Protein AF-V5RJZ5-F1 (afdb_monomer)

Radius of gyration: 28.96 Å; Cα contacts (8 Å, |Δi|>4): 383; chains: 1; bounding box: 76×52×89 Å

Nearest PDB structures (foldseek):
  6z0c-assembly4_D  TM=4.093E-01  e=3.580E+00  Escherichia coli
  8r5s-assembly1_B  TM=3.617E-01  e=3.880E+00  unidentified

Organism: NCBI:txid1276258

Solvent-accessible surface area (backbone atoms only — not comparable to full-atom values): 26220 Å² total; per-residue (Å²): 141,76,90,77,79,74,79,73,80,69,84,44,68,70,58,44,49,53,50,34,52,52,50,48,53,50,52,51,59,71,40,43,65,60,53,52,46,54,53,45,63,77,66,36,63,69,57,53,55,46,59,79,42,37,75,62,50,34,74,49,33,33,71,93,61,44,63,50,66,65,58,36,51,50,26,39,52,50,11,48,51,30,42,53,51,33,51,52,50,42,70,46,40,51,65,56,72,67,37,82,88,57,52,69,66,59,54,52,51,49,55,51,52,45,51,50,33,45,49,50,12,50,51,25,36,35,54,19,50,29,40,49,21,44,42,49,54,48,49,51,48,54,37,59,43,83,67,54,50,80,75,38,70,94,44,30,69,59,40,52,51,40,28,50,43,36,70,73,65,50,63,59,73,74,67,83,55,52,62,64,53,33,54,54,52,41,38,54,53,48,36,53,50,54,53,51,50,54,53,48,51,48,67,67,73,52,78,83,63,55,74,70,50,51,58,52,52,54,54,57,64,64,72,69,67,70,90,88,64,54,76,64,56,50,48,50,56,64,57,67,47,89,43,72,71,34,54,52,49,52,49,51,54,56,49,46,68,56,43,49,65,55,49,54,51,48,52,50,50,60,34,77,58,24,40,55,33,12,49,48,42,60,58,65,49,42,43,38,70,42,60,69,39,78,92,38,48,69,58,36,60,58,53,67,70,68,83,73,55,61,54,60,50,61,47,46,36,49,54,40,47,38,54,43,49,38,54,51,51,50,52,51,51,44,62,74,69,64,63,89,68,57,67,67,59,52,54,50,52,52,52,49,52,53,53,38,52,52,50,31,54,53,40,42,48,51,21,52,53,52,51,52,51,46,43,54,53,43,58,71,64,48,57,66,58,62,71,75,40,76,80,53,50,62,62,48,50,47,46,36,78,73,40,35,46,55,50,51,40,53,98,90,40,75,47,93,63,60,76,74,88,72,62,58,71,70,57,38,54,48,51,51,52,51,45,53,50,52,52,52,53,51,50,53,55,49,50,54,50,50,52,54,43,53,52,53,51,53,52,51,54,51,51,55,53,50,53,54,50,51,54,54,66,74,72,111

Mean predicted aligned error: 12.02 Å

Structure (mmCIF, N/CA/C/O backbone):
data_AF-V5RJZ5-F1
#
_entry.id   AF-V5RJZ5-F1
#
loop_
_atom_site.group_PDB
_atom_site.id
_atom_site.type_symbol
_atom_site.label_atom_id
_atom_site.label_alt_id
_atom_site.label_comp_id
_atom_site.label_asym_id
_atom_site.label_entity_id
_atom_site.label_seq_id
_atom_site.pdbx_PDB_ins_code
_atom_site.Cartn_x
_atom_site.Cartn_y
_atom_site.Cartn_z
_atom_site.occupancy
_atom_site.B_iso_or_equiv
_atom_site.auth_seq_id
_atom_site.auth_comp_id
_atom_site.auth_asym_id
_atom_site.auth_atom_id
_atom_site.pdbx_PDB_model_num
ATOM 1 N N . MET A 1 1 ? -35.532 26.668 48.663 1.00 37.75 1 MET A N 1
ATOM 2 C CA . MET A 1 1 ? -35.978 26.822 47.263 1.00 37.75 1 MET A CA 1
ATOM 3 C C . MET A 1 1 ? -35.188 27.948 46.614 1.00 37.75 1 MET A C 1
ATOM 5 O O . MET A 1 1 ? -35.482 29.110 46.843 1.00 37.75 1 MET A O 1
ATOM 9 N N . LYS A 1 2 ? -34.121 27.599 45.895 1.00 26.06 2 LYS A N 1
ATOM 10 C CA . LYS A 1 2 ? -33.399 28.486 44.980 1.00 26.06 2 LYS A CA 1
ATOM 11 C C . LYS A 1 2 ? -33.092 27.636 43.760 1.00 26.06 2 LYS A C 1
ATOM 13 O O . LYS A 1 2 ? -32.386 26.634 43.877 1.00 26.06 2 LYS A O 1
ATOM 18 N N . ASP A 1 3 ? -33.688 28.017 42.643 1.00 30.69 3 ASP A N 1
ATOM 19 C CA . ASP A 1 3 ? -33.490 27.408 41.342 1.00 30.69 3 ASP A CA 1
ATOM 20 C C . ASP A 1 3 ? -32.007 27.425 40.973 1.00 30.69 3 ASP A C 1
ATOM 22 O O . ASP A 1 3 ? -31.444 28.446 40.581 1.00 30.69 3 ASP A O 1
ATOM 26 N N . THR A 1 4 ? -31.355 26.271 41.079 1.00 27.41 4 THR A N 1
ATOM 27 C CA . THR A 1 4 ? -30.127 26.012 40.330 1.00 27.41 4 THR A CA 1
ATOM 28 C C . THR A 1 4 ? -30.539 25.444 38.981 1.00 27.41 4 THR A C 1
ATOM 30 O O . THR A 1 4 ? -30.527 24.239 38.745 1.00 27.41 4 THR A O 1
ATOM 33 N N . PHE A 1 5 ? -30.923 26.354 38.082 1.00 27.52 5 PHE A N 1
ATOM 34 C CA . PHE A 1 5 ? -30.944 26.111 36.644 1.00 27.52 5 PHE A CA 1
ATOM 35 C C . PHE A 1 5 ? -29.533 25.688 36.220 1.00 27.52 5 PHE A C 1
ATOM 37 O O . PHE A 1 5 ? -28.655 26.499 35.924 1.00 27.52 5 PHE A O 1
ATOM 44 N N . ILE A 1 6 ? -29.296 24.379 36.226 1.00 27.81 6 ILE A N 1
ATOM 45 C CA . ILE A 1 6 ? -28.139 23.768 35.591 1.00 27.81 6 ILE A CA 1
ATOM 46 C C . ILE A 1 6 ? -28.302 24.064 34.106 1.00 27.81 6 ILE A C 1
ATOM 48 O O . ILE A 1 6 ? -29.147 23.471 33.441 1.00 27.81 6 ILE A O 1
ATOM 52 N N . SER A 1 7 ? -27.513 25.009 33.590 1.00 25.16 7 SER A N 1
ATOM 53 C CA . SER A 1 7 ? -27.463 25.286 32.160 1.00 25.16 7 SER A CA 1
ATOM 54 C C . SER A 1 7 ? -27.004 24.019 31.429 1.00 25.16 7 SER A C 1
ATOM 56 O O . SER A 1 7 ? -25.819 23.701 31.320 1.00 25.16 7 SER A O 1
ATOM 58 N N . THR A 1 8 ? -27.968 23.240 30.948 1.00 31.78 8 THR A N 1
ATOM 59 C CA . THR A 1 8 ? -27.766 22.286 29.868 1.00 31.78 8 THR A CA 1
ATOM 60 C C . THR A 1 8 ? -27.270 23.106 28.693 1.00 31.78 8 THR A C 1
ATOM 62 O O . THR A 1 8 ? -28.029 23.874 28.099 1.00 31.78 8 THR A O 1
ATOM 65 N N . ARG A 1 9 ? -25.978 23.002 28.375 1.00 37.31 9 ARG A N 1
ATOM 66 C CA . ARG A 1 9 ? -25.417 23.600 27.165 1.00 37.31 9 ARG A CA 1
ATOM 67 C C . ARG A 1 9 ? -26.023 22.847 25.981 1.00 37.31 9 ARG A C 1
ATOM 69 O O . ARG A 1 9 ? -25.445 21.888 25.483 1.00 37.31 9 ARG A O 1
ATOM 76 N N . ASN A 1 10 ? -27.226 23.249 25.573 1.00 42.88 10 ASN A N 1
ATOM 77 C CA . ASN A 1 10 ? -27.859 22.789 24.349 1.00 42.88 10 ASN A CA 1
ATOM 78 C C . ASN A 1 10 ? -26.829 22.976 23.231 1.00 42.88 10 ASN A C 1
ATOM 80 O O . ASN A 1 10 ? -26.322 24.084 23.030 1.00 42.88 10 ASN A O 1
ATOM 84 N N . LEU A 1 11 ? -26.470 21.892 22.538 1.00 56.25 11 LEU A N 1
ATOM 85 C CA . LEU A 1 11 ? -25.722 21.966 21.288 1.00 56.25 11 LEU A CA 1
ATOM 86 C C . LEU A 1 11 ? -26.566 22.796 20.320 1.00 56.25 11 LEU A C 1
ATOM 88 O O . LEU A 1 11 ? -27.468 22.289 19.662 1.00 56.25 11 LEU A O 1
ATOM 92 N N . SER A 1 12 ? -26.331 24.108 20.298 1.00 66.38 12 SER A N 1
ATOM 93 C CA . SER A 1 12 ? -27.056 25.006 19.415 1.00 66.38 12 SER A CA 1
ATOM 94 C C . SER A 1 12 ? -26.717 24.646 17.972 1.00 66.38 12 SER A C 1
ATOM 96 O O . SER A 1 12 ? -25.585 24.257 17.663 1.00 66.38 12 SER A O 1
ATOM 98 N N . LYS A 1 13 ? -27.688 24.806 17.069 1.00 70.06 13 LYS A N 1
ATOM 99 C CA . LYS A 1 13 ? -27.503 24.607 15.625 1.00 70.06 13 LYS A CA 1
ATOM 100 C C . LYS A 1 13 ? -26.227 25.301 15.132 1.00 70.06 13 LYS A C 1
ATOM 102 O O . LYS A 1 13 ? -25.398 24.666 14.489 1.00 70.06 13 LYS A O 1
ATOM 107 N N . LYS A 1 14 ? -25.982 26.538 15.582 1.00 73.12 14 LYS A N 1
ATOM 108 C CA . LYS A 1 14 ? -24.765 27.322 15.301 1.00 73.12 14 LYS A CA 1
ATOM 109 C C . LYS A 1 14 ? -23.460 26.612 15.705 1.00 73.12 14 LYS A C 1
ATOM 111 O O . LYS A 1 14 ? -22.505 26.617 14.933 1.00 73.12 14 LYS A O 1
ATOM 116 N N . ASN A 1 15 ? -23.413 25.959 16.869 1.00 77.81 15 ASN A N 1
ATOM 117 C CA . ASN A 1 15 ? -22.228 25.219 17.318 1.00 77.81 15 ASN A CA 1
ATOM 118 C C . ASN A 1 15 ? -21.976 23.949 16.488 1.00 77.81 15 ASN A C 1
ATOM 120 O O . ASN A 1 15 ? -20.821 23.620 16.225 1.00 77.81 15 ASN A O 1
ATOM 124 N N . LEU A 1 16 ? -23.029 23.250 16.051 1.00 76.75 16 LEU A N 1
ATOM 125 C CA . LEU A 1 16 ? -22.899 22.082 15.170 1.00 76.75 16 LEU A CA 1
ATOM 126 C C . LEU A 1 16 ? -22.481 22.463 13.750 1.00 76.75 16 LEU A C 1
ATOM 128 O O . LEU A 1 16 ? -21.625 21.788 13.183 1.00 76.75 16 LEU A O 1
ATOM 132 N N . PHE A 1 17 ? -23.004 23.563 13.204 1.00 80.44 17 PHE A N 1
ATOM 133 C CA . PHE A 1 17 ? -22.530 24.107 11.929 1.00 80.44 17 PHE A CA 1
ATOM 134 C C . PHE A 1 17 ? -21.049 24.485 12.000 1.00 80.44 17 PHE A C 1
ATOM 136 O O . PHE A 1 17 ? -20.284 24.077 11.134 1.00 80.44 17 PHE A O 1
ATOM 143 N N . LYS A 1 18 ? -20.607 25.161 13.072 1.00 82.31 18 LYS A N 1
ATOM 144 C CA . LYS A 1 18 ? -19.184 25.494 13.264 1.00 82.31 18 LYS A CA 1
ATOM 145 C C . LYS A 1 18 ? -18.297 24.244 13.332 1.00 82.31 18 LYS A C 1
ATOM 147 O O . LYS A 1 18 ? -17.231 24.217 12.726 1.00 82.31 18 LYS A O 1
ATOM 152 N N . LYS A 1 19 ? -18.737 23.203 14.048 1.00 79.25 19 LYS A N 1
ATOM 153 C CA . LYS A 1 19 ? -18.029 21.913 14.119 1.00 79.25 19 LYS A CA 1
ATOM 154 C C . LYS A 1 19 ? -17.971 21.207 12.758 1.00 79.25 19 LYS A C 1
ATOM 156 O O . LYS A 1 19 ? -16.917 20.700 12.401 1.00 79.25 19 LYS A O 1
ATOM 161 N N . SER A 1 20 ? -19.073 21.201 12.009 1.00 81.75 20 SER A N 1
ATOM 162 C CA . SER A 1 20 ? -19.149 20.575 10.678 1.00 81.75 20 SER A CA 1
ATOM 163 C C . SER A 1 20 ? -18.276 21.316 9.663 1.00 81.75 20 SER A C 1
ATOM 165 O O . SER A 1 20 ? -17.558 20.686 8.896 1.00 81.75 20 SER A O 1
ATOM 167 N N . PHE A 1 21 ? -18.251 22.650 9.727 1.00 83.75 21 PHE A N 1
ATOM 168 C CA . PHE A 1 21 ? -17.350 23.479 8.928 1.00 83.75 21 PHE A CA 1
ATOM 169 C C . PHE A 1 21 ? -15.878 23.186 9.243 1.00 83.75 21 PHE A C 1
ATOM 171 O O . PHE A 1 21 ? -15.095 22.945 8.333 1.00 83.75 21 PHE A O 1
ATOM 178 N N . PHE A 1 22 ? -15.506 23.112 10.527 1.00 83.88 22 PHE A N 1
ATOM 179 C CA . PHE A 1 22 ? -14.144 22.740 10.922 1.00 83.88 22 PHE A CA 1
ATOM 180 C C . PHE A 1 22 ? -13.759 21.338 10.425 1.00 83.88 22 PHE A C 1
ATOM 182 O O . PHE A 1 22 ? -12.656 21.151 9.923 1.00 83.88 22 PHE A O 1
ATOM 189 N N . ALA A 1 23 ? -14.674 20.366 10.511 1.00 82.12 23 ALA A N 1
ATOM 190 C CA . ALA A 1 23 ? -14.458 19.035 9.949 1.00 82.12 23 ALA A CA 1
ATOM 191 C C . ALA A 1 23 ? -14.235 19.083 8.432 1.00 82.12 23 ALA A C 1
ATOM 193 O O . ALA A 1 23 ? -13.293 18.469 7.944 1.00 82.12 23 ALA A O 1
ATOM 194 N N . CYS A 1 24 ? -15.028 19.873 7.704 1.00 84.94 24 CYS A N 1
ATOM 195 C CA . CYS A 1 24 ? -14.833 20.094 6.274 1.00 84.94 24 CYS A CA 1
ATOM 196 C C . CYS A 1 24 ? -13.444 20.676 5.965 1.00 84.94 24 CYS A C 1
ATOM 198 O O . CYS A 1 24 ? -12.779 20.191 5.055 1.00 84.94 24 CYS A O 1
ATOM 200 N N . CYS A 1 25 ? -12.969 21.660 6.737 1.00 85.38 25 CYS A N 1
ATOM 201 C CA . CYS A 1 25 ? -11.620 22.211 6.569 1.00 85.38 25 CYS A CA 1
ATOM 202 C C . CYS A 1 25 ? -10.532 21.147 6.770 1.00 85.38 25 CYS A C 1
ATOM 204 O O . CYS A 1 25 ? -9.586 21.088 5.990 1.00 85.38 25 CYS A O 1
ATOM 206 N N . VAL A 1 26 ? -10.675 20.287 7.783 1.00 84.88 26 VAL A N 1
ATOM 207 C CA . VAL A 1 26 ? -9.725 19.192 8.033 1.00 84.88 26 VAL A CA 1
ATOM 208 C C . VAL A 1 26 ? -9.725 18.188 6.879 1.00 84.88 26 VAL A C 1
ATOM 210 O O . VAL A 1 26 ? -8.653 17.804 6.421 1.00 84.88 26 VAL A O 1
ATOM 213 N N . PHE A 1 27 ? -10.892 17.806 6.350 1.00 83.44 27 PHE A N 1
ATOM 214 C CA . PHE A 1 27 ? -10.952 16.905 5.192 1.00 83.44 27 PHE A CA 1
ATOM 215 C C . PHE A 1 27 ? -10.376 17.521 3.925 1.00 83.44 27 PHE A C 1
ATOM 217 O O . PHE A 1 27 ? -9.661 16.833 3.200 1.00 83.44 27 PHE A O 1
ATOM 224 N N . MET A 1 28 ? -10.630 18.807 3.679 1.00 86.00 28 MET A N 1
ATOM 225 C CA . MET A 1 28 ? -10.004 19.515 2.565 1.00 86.00 28 MET A CA 1
ATOM 226 C C . MET A 1 28 ? -8.481 19.499 2.692 1.00 86.00 28 MET A C 1
ATOM 228 O O . MET A 1 28 ? -7.805 19.222 1.708 1.00 86.00 28 MET A O 1
ATOM 232 N N . LEU A 1 29 ? -7.945 19.701 3.901 1.00 88.00 29 LEU A N 1
ATOM 233 C CA . LEU A 1 29 ? -6.504 19.657 4.159 1.00 88.00 29 LEU A CA 1
ATOM 234 C C . LEU A 1 29 ? -5.918 18.258 3.904 1.00 88.00 29 LEU A C 1
ATOM 236 O O . LEU A 1 29 ? -4.909 18.136 3.217 1.00 88.00 29 LEU A O 1
ATOM 240 N N . ILE A 1 30 ? -6.579 17.197 4.381 1.00 86.00 30 ILE A N 1
ATOM 241 C CA . ILE A 1 30 ? -6.173 15.800 4.117 1.00 86.00 30 ILE A CA 1
ATOM 242 C C . ILE A 1 30 ? -6.212 15.477 2.613 1.00 86.00 30 ILE A C 1
ATOM 244 O O . ILE A 1 30 ? -5.428 14.660 2.135 1.00 86.00 30 ILE A O 1
ATOM 248 N N . SER A 1 31 ? -7.102 16.134 1.868 1.00 87.31 31 SER A N 1
ATOM 249 C CA . SER A 1 31 ? -7.312 15.909 0.434 1.00 87.31 31 SER A CA 1
ATOM 250 C C . SER A 1 31 ? -6.438 16.792 -0.459 1.00 87.31 31 SER A C 1
ATOM 252 O O . SER A 1 31 ? -6.461 16.617 -1.675 1.00 87.31 31 SER A O 1
ATOM 254 N N . VAL A 1 32 ? -5.627 17.696 0.112 1.00 89.94 32 VAL A N 1
ATOM 255 C CA . VAL A 1 32 ? -4.678 18.535 -0.645 1.00 89.94 32 VAL A CA 1
ATOM 256 C C . VAL A 1 32 ? -3.809 17.703 -1.592 1.00 89.94 32 VAL A C 1
ATOM 258 O O . VAL A 1 32 ? -3.769 18.056 -2.768 1.00 89.94 32 VAL A O 1
ATOM 261 N N . PRO A 1 33 ? -3.187 16.578 -1.174 1.00 88.94 33 PRO A N 1
ATOM 262 C CA . PRO A 1 33 ? -2.415 15.750 -2.096 1.00 88.94 33 PRO A CA 1
ATOM 263 C C . PRO A 1 33 ? -3.244 15.256 -3.288 1.00 88.94 33 PRO A C 1
ATOM 265 O O . PRO A 1 33 ? -2.770 15.298 -4.415 1.00 88.94 33 PRO A O 1
ATOM 268 N N . SER A 1 34 ? -4.501 14.863 -3.069 1.00 91.06 34 SER A N 1
ATOM 269 C CA . SER A 1 34 ? -5.385 14.402 -4.144 1.00 91.06 34 SER A CA 1
ATOM 270 C C . SER A 1 34 ? -5.734 15.530 -5.128 1.00 91.06 34 SER A C 1
ATOM 272 O O . SER A 1 34 ? -5.777 15.300 -6.333 1.00 91.06 34 SER A O 1
ATOM 274 N N . PHE A 1 35 ? -5.926 16.767 -4.653 1.00 91.38 35 PHE A N 1
ATOM 275 C CA . PHE A 1 35 ? -6.128 17.924 -5.537 1.00 91.38 35 PHE A CA 1
ATOM 276 C C . PHE A 1 35 ? -4.868 18.283 -6.328 1.00 91.38 35 PHE A C 1
ATOM 278 O O . PHE A 1 35 ? -4.953 18.558 -7.524 1.00 91.38 35 PHE A O 1
ATOM 285 N N . THR A 1 36 ? -3.698 18.235 -5.689 1.00 91.94 36 THR A N 1
ATOM 286 C CA . THR A 1 36 ? -2.414 18.430 -6.373 1.00 91.94 36 THR A CA 1
ATOM 287 C C . THR A 1 36 ? -2.204 17.372 -7.455 1.00 91.94 36 THR A C 1
ATOM 289 O O . THR A 1 36 ? -1.794 17.711 -8.563 1.00 91.94 36 THR A O 1
ATOM 292 N N . PHE A 1 37 ? -2.550 16.112 -7.172 1.00 92.88 37 PHE A N 1
ATOM 293 C CA . PHE A 1 37 ? -2.497 15.030 -8.150 1.00 92.88 37 PHE A CA 1
ATOM 294 C C . PHE A 1 37 ? -3.395 15.295 -9.363 1.00 92.88 37 PHE A C 1
ATOM 296 O O . PHE A 1 37 ? -2.926 15.157 -10.487 1.00 92.88 37 PHE A O 1
ATOM 303 N N . ILE A 1 38 ? -4.641 15.750 -9.166 1.00 94.00 38 ILE A N 1
ATOM 304 C CA . ILE A 1 38 ? -5.520 16.154 -10.280 1.00 94.00 38 ILE A CA 1
ATOM 305 C C . ILE A 1 38 ? -4.840 17.235 -11.137 1.00 94.00 38 ILE A C 1
ATOM 307 O O . ILE A 1 38 ? -4.849 17.151 -12.364 1.00 94.00 38 ILE A O 1
ATOM 311 N N . GLY A 1 39 ? -4.209 18.229 -10.503 1.00 92.25 39 GLY A N 1
ATOM 312 C CA . GLY A 1 39 ? -3.464 19.272 -11.209 1.00 92.25 39 GLY A CA 1
ATOM 313 C C . GLY A 1 39 ? -2.313 18.717 -12.051 1.00 92.25 39 GLY A C 1
ATOM 314 O O . GLY A 1 39 ? -2.171 19.086 -13.216 1.00 92.25 39 GLY A O 1
ATOM 315 N N . ILE A 1 40 ? -1.521 17.797 -11.492 1.00 91.56 40 ILE A N 1
ATOM 316 C CA . ILE A 1 40 ? -0.420 17.119 -12.195 1.00 91.56 40 ILE A CA 1
ATOM 317 C C . ILE A 1 40 ? -0.948 16.273 -13.355 1.00 91.56 40 ILE A C 1
ATOM 319 O O . ILE A 1 40 ? -0.423 16.385 -14.460 1.00 91.56 40 ILE A O 1
ATOM 323 N N . PHE A 1 41 ? -2.003 15.490 -13.123 1.00 93.75 41 PHE A N 1
ATOM 324 C CA . PHE A 1 41 ? -2.628 14.616 -14.112 1.00 93.75 41 PHE A CA 1
ATOM 325 C C . PHE A 1 41 ? -3.012 15.384 -15.381 1.00 93.75 41 PHE A C 1
ATOM 327 O O . PHE A 1 41 ? -2.656 14.978 -16.480 1.00 93.75 41 PHE A O 1
ATOM 334 N N . TYR A 1 42 ? -3.676 16.533 -15.233 1.00 92.94 42 TYR A N 1
ATOM 335 C CA . TYR A 1 42 ? -4.104 17.346 -16.375 1.00 92.94 42 TYR A CA 1
ATOM 336 C C . TYR A 1 42 ? -3.009 18.254 -16.951 1.00 92.94 42 TYR A C 1
ATOM 338 O O . TYR A 1 42 ? -3.138 18.717 -18.081 1.00 92.94 42 TYR A O 1
ATOM 346 N N . SER A 1 43 ? -1.932 18.514 -16.204 1.00 90.81 43 SER A N 1
ATOM 347 C CA . SER A 1 43 ? -0.823 19.367 -16.662 1.00 90.81 43 SER A CA 1
ATOM 348 C C . SER A 1 43 ? 0.311 18.590 -17.337 1.00 90.81 43 SER A C 1
ATOM 350 O O . SER A 1 43 ? 1.202 19.206 -17.929 1.00 90.81 43 SER A O 1
ATOM 352 N N . ASN A 1 44 ? 0.334 17.261 -17.213 1.00 90.25 44 ASN A N 1
ATOM 353 C CA . ASN A 1 44 ? 1.394 16.426 -17.761 1.00 90.25 44 ASN A CA 1
ATOM 354 C C . ASN A 1 44 ? 1.174 16.170 -19.262 1.00 90.25 44 ASN A C 1
ATOM 356 O O . ASN A 1 44 ? 0.390 15.309 -19.653 1.00 90.25 44 ASN A O 1
ATOM 360 N N . LYS A 1 45 ? 1.922 16.884 -20.109 1.00 88.19 45 LYS A N 1
ATOM 361 C CA . LYS A 1 45 ? 1.881 16.708 -21.571 1.00 88.19 45 LYS A CA 1
ATOM 362 C C . LYS A 1 45 ? 2.310 15.309 -22.028 1.00 88.19 45 LYS A C 1
ATOM 364 O O . LYS A 1 45 ? 1.755 14.802 -22.991 1.00 88.19 45 LYS A O 1
ATOM 369 N N . ASN A 1 46 ? 3.236 14.662 -21.315 1.00 89.00 46 ASN A N 1
ATOM 370 C CA . ASN A 1 46 ? 3.692 13.312 -21.665 1.00 89.00 46 ASN A CA 1
ATOM 371 C C . ASN A 1 46 ? 2.581 12.275 -21.451 1.00 89.00 46 ASN A C 1
ATOM 373 O O . ASN A 1 46 ? 2.528 11.274 -22.156 1.00 89.00 46 ASN A O 1
ATOM 377 N N . LEU A 1 47 ? 1.688 12.516 -20.482 1.00 90.94 47 LEU A N 1
ATOM 378 C CA . LEU A 1 47 ? 0.517 11.668 -20.260 1.00 90.94 47 LEU A CA 1
ATOM 379 C C . LEU A 1 47 ? -0.508 11.826 -21.392 1.00 90.94 47 LEU A C 1
ATOM 381 O O . LEU A 1 47 ? -1.124 10.849 -21.803 1.00 90.94 47 LEU A O 1
ATOM 385 N N . LEU A 1 48 ? -0.679 13.046 -21.906 1.00 90.62 48 LEU A N 1
ATOM 386 C CA . LEU A 1 48 ? -1.557 13.304 -23.046 1.00 90.62 48 LEU A CA 1
ATOM 387 C C . LEU A 1 48 ? -1.048 12.586 -24.303 1.00 90.62 48 LEU A C 1
ATOM 389 O O . LEU A 1 48 ? -1.800 11.832 -24.908 1.00 90.62 48 LEU A O 1
ATOM 393 N N . GLU A 1 49 ? 0.245 12.713 -24.602 1.00 88.75 49 GLU A N 1
ATOM 394 C CA . GLU A 1 49 ? 0.883 11.989 -25.712 1.00 88.75 49 GLU A CA 1
ATOM 395 C C . GLU A 1 49 ? 0.810 10.466 -25.558 1.00 88.75 49 GLU A C 1
ATOM 397 O O . GLU A 1 49 ? 0.610 9.729 -26.525 1.00 88.75 49 GLU A O 1
ATOM 402 N N . TYR A 1 50 ? 0.916 9.972 -24.325 1.00 91.12 50 TYR A N 1
ATOM 403 C CA . TYR A 1 50 ? 0.697 8.562 -24.021 1.00 91.12 50 TYR A CA 1
ATOM 404 C C . TYR A 1 50 ? -0.725 8.101 -24.363 1.00 91.12 50 TYR A C 1
ATOM 406 O O . TYR A 1 50 ? -0.891 7.033 -24.949 1.00 91.12 50 TYR A O 1
ATOM 414 N N . PHE A 1 51 ? -1.749 8.887 -24.020 1.00 92.75 51 PHE A N 1
ATOM 415 C CA . PHE A 1 51 ? -3.138 8.534 -24.320 1.00 92.75 51 PHE A CA 1
ATOM 416 C C . PHE A 1 51 ? -3.440 8.579 -25.820 1.00 92.75 51 PHE A C 1
ATOM 418 O O . PHE A 1 51 ? -4.093 7.670 -26.329 1.00 92.75 51 PHE A O 1
ATOM 425 N N . GLU A 1 52 ? -2.909 9.567 -26.543 1.00 91.56 52 GLU A N 1
ATOM 426 C CA . GLU A 1 52 ? -3.075 9.669 -28.000 1.00 91.56 52 GLU A CA 1
ATOM 427 C C . GLU A 1 52 ? -2.453 8.475 -28.740 1.00 91.56 52 GLU A C 1
ATOM 429 O O . GLU A 1 52 ? -3.007 7.992 -29.727 1.00 91.56 52 GLU A O 1
ATOM 434 N N . ASN A 1 53 ? -1.361 7.924 -28.203 1.00 89.88 53 ASN A N 1
ATOM 435 C CA . ASN A 1 53 ? -0.647 6.783 -28.775 1.00 89.88 53 ASN A CA 1
ATOM 436 C C . ASN A 1 53 ? -0.951 5.443 -28.075 1.00 89.88 53 ASN A C 1
ATOM 438 O O . ASN A 1 53 ? -0.273 4.444 -28.331 1.00 89.88 53 ASN A O 1
ATOM 442 N N . TYR A 1 54 ? -1.975 5.381 -27.213 1.00 89.50 54 TYR A N 1
ATOM 443 C CA . TYR A 1 54 ? -2.235 4.235 -26.328 1.00 89.50 54 TYR A CA 1
ATOM 444 C C . TYR A 1 54 ? -2.338 2.896 -27.073 1.00 89.50 54 TYR A C 1
ATOM 446 O O . TYR A 1 54 ? -1.747 1.905 -26.647 1.00 89.50 54 TYR A O 1
ATOM 454 N N . GLN A 1 55 ? -3.031 2.872 -28.218 1.00 88.31 55 GLN A N 1
ATOM 455 C CA . GLN A 1 55 ? -3.217 1.662 -29.036 1.00 88.31 55 GLN A CA 1
ATOM 456 C C . GLN A 1 55 ? -1.904 1.130 -29.627 1.00 88.31 55 GLN A C 1
ATOM 458 O O . GLN A 1 55 ? -1.715 -0.078 -29.774 1.00 88.31 55 GLN A O 1
ATOM 463 N N . THR A 1 56 ? -0.972 2.021 -29.945 1.00 85.00 56 THR A N 1
ATOM 464 C CA . THR A 1 56 ? 0.356 1.626 -30.413 1.00 85.00 56 THR A CA 1
ATOM 465 C C . THR A 1 56 ? 1.173 1.095 -29.241 1.00 85.00 56 THR A C 1
ATOM 467 O O . THR A 1 56 ? 1.779 0.035 -29.342 1.00 85.00 56 THR A O 1
ATOM 470 N N . ILE A 1 57 ? 1.137 1.767 -28.091 1.00 85.38 57 ILE A N 1
ATOM 471 C CA . ILE A 1 57 ? 1.897 1.373 -26.898 1.00 85.38 57 ILE A CA 1
ATOM 472 C C . ILE A 1 57 ? 1.444 -0.002 -26.377 1.00 85.38 57 ILE A C 1
ATOM 474 O O . ILE A 1 57 ? 2.279 -0.877 -26.143 1.00 85.38 57 ILE A O 1
ATOM 478 N N . ILE A 1 58 ? 0.136 -0.239 -26.251 1.00 87.06 58 ILE A N 1
ATOM 479 C CA . ILE A 1 58 ? -0.411 -1.514 -25.757 1.00 87.06 58 ILE A CA 1
ATOM 480 C C . ILE A 1 58 ? -0.032 -2.697 -26.657 1.00 87.06 58 ILE A C 1
ATOM 482 O O . ILE A 1 58 ? 0.279 -3.777 -26.161 1.00 87.06 58 ILE A O 1
ATOM 486 N N . LYS A 1 59 ? 0.060 -2.486 -27.976 1.00 83.12 59 LYS A N 1
ATOM 487 C CA . LYS A 1 59 ? 0.498 -3.512 -28.934 1.00 83.12 59 LYS A CA 1
ATOM 488 C C . LYS A 1 59 ? 1.922 -4.010 -28.652 1.00 83.12 59 LYS A C 1
ATOM 490 O O . LYS A 1 59 ? 2.193 -5.193 -28.848 1.00 83.12 59 LYS A O 1
ATOM 495 N N . TYR A 1 60 ? 2.822 -3.131 -28.203 1.00 78.88 60 TYR A N 1
ATOM 496 C CA . TYR A 1 60 ? 4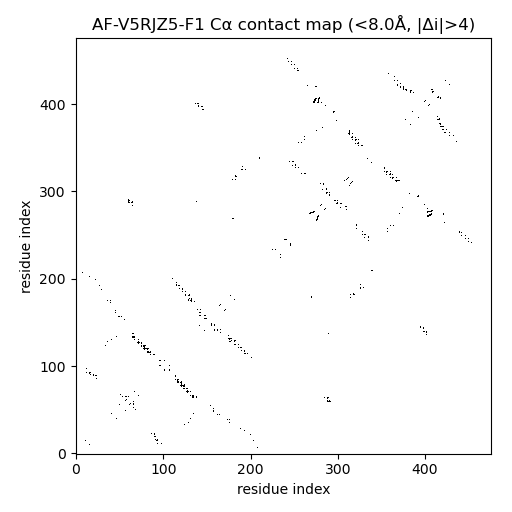.240 -3.458 -28.002 1.00 78.88 60 TYR A CA 1
ATOM 497 C C . TYR A 1 60 ? 4.596 -3.831 -26.558 1.00 78.88 60 TYR A C 1
ATOM 499 O O . TYR A 1 60 ? 5.475 -4.669 -26.357 1.00 78.88 60 TYR A O 1
ATOM 507 N N . PHE A 1 61 ? 3.917 -3.254 -25.565 1.00 77.69 61 PHE A N 1
ATOM 508 C CA . PHE A 1 61 ? 4.210 -3.480 -24.141 1.00 77.69 61 PHE A CA 1
ATOM 509 C C . PHE A 1 61 ? 3.160 -4.354 -23.427 1.00 77.69 61 PHE A C 1
ATOM 511 O O . PHE A 1 61 ? 3.431 -4.902 -22.361 1.00 77.69 61 PHE A O 1
ATOM 518 N N . GLY A 1 62 ? 1.982 -4.549 -24.027 1.00 76.81 62 GLY A N 1
ATOM 519 C CA . GLY A 1 62 ? 0.880 -5.335 -23.466 1.00 76.81 62 GLY A CA 1
ATOM 520 C C . GLY A 1 62 ? 0.080 -4.618 -22.375 1.00 76.81 62 GLY A C 1
ATOM 521 O O . GLY A 1 62 ? 0.516 -3.623 -21.794 1.00 76.81 62 GLY A O 1
ATOM 522 N N . ASP A 1 63 ? -1.107 -5.146 -22.087 1.00 75.81 63 ASP A N 1
ATOM 523 C CA . ASP A 1 63 ? -2.101 -4.553 -21.179 1.00 75.81 63 ASP A CA 1
ATOM 524 C C . ASP A 1 63 ? -1.626 -4.490 -19.716 1.00 75.81 63 ASP A C 1
ATOM 526 O O . ASP A 1 63 ? -1.996 -3.577 -18.979 1.00 75.81 63 ASP A O 1
ATOM 530 N N . ASP A 1 64 ? -0.767 -5.424 -19.294 1.00 69.00 64 ASP A N 1
ATOM 531 C CA . ASP A 1 64 ? -0.371 -5.590 -17.887 1.00 69.00 64 ASP A CA 1
ATOM 532 C C . ASP A 1 64 ? 0.420 -4.397 -17.322 1.00 69.00 64 ASP A C 1
ATOM 534 O O . ASP A 1 64 ? 0.401 -4.148 -16.116 1.00 69.00 64 ASP A O 1
ATOM 538 N N . VAL A 1 65 ? 1.108 -3.645 -18.188 1.00 73.00 65 VAL A N 1
ATOM 539 C CA . VAL A 1 65 ? 1.931 -2.477 -17.818 1.00 73.00 65 VAL A CA 1
ATOM 540 C C . VAL A 1 65 ? 1.468 -1.179 -18.478 1.00 73.00 65 VAL A C 1
ATOM 542 O O . VAL A 1 65 ? 2.084 -0.134 -18.271 1.00 73.00 65 VAL A O 1
ATOM 545 N N . THR A 1 66 ? 0.383 -1.214 -19.258 1.00 83.88 66 THR A N 1
ATOM 546 C CA . THR A 1 66 ? -0.135 -0.047 -19.986 1.00 83.88 66 THR A CA 1
ATOM 547 C C . THR A 1 66 ? -1.482 0.409 -19.410 1.00 83.88 66 THR A C 1
ATOM 549 O O . THR A 1 66 ? -2.555 0.021 -19.886 1.00 83.88 66 THR A O 1
ATOM 552 N N . PRO A 1 67 ? -1.460 1.247 -18.356 1.00 86.44 67 PRO A N 1
ATOM 553 C CA . PRO A 1 67 ? -2.680 1.693 -17.695 1.00 86.44 67 PRO A CA 1
ATOM 554 C C . PRO A 1 67 ? -3.589 2.462 -18.657 1.00 86.44 67 PRO A C 1
ATOM 556 O O . PRO A 1 67 ? -3.193 3.460 -19.252 1.00 86.44 67 PRO A O 1
ATOM 559 N N . SER A 1 68 ? -4.843 2.026 -18.781 1.00 89.00 68 SER A N 1
ATOM 560 C CA . SER A 1 68 ? -5.786 2.706 -19.669 1.00 89.00 68 SER A CA 1
ATOM 561 C C . SER A 1 68 ? -6.215 4.072 -19.130 1.00 89.00 68 SER A C 1
ATOM 563 O O . SER A 1 68 ? -6.446 4.265 -17.930 1.00 89.00 68 SER A O 1
ATOM 565 N N . GLU A 1 69 ? -6.418 5.009 -20.055 1.00 91.56 69 GLU A N 1
ATOM 566 C CA . GLU A 1 69 ? -6.966 6.337 -19.775 1.00 91.56 69 GLU A CA 1
ATOM 567 C C . GLU A 1 69 ? -8.294 6.258 -19.013 1.00 91.56 69 GLU A C 1
ATOM 569 O O . GLU A 1 69 ? -8.503 6.956 -18.016 1.00 91.56 69 GLU A O 1
ATOM 574 N N . ASN A 1 70 ? -9.182 5.367 -19.465 1.00 90.94 70 ASN A N 1
ATOM 575 C CA . ASN A 1 70 ? -10.498 5.178 -18.871 1.00 90.94 70 ASN A CA 1
ATOM 576 C C . ASN A 1 70 ? -10.398 4.723 -17.416 1.00 90.94 70 ASN A C 1
ATOM 578 O O . ASN A 1 70 ? -11.127 5.256 -16.579 1.00 90.94 70 ASN A O 1
ATOM 582 N N . LEU A 1 71 ? -9.494 3.794 -17.082 1.00 89.81 71 LEU A N 1
ATOM 583 C CA . LEU A 1 71 ? -9.293 3.371 -15.694 1.00 89.81 71 LEU A CA 1
ATOM 584 C C . LEU A 1 71 ? -8.820 4.546 -14.835 1.00 89.81 71 LEU A C 1
ATOM 586 O O . LEU A 1 71 ? -9.444 4.846 -13.816 1.00 89.81 71 LEU A O 1
ATOM 590 N N . MET A 1 72 ? -7.780 5.260 -15.273 1.00 92.69 72 MET A N 1
ATOM 591 C CA . MET A 1 72 ? -7.225 6.390 -14.524 1.00 92.69 72 MET A CA 1
ATOM 592 C C . MET A 1 72 ? -8.270 7.488 -14.279 1.00 92.69 72 MET A C 1
ATOM 594 O O . MET A 1 72 ? -8.486 7.897 -13.135 1.00 92.69 72 MET A O 1
ATOM 598 N N . LYS A 1 73 ? -8.974 7.928 -15.332 1.00 94.38 73 LYS A N 1
ATOM 599 C CA . LYS A 1 73 ? -10.008 8.970 -15.239 1.00 94.38 73 LYS A CA 1
ATOM 600 C C . LYS A 1 73 ? -11.199 8.523 -14.397 1.00 94.38 73 LYS A C 1
ATOM 602 O O . LYS A 1 73 ? -11.676 9.300 -13.572 1.00 94.38 73 LYS A O 1
ATOM 607 N N . THR A 1 74 ? -11.670 7.287 -14.567 1.00 95.25 74 THR A N 1
ATOM 608 C CA . THR A 1 74 ? -12.838 6.783 -13.827 1.00 95.25 74 THR A CA 1
ATOM 609 C C . THR A 1 74 ? -12.565 6.767 -12.330 1.00 95.25 74 THR A C 1
ATOM 611 O O . THR A 1 74 ? -13.377 7.282 -11.562 1.00 95.25 74 THR A O 1
ATOM 614 N N . PHE A 1 75 ? -11.415 6.243 -11.897 1.00 95.69 75 PHE A N 1
ATOM 615 C CA . PHE A 1 75 ? -11.065 6.221 -10.476 1.00 95.69 75 PHE A CA 1
ATOM 616 C C . PHE A 1 75 ? -10.835 7.628 -9.909 1.00 95.69 75 PHE A C 1
ATOM 618 O O . PHE A 1 75 ? -11.326 7.925 -8.819 1.00 95.69 75 PHE A O 1
ATOM 625 N N . LEU A 1 76 ? -10.190 8.520 -10.669 1.00 95.88 76 LEU A N 1
ATOM 626 C CA . LEU A 1 76 ? -9.971 9.915 -10.275 1.00 95.88 76 LEU A CA 1
ATOM 627 C C . LEU A 1 76 ? -11.297 10.658 -10.048 1.00 95.88 76 LEU A C 1
ATOM 629 O O . LEU A 1 76 ? -11.506 11.258 -8.990 1.00 95.88 76 LEU A O 1
ATOM 633 N N . TRP A 1 77 ? -12.227 10.579 -11.002 1.00 96.00 77 TRP A N 1
ATOM 634 C CA . TRP A 1 77 ? -13.517 11.267 -10.906 1.00 96.00 77 TRP A CA 1
ATOM 635 C C . TRP A 1 77 ? -14.479 10.604 -9.925 1.00 96.00 77 TRP A C 1
ATOM 637 O O . TRP A 1 77 ? -15.227 11.306 -9.247 1.00 96.00 77 TRP A O 1
ATOM 647 N N . THR A 1 78 ? -14.420 9.280 -9.775 1.00 96.50 78 THR A N 1
ATOM 648 C CA . THR A 1 78 ? -15.164 8.569 -8.725 1.00 96.50 78 THR A CA 1
ATOM 649 C C . THR A 1 78 ? -14.682 9.012 -7.345 1.00 96.50 78 THR A C 1
ATOM 651 O O . THR A 1 78 ? -15.499 9.370 -6.497 1.00 96.50 78 THR A O 1
ATOM 654 N N . GLY A 1 79 ? -13.364 9.082 -7.129 1.00 95.44 79 GLY A N 1
ATOM 655 C CA . GLY A 1 79 ? -12.778 9.599 -5.892 1.00 95.44 79 GLY A CA 1
ATOM 656 C C . GLY A 1 79 ? -13.251 11.017 -5.581 1.00 95.44 79 GLY A C 1
ATOM 657 O O . GLY A 1 79 ? -13.711 11.288 -4.468 1.00 95.44 79 GLY A O 1
ATOM 658 N N . PHE A 1 80 ? -13.230 11.899 -6.582 1.00 95.06 80 PHE A N 1
ATOM 659 C CA . PHE A 1 80 ? -13.698 13.279 -6.454 1.00 95.06 80 PHE A CA 1
ATOM 660 C C . PHE A 1 80 ? -15.205 13.381 -6.161 1.00 95.06 80 PHE A C 1
ATOM 662 O O . PHE A 1 80 ? -15.613 14.128 -5.270 1.00 95.06 80 PHE A O 1
ATOM 669 N N . ALA A 1 81 ? -16.042 12.599 -6.846 1.00 96.06 81 ALA A N 1
ATOM 670 C CA . ALA A 1 81 ? -17.485 12.581 -6.620 1.00 96.06 81 ALA A CA 1
ATOM 671 C C . ALA A 1 81 ? -17.838 12.111 -5.198 1.00 96.06 81 ALA A C 1
ATOM 673 O O . ALA A 1 81 ? -18.647 12.744 -4.517 1.00 96.06 81 ALA A O 1
ATOM 674 N N . LEU A 1 82 ? -17.187 11.047 -4.712 1.00 95.69 82 LEU A N 1
ATOM 675 C CA . LEU A 1 82 ? -17.368 10.538 -3.347 1.00 95.69 82 LEU A CA 1
ATOM 676 C C . LEU A 1 82 ? -16.906 11.558 -2.291 1.00 95.69 82 LEU A C 1
ATOM 678 O O . LEU A 1 82 ? -17.535 11.685 -1.235 1.00 95.69 82 LEU A O 1
ATOM 682 N N . LEU A 1 83 ? -15.848 12.325 -2.579 1.00 93.00 83 LEU A N 1
ATOM 683 C CA . LEU A 1 83 ? -15.379 13.413 -1.718 1.00 93.00 83 LEU A CA 1
ATOM 684 C C . LEU A 1 83 ? -16.423 14.529 -1.606 1.00 93.00 83 LEU A C 1
ATOM 686 O O . LEU A 1 83 ? -16.788 14.926 -0.498 1.00 93.00 83 LEU A O 1
ATOM 690 N N . LEU A 1 84 ? -16.946 15.003 -2.740 1.00 92.81 84 LEU A N 1
ATOM 691 C CA . LEU A 1 84 ? -18.000 16.021 -2.764 1.00 92.81 84 LEU A CA 1
ATOM 692 C C . LEU A 1 84 ? -19.262 15.546 -2.042 1.00 92.81 84 LEU A C 1
ATOM 694 O O . LEU A 1 84 ? -19.842 16.294 -1.252 1.00 92.81 84 LEU A O 1
ATOM 698 N N . PHE A 1 85 ? -19.654 14.289 -2.252 1.00 93.88 85 PHE A N 1
ATOM 699 C CA . PHE A 1 85 ? -20.788 13.694 -1.555 1.00 93.88 85 PHE A CA 1
ATOM 700 C C . PHE A 1 85 ? -20.566 13.654 -0.036 1.00 93.88 85 PHE A C 1
ATOM 702 O O . PHE A 1 85 ? -21.451 14.017 0.740 1.00 93.88 85 PHE A O 1
ATOM 709 N N . SER A 1 86 ? -19.356 13.309 0.405 1.00 91.94 86 SER A N 1
ATOM 710 C CA . SER A 1 86 ? -18.978 13.322 1.824 1.00 91.94 86 SER A CA 1
ATOM 711 C C . SER A 1 86 ? -19.036 14.724 2.437 1.00 91.94 86 SER A C 1
ATOM 713 O O . SER A 1 86 ? -19.508 14.894 3.563 1.00 91.94 86 SER A O 1
ATOM 715 N N . ILE A 1 87 ? -18.605 15.748 1.695 1.00 90.56 87 ILE A N 1
ATOM 716 C CA . ILE A 1 87 ? -18.715 17.152 2.114 1.00 90.56 87 ILE A CA 1
ATOM 717 C C . ILE A 1 87 ? -20.187 17.555 2.255 1.00 90.56 87 ILE A C 1
ATOM 719 O O . ILE A 1 87 ? -20.569 18.157 3.260 1.00 90.56 87 ILE A O 1
ATOM 723 N N . LEU A 1 88 ? -21.034 17.180 1.295 1.00 90.88 88 LEU A N 1
ATOM 724 C CA . LEU A 1 88 ? -22.473 17.439 1.350 1.00 90.88 88 LEU A CA 1
ATOM 725 C C . LEU A 1 88 ? -23.119 16.777 2.579 1.00 90.88 88 LEU A C 1
ATOM 727 O O . LEU A 1 88 ? -23.893 17.419 3.294 1.00 90.88 88 LEU A O 1
ATOM 731 N N . LEU A 1 89 ? -22.740 15.537 2.898 1.00 89.88 89 LEU A N 1
ATOM 732 C CA . LEU A 1 89 ? -23.149 14.873 4.137 1.00 89.88 89 LEU A CA 1
ATOM 733 C C . LEU A 1 89 ? -22.637 15.628 5.384 1.00 89.88 89 LEU A C 1
ATOM 735 O O . LEU A 1 89 ? -23.376 15.824 6.349 1.00 89.88 89 LEU A O 1
ATOM 739 N N . LEU A 1 90 ? -21.413 16.150 5.411 1.00 87.44 90 LEU A N 1
ATOM 740 C CA . LEU A 1 90 ? -20.981 16.974 6.553 1.00 87.44 90 LEU A CA 1
ATOM 741 C C . LEU A 1 90 ? -21.864 18.213 6.742 1.00 87.44 90 LEU A C 1
ATOM 743 O O . LEU A 1 90 ? -22.236 18.532 7.873 1.00 87.44 90 LEU A O 1
ATOM 747 N N . PHE A 1 91 ? -22.267 18.872 5.656 1.00 85.69 91 PHE A N 1
ATOM 748 C CA . PHE A 1 91 ? -23.177 20.017 5.723 1.00 85.69 91 PHE A CA 1
ATOM 749 C C . PHE A 1 91 ? -24.593 19.649 6.184 1.00 85.69 91 PHE A C 1
ATOM 751 O O . PHE A 1 91 ? -25.218 20.432 6.902 1.00 85.69 91 PHE A O 1
ATOM 758 N N . LEU A 1 92 ? -25.093 18.460 5.834 1.00 86.25 92 LEU A N 1
ATOM 759 C CA . LEU A 1 92 ? -26.399 17.959 6.286 1.00 86.25 92 LEU A CA 1
ATOM 760 C C . LEU A 1 92 ? -26.398 17.466 7.742 1.00 86.25 92 LEU A C 1
ATOM 762 O O . LEU A 1 92 ? -27.463 17.336 8.356 1.00 86.25 92 LEU A O 1
ATOM 766 N N . MET A 1 93 ? -25.220 17.251 8.335 1.00 84.44 93 MET A N 1
ATOM 767 C CA . MET A 1 93 ? -25.070 16.703 9.685 1.00 84.44 93 MET A CA 1
ATOM 768 C C . MET A 1 93 ? -25.912 17.422 10.758 1.00 84.44 93 MET A C 1
ATOM 770 O O . MET A 1 93 ? -26.566 16.731 11.548 1.00 84.44 93 MET A O 1
ATOM 774 N N . PRO A 1 94 ? -25.971 18.771 10.830 1.00 80.69 94 PRO A N 1
ATOM 775 C CA . PRO A 1 94 ? -26.746 19.460 11.860 1.00 80.69 94 PRO A CA 1
ATOM 776 C C . PRO A 1 94 ? -28.240 19.129 11.808 1.00 80.69 94 PRO A C 1
ATOM 778 O O . PRO A 1 94 ? -28.877 19.076 12.856 1.00 80.69 94 PRO A O 1
ATOM 781 N N . PHE A 1 95 ? -28.798 18.879 10.620 1.00 82.56 95 PHE A N 1
ATOM 782 C CA . PHE A 1 95 ? -30.214 18.544 10.459 1.00 82.56 95 PHE A CA 1
ATOM 783 C C . PHE A 1 95 ? -30.533 17.142 10.977 1.00 82.56 95 PHE A C 1
ATOM 785 O O . PHE A 1 95 ? -31.575 16.940 11.591 1.00 82.56 95 PHE A O 1
ATOM 792 N N . ILE A 1 96 ? -29.614 16.195 10.800 1.00 82.38 96 ILE A N 1
ATOM 793 C CA . ILE A 1 96 ? -29.792 14.795 11.202 1.00 82.38 96 ILE A CA 1
ATOM 794 C C . ILE A 1 96 ? -29.523 14.619 12.698 1.00 82.38 96 ILE A C 1
ATOM 796 O O . ILE A 1 96 ? -30.312 14.008 13.421 1.00 82.38 96 ILE A O 1
ATOM 800 N N . VAL A 1 97 ? -28.441 15.214 13.205 1.00 76.50 97 VAL A N 1
ATOM 801 C CA . VAL A 1 97 ? -28.046 15.080 14.614 1.00 76.50 97 VAL A CA 1
ATOM 802 C C . VAL A 1 97 ? -29.042 15.771 15.551 1.00 76.50 97 VAL A C 1
ATOM 804 O O . VAL A 1 97 ? -29.383 15.207 16.596 1.00 76.50 97 VAL A O 1
ATOM 807 N N . LEU A 1 98 ? -29.554 16.952 15.180 1.00 75.88 98 LEU A N 1
ATOM 808 C CA . LEU A 1 98 ? -30.527 17.699 15.990 1.00 75.88 98 LEU A CA 1
ATOM 809 C C . LEU A 1 98 ? -31.958 17.177 15.877 1.00 75.88 98 LEU A C 1
ATOM 811 O O . LEU A 1 98 ? -32.804 17.566 16.685 1.00 75.88 98 LEU A O 1
ATOM 815 N N . ASN A 1 99 ? -32.252 16.307 14.908 1.00 76.25 99 ASN A N 1
ATOM 816 C CA . ASN A 1 99 ? -33.591 15.761 14.767 1.00 76.25 99 ASN A CA 1
ATOM 817 C C . ASN A 1 99 ? -33.913 14.854 15.965 1.00 76.25 99 ASN A C 1
ATOM 819 O O . ASN A 1 99 ? -33.292 13.805 16.168 1.00 76.25 99 ASN A O 1
ATOM 823 N N . LYS A 1 100 ? -34.891 15.274 16.775 1.00 70.44 100 LYS A N 1
ATOM 824 C CA . LYS A 1 100 ? -35.362 14.522 17.948 1.00 70.44 100 LYS A CA 1
ATOM 825 C C . LYS A 1 100 ? -36.154 13.269 17.564 1.00 70.44 100 LYS A C 1
ATOM 827 O O . LYS A 1 100 ? -36.214 12.347 18.363 1.00 70.44 100 LYS A O 1
ATOM 832 N N . ARG A 1 101 ? -36.731 13.220 16.354 1.00 76.69 101 ARG A N 1
ATOM 833 C CA . ARG A 1 101 ? -37.482 12.053 15.853 1.00 76.69 101 ARG A CA 1
ATOM 834 C C . ARG A 1 101 ? -36.572 10.917 15.374 1.00 76.69 101 ARG A C 1
ATOM 836 O O . ARG A 1 101 ? -37.045 9.806 15.179 1.00 76.69 101 ARG A O 1
ATOM 843 N N . MET A 1 102 ? -35.281 11.183 15.165 1.00 76.62 102 MET A N 1
ATOM 844 C CA . MET A 1 102 ? -34.328 10.177 14.693 1.00 76.62 102 MET A CA 1
ATOM 845 C C . MET A 1 102 ? -33.701 9.407 15.855 1.00 76.62 102 MET A C 1
ATOM 847 O O . MET A 1 102 ? -33.099 10.004 16.751 1.00 76.62 102 MET A O 1
ATOM 851 N N . ASN A 1 103 ? -33.793 8.076 15.792 1.00 77.38 103 ASN A N 1
ATOM 852 C CA . ASN A 1 103 ? -33.173 7.168 16.754 1.00 77.38 103 ASN A CA 1
ATOM 853 C C . ASN A 1 103 ? -31.629 7.234 16.681 1.00 77.38 103 ASN A C 1
ATOM 855 O O . ASN A 1 103 ? -31.051 7.542 15.635 1.00 77.38 103 ASN A O 1
ATOM 859 N N . LEU A 1 104 ? -30.955 6.900 17.785 1.00 70.88 104 LEU A N 1
ATOM 860 C CA . LEU A 1 104 ? -29.497 6.828 17.906 1.00 70.88 104 LEU A CA 1
ATOM 861 C C . LEU A 1 104 ? -28.874 5.923 16.831 1.00 70.88 104 LEU A C 1
ATOM 863 O O . LEU A 1 104 ? -27.845 6.279 16.265 1.00 70.88 104 LEU A O 1
ATOM 867 N N . HIS A 1 105 ? -29.522 4.802 16.495 1.00 71.06 105 HIS A N 1
ATOM 868 C CA . HIS A 1 105 ? -29.058 3.885 15.447 1.00 71.06 105 HIS A CA 1
ATOM 869 C C . HIS A 1 105 ? -28.985 4.544 14.065 1.00 71.06 105 HIS A C 1
ATOM 871 O O . HIS A 1 105 ? -28.002 4.359 13.355 1.00 71.06 105 HIS A O 1
ATOM 877 N N . VAL A 1 106 ? -29.970 5.374 13.706 1.00 76.56 106 VAL A N 1
ATOM 878 C CA . VAL A 1 106 ? -29.977 6.111 12.429 1.00 76.56 106 VAL A CA 1
ATOM 879 C C . VAL A 1 106 ? -28.848 7.141 12.408 1.00 76.56 106 VAL A C 1
ATOM 881 O O . VAL A 1 106 ? -28.131 7.265 11.418 1.00 76.56 106 VAL A O 1
ATOM 884 N N . LYS A 1 107 ? -28.628 7.835 13.531 1.00 76.81 107 LYS A N 1
ATOM 885 C CA . LYS A 1 107 ? -27.518 8.787 13.677 1.00 76.81 107 LYS A CA 1
ATOM 886 C C . LYS A 1 107 ? -26.160 8.086 13.591 1.00 76.81 107 LYS A C 1
ATOM 888 O O . LYS A 1 107 ? -25.261 8.599 12.940 1.00 76.81 107 LYS A O 1
ATOM 893 N N . ALA A 1 108 ? -26.004 6.913 14.201 1.00 73.00 108 ALA A N 1
ATOM 894 C CA . ALA A 1 108 ? -24.785 6.112 14.105 1.00 73.00 108 ALA A CA 1
ATOM 895 C C . ALA A 1 108 ? -24.549 5.589 12.678 1.00 73.00 108 ALA A C 1
ATOM 897 O O . ALA A 1 108 ? -23.441 5.714 12.163 1.00 73.00 108 ALA A O 1
ATOM 898 N N . SER A 1 109 ? -25.597 5.091 12.013 1.00 79.75 109 SER A N 1
ATOM 899 C CA . SER A 1 109 ? -25.539 4.661 10.610 1.00 79.75 109 SER A CA 1
ATOM 900 C C . SER A 1 109 ? -25.120 5.801 9.688 1.00 79.75 109 SER A C 1
ATOM 902 O O . SER A 1 109 ? -24.328 5.586 8.779 1.00 79.75 109 SER A O 1
ATOM 904 N N . TYR A 1 110 ? -25.595 7.022 9.942 1.00 85.50 110 TYR A N 1
ATOM 905 C CA . TYR A 1 110 ? -25.189 8.205 9.190 1.00 85.50 110 TYR A CA 1
ATOM 906 C C . TYR A 1 110 ? -23.679 8.464 9.262 1.00 85.50 110 TYR A C 1
ATOM 908 O O . TYR A 1 110 ? -23.033 8.661 8.236 1.00 85.50 110 TYR A O 1
ATOM 916 N N . PHE A 1 111 ? -23.099 8.421 10.467 1.00 81.12 111 PHE A N 1
ATOM 917 C CA . PHE A 1 111 ? -21.650 8.555 10.642 1.00 81.12 111 PHE A CA 1
ATOM 918 C C . PHE A 1 111 ? -20.876 7.392 10.009 1.00 81.12 111 PHE A C 1
ATOM 920 O O . PHE A 1 111 ? -19.795 7.616 9.471 1.00 81.12 111 PHE A O 1
ATOM 927 N N . GLY A 1 112 ? -21.424 6.172 10.040 1.00 81.19 112 GLY A N 1
ATOM 928 C CA . GLY A 1 112 ? -20.842 5.015 9.355 1.00 81.19 112 GLY A CA 1
ATOM 929 C C . GLY A 1 112 ? -20.804 5.193 7.836 1.00 81.19 112 GLY A C 1
ATOM 930 O O . GLY A 1 112 ? -19.764 4.987 7.221 1.00 81.19 112 GLY A O 1
ATOM 931 N N . ILE A 1 113 ? -21.905 5.659 7.242 1.00 87.75 113 ILE A N 1
ATOM 932 C CA . ILE A 1 113 ? -21.998 5.963 5.807 1.00 87.75 113 ILE A CA 1
ATOM 933 C C . ILE A 1 113 ? -21.026 7.086 5.426 1.00 87.75 113 ILE A C 1
ATOM 935 O O . ILE A 1 113 ? -20.307 6.968 4.438 1.00 87.75 113 ILE A O 1
ATOM 939 N N . LEU A 1 114 ? -20.950 8.149 6.232 1.00 89.19 114 LEU A N 1
ATOM 940 C CA . LEU A 1 114 ? -19.985 9.231 6.040 1.00 89.19 114 LEU A CA 1
ATOM 941 C C . LEU A 1 114 ? -18.538 8.705 6.023 1.00 89.19 114 LEU A C 1
ATOM 943 O O . LEU A 1 114 ? -17.777 9.035 5.118 1.00 89.19 114 LEU A O 1
ATOM 947 N N . MET A 1 115 ? -18.162 7.884 7.011 1.00 85.44 115 MET A N 1
ATOM 948 C CA . MET A 1 115 ? -16.834 7.257 7.073 1.00 85.44 115 MET A CA 1
ATOM 949 C C . MET A 1 115 ? -16.553 6.424 5.823 1.00 85.44 115 MET A C 1
ATOM 951 O O . MET A 1 115 ? -15.488 6.565 5.226 1.00 85.44 115 MET A O 1
ATOM 955 N N . LEU A 1 116 ? -17.513 5.588 5.419 1.00 88.69 116 LEU A N 1
ATOM 956 C CA . LEU A 1 116 ? -17.396 4.723 4.250 1.00 88.69 116 LEU A CA 1
ATOM 957 C C . LEU A 1 116 ? -17.106 5.538 2.983 1.00 88.69 116 LEU A C 1
ATOM 959 O O . LEU A 1 116 ? -16.157 5.230 2.270 1.00 88.69 116 LEU A O 1
ATOM 963 N N . PHE A 1 117 ? -17.876 6.599 2.724 1.00 92.62 117 PHE A N 1
ATOM 964 C CA . PHE A 1 117 ? -17.693 7.431 1.533 1.00 92.62 117 PHE A CA 1
ATOM 965 C C . PHE A 1 117 ? -16.332 8.130 1.493 1.00 92.62 117 PHE A C 1
ATOM 967 O O . PHE A 1 117 ? -15.703 8.175 0.437 1.00 92.62 117 PHE A O 1
ATOM 974 N N . ILE A 1 118 ? -15.847 8.623 2.635 1.00 90.38 118 ILE A N 1
ATOM 975 C CA . ILE A 1 118 ? -14.534 9.273 2.708 1.00 90.38 118 ILE A CA 1
ATOM 976 C C . ILE A 1 118 ? -13.417 8.250 2.461 1.00 90.38 118 ILE A C 1
ATOM 978 O O . ILE A 1 118 ? -12.496 8.525 1.696 1.00 90.38 118 ILE A O 1
ATOM 982 N N . ILE A 1 119 ? -13.500 7.058 3.060 1.00 89.12 119 ILE A N 1
ATOM 983 C CA . ILE A 1 119 ? -12.506 5.994 2.852 1.00 89.12 119 ILE A CA 1
ATOM 984 C C . ILE A 1 119 ? -12.503 5.538 1.387 1.00 89.12 119 ILE A C 1
ATOM 986 O O . ILE A 1 119 ? -11.437 5.448 0.782 1.00 89.12 119 ILE A O 1
ATOM 990 N N . LEU A 1 120 ? -13.681 5.312 0.795 1.00 92.06 120 LEU A N 1
ATOM 991 C CA . LEU A 1 120 ? -13.806 4.933 -0.616 1.00 92.06 120 LEU A CA 1
ATOM 992 C C . LEU A 1 120 ? -13.274 6.020 -1.556 1.00 92.06 120 LEU A C 1
ATOM 994 O O . LEU A 1 120 ? -12.657 5.698 -2.566 1.00 92.06 120 LEU A O 1
ATOM 998 N N . SER A 1 121 ? -13.471 7.296 -1.215 1.00 94.38 121 SER A N 1
ATOM 999 C CA . SER A 1 121 ? -12.925 8.421 -1.975 1.00 94.38 121 SER A CA 1
ATOM 1000 C C . SER A 1 121 ? -11.398 8.389 -2.017 1.00 94.38 121 SER A C 1
ATOM 1002 O O . SER A 1 121 ? -10.812 8.420 -3.099 1.00 94.38 121 SER A O 1
ATOM 1004 N N . VAL A 1 122 ? -10.748 8.278 -0.852 1.00 92.06 122 VAL A N 1
ATOM 1005 C CA . VAL A 1 122 ? -9.282 8.216 -0.774 1.00 92.06 122 VAL A CA 1
ATOM 1006 C C . VAL A 1 122 ? -8.752 6.973 -1.480 1.00 92.06 122 VAL A C 1
ATOM 1008 O O . VAL A 1 122 ? -7.792 7.075 -2.238 1.00 92.06 122 VAL A O 1
ATOM 1011 N N . PHE A 1 123 ? -9.412 5.827 -1.302 1.00 90.88 123 PHE A N 1
ATOM 1012 C CA . PHE A 1 123 ? -9.036 4.594 -1.981 1.00 90.88 123 PHE A CA 1
ATOM 1013 C C . PHE A 1 123 ? -9.100 4.739 -3.507 1.00 90.88 123 PHE A C 1
ATOM 1015 O O . PHE A 1 123 ? -8.139 4.396 -4.190 1.00 90.88 123 PHE A O 1
ATOM 1022 N N . ALA A 1 124 ? -10.184 5.306 -4.047 1.00 94.38 124 ALA A N 1
ATOM 1023 C CA . ALA A 1 124 ? -10.323 5.548 -5.481 1.00 94.38 124 ALA A CA 1
ATOM 1024 C C . ALA A 1 124 ? -9.246 6.510 -6.016 1.00 94.38 124 ALA A C 1
ATOM 1026 O O . ALA A 1 124 ? -8.652 6.234 -7.056 1.00 94.38 124 ALA A O 1
ATOM 1027 N N . PHE A 1 125 ? -8.920 7.583 -5.283 1.00 94.19 125 PHE A N 1
ATOM 1028 C CA . PHE A 1 125 ? -7.786 8.443 -5.638 1.00 94.19 125 PHE A CA 1
ATOM 1029 C C . PHE A 1 125 ? -6.470 7.668 -5.678 1.00 94.19 125 PHE A C 1
ATOM 1031 O O . PHE A 1 125 ? -5.735 7.784 -6.651 1.00 94.19 125 PHE A O 1
ATOM 1038 N N . SER A 1 126 ? -6.188 6.843 -4.672 1.00 92.31 126 SER A N 1
ATOM 1039 C CA . SER A 1 126 ? -4.957 6.052 -4.627 1.00 92.31 126 SER A CA 1
ATOM 1040 C C . SER A 1 126 ? -4.856 5.024 -5.751 1.00 92.31 126 SER A C 1
ATOM 1042 O O . SER A 1 126 ? -3.759 4.783 -6.237 1.00 92.31 126 SER A O 1
ATOM 1044 N N . VAL A 1 127 ? -5.974 4.464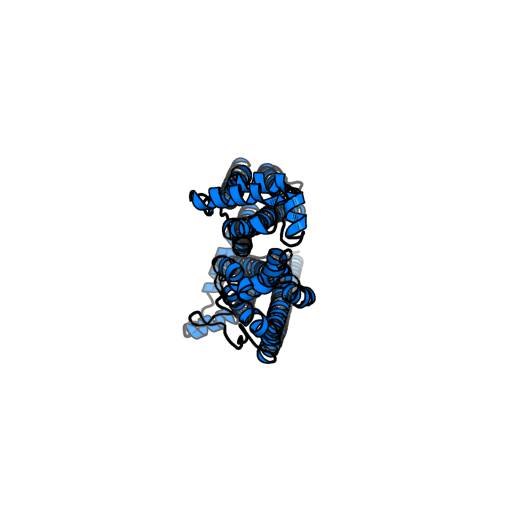 -6.222 1.00 92.00 127 VAL A N 1
ATOM 1045 C CA . VAL A 1 127 ? -5.973 3.604 -7.417 1.00 92.00 127 VAL A CA 1
ATOM 1046 C C . VAL A 1 127 ? -5.604 4.405 -8.672 1.00 92.00 127 VAL A C 1
ATOM 1048 O O . VAL A 1 127 ? -4.804 3.941 -9.481 1.00 92.00 127 VAL A O 1
ATOM 1051 N N . ALA A 1 128 ? -6.131 5.622 -8.833 1.00 94.00 128 ALA A N 1
ATOM 1052 C CA . ALA A 1 128 ? -5.752 6.489 -9.952 1.00 94.00 128 ALA A CA 1
ATOM 1053 C C . ALA A 1 128 ? -4.276 6.926 -9.877 1.00 94.00 128 ALA A C 1
ATOM 1055 O O . ALA A 1 128 ? -3.576 6.904 -10.888 1.00 94.00 128 ALA A O 1
ATOM 1056 N N . GLU A 1 129 ? -3.798 7.283 -8.681 1.00 93.06 129 GLU A N 1
ATOM 1057 C CA . GLU A 1 129 ? -2.393 7.608 -8.412 1.00 93.06 129 GLU A CA 1
ATOM 1058 C C . GLU A 1 129 ? -1.476 6.409 -8.727 1.00 93.06 129 GLU A C 1
ATOM 1060 O O . GLU A 1 129 ? -0.442 6.597 -9.358 1.00 93.06 129 GLU A O 1
ATOM 1065 N N . TYR A 1 130 ? -1.886 5.182 -8.379 1.00 90.50 130 TYR A N 1
ATOM 1066 C CA . TYR A 1 130 ? -1.153 3.944 -8.673 1.00 90.50 130 TYR A CA 1
ATOM 1067 C C . TYR A 1 130 ? -0.989 3.725 -10.180 1.00 90.50 130 TYR A C 1
ATOM 1069 O O . TYR A 1 130 ? 0.126 3.526 -10.658 1.00 90.50 130 TYR A O 1
ATOM 1077 N N . TYR A 1 131 ? -2.078 3.820 -10.950 1.00 90.94 131 TYR A N 1
ATOM 1078 C CA . TYR A 1 131 ? -1.999 3.676 -12.405 1.00 90.94 131 TYR A CA 1
ATOM 1079 C C . TYR A 1 131 ? -1.166 4.788 -13.047 1.00 90.94 131 TYR A C 1
ATOM 1081 O O . TYR A 1 131 ? -0.439 4.539 -14.004 1.00 90.94 131 TYR A O 1
ATOM 1089 N N . TYR A 1 132 ? -1.209 6.003 -12.495 1.00 92.44 132 TYR A N 1
ATOM 1090 C CA . TYR A 1 132 ? -0.322 7.077 -12.929 1.00 92.44 132 TYR A CA 1
ATOM 1091 C C . TYR A 1 132 ? 1.154 6.768 -12.658 1.00 92.44 132 TYR A C 1
ATOM 1093 O O . TYR A 1 132 ? 1.990 7.041 -13.517 1.00 92.44 132 TYR A O 1
ATOM 1101 N N . SER A 1 133 ? 1.488 6.174 -11.511 1.00 88.81 133 SER A N 1
ATOM 1102 C CA . SER A 1 133 ? 2.851 5.715 -11.224 1.00 88.81 133 SER A CA 1
ATOM 1103 C C . SER A 1 133 ? 3.313 4.646 -12.217 1.00 88.81 133 SER A C 1
ATOM 1105 O O . SER A 1 133 ? 4.411 4.776 -12.748 1.00 88.81 133 SER A O 1
ATOM 1107 N N . CYS A 1 134 ? 2.461 3.674 -12.567 1.00 86.06 134 CYS A N 1
ATOM 1108 C CA . CYS A 1 134 ? 2.775 2.683 -13.606 1.00 86.06 134 CYS A CA 1
ATOM 1109 C C . CYS A 1 134 ? 3.046 3.334 -14.973 1.00 86.06 134 CYS A C 1
ATOM 1111 O O . CYS A 1 134 ? 4.015 2.985 -15.645 1.00 86.06 134 CYS A O 1
ATOM 1113 N N . PHE A 1 135 ? 2.227 4.315 -15.371 1.00 90.31 135 PHE A N 1
ATOM 1114 C CA . PHE A 1 135 ? 2.487 5.113 -16.573 1.00 90.31 135 PHE A CA 1
ATOM 1115 C C . PHE A 1 135 ? 3.846 5.820 -16.482 1.00 90.31 135 PHE A C 1
ATOM 1117 O O . PHE A 1 135 ? 4.603 5.832 -17.449 1.00 90.31 135 PHE A O 1
ATOM 1124 N N . TYR A 1 136 ? 4.162 6.417 -15.333 1.00 88.06 136 TYR A N 1
ATOM 1125 C CA . TYR A 1 136 ? 5.396 7.172 -15.162 1.00 88.06 136 TYR A CA 1
ATOM 1126 C C . TYR A 1 136 ? 6.636 6.277 -15.269 1.00 88.06 136 TYR A C 1
ATOM 1128 O O . TYR A 1 136 ? 7.626 6.670 -15.884 1.00 88.06 136 TYR A O 1
ATOM 1136 N N . ASP A 1 137 ? 6.564 5.062 -14.726 1.00 83.56 137 ASP A N 1
ATOM 1137 C CA . ASP A 1 137 ? 7.620 4.057 -14.833 1.00 83.56 137 ASP A CA 1
ATOM 1138 C C . ASP A 1 137 ? 7.850 3.645 -16.300 1.00 83.56 137 ASP A C 1
ATOM 1140 O O . ASP A 1 137 ? 8.993 3.620 -16.767 1.00 83.56 137 ASP A O 1
ATOM 1144 N N . LEU A 1 138 ? 6.770 3.424 -17.061 1.00 85.44 138 LEU A N 1
ATOM 1145 C CA . LEU A 1 138 ? 6.825 3.177 -18.507 1.00 85.44 138 LEU A CA 1
ATOM 1146 C C . LEU A 1 138 ? 7.430 4.374 -19.260 1.00 85.44 138 LEU A C 1
ATOM 1148 O O . LEU A 1 138 ? 8.311 4.196 -20.098 1.00 85.44 138 LEU A O 1
ATOM 1152 N N . PHE A 1 139 ? 6.995 5.598 -18.949 1.00 87.50 139 PHE A N 1
ATOM 1153 C CA . PHE A 1 139 ? 7.522 6.828 -19.545 1.00 87.50 139 PHE A CA 1
ATOM 1154 C C . PHE A 1 139 ? 9.035 6.952 -19.329 1.00 87.50 139 PHE A C 1
ATOM 1156 O O . PHE A 1 139 ? 9.769 7.211 -20.284 1.00 87.50 139 PHE A O 1
ATOM 1163 N N . ILE A 1 140 ? 9.521 6.727 -18.102 1.00 83.75 140 ILE A N 1
ATOM 1164 C CA . ILE A 1 140 ? 10.960 6.767 -17.810 1.00 83.75 140 ILE A CA 1
ATOM 1165 C C . ILE A 1 140 ? 11.697 5.673 -18.589 1.00 83.75 140 ILE A C 1
ATOM 1167 O O . ILE A 1 140 ? 12.775 5.937 -19.121 1.00 83.75 140 ILE A O 1
ATOM 1171 N N . PHE A 1 141 ? 11.146 4.457 -18.649 1.00 80.75 141 PHE A N 1
ATOM 1172 C CA . PHE A 1 141 ? 11.752 3.349 -19.385 1.00 80.75 141 PHE A CA 1
ATOM 1173 C C . PHE A 1 141 ? 11.909 3.681 -20.873 1.00 80.75 141 PHE A C 1
ATOM 1175 O O . PHE A 1 141 ? 13.009 3.567 -21.412 1.00 80.75 141 PHE A O 1
ATOM 1182 N N . ILE A 1 142 ? 10.838 4.162 -21.507 1.00 82.19 142 ILE A N 1
ATOM 1183 C CA . ILE A 1 142 ? 10.815 4.584 -22.913 1.00 82.19 142 ILE A CA 1
ATOM 1184 C C . ILE A 1 142 ? 11.830 5.711 -23.150 1.00 82.19 142 ILE A C 1
ATOM 1186 O O . ILE A 1 142 ? 12.623 5.625 -24.078 1.00 82.19 142 ILE A O 1
ATOM 1190 N N . ALA A 1 143 ? 11.873 6.723 -22.279 1.00 81.62 143 ALA A N 1
ATOM 1191 C CA . ALA A 1 143 ? 12.764 7.875 -22.435 1.00 81.62 143 ALA A CA 1
ATOM 1192 C C . ALA A 1 143 ? 14.258 7.569 -22.205 1.00 81.62 143 ALA A C 1
ATOM 1194 O O . ALA A 1 143 ? 15.120 8.297 -22.694 1.00 81.62 143 ALA A O 1
ATOM 1195 N N . LYS A 1 144 ? 14.590 6.541 -21.410 1.00 77.94 144 LYS A N 1
ATOM 1196 C CA . LYS A 1 144 ? 15.983 6.166 -21.095 1.00 77.94 144 LYS A CA 1
ATOM 1197 C C . LYS A 1 144 ? 16.544 5.062 -21.985 1.00 77.94 144 LYS A C 1
ATOM 1199 O O . LYS A 1 144 ? 17.762 4.877 -22.013 1.00 77.94 144 LYS A O 1
ATOM 1204 N N . SER A 1 145 ? 15.687 4.308 -22.661 1.00 74.12 145 SER A N 1
ATOM 1205 C CA . SER A 1 145 ? 16.111 3.172 -23.470 1.00 74.12 145 SER A CA 1
ATOM 1206 C C . SER A 1 145 ? 16.671 3.640 -24.805 1.00 74.12 145 SER A C 1
ATOM 1208 O O . SER A 1 145 ? 15.940 4.035 -25.707 1.00 74.12 145 SER A O 1
ATOM 1210 N N . LYS A 1 146 ? 17.993 3.562 -24.947 1.00 62.97 146 LYS A N 1
ATOM 1211 C CA . LYS A 1 146 ? 18.668 3.794 -26.224 1.00 62.97 146 LYS A CA 1
ATOM 1212 C C . LYS A 1 146 ? 18.378 2.599 -27.139 1.00 62.97 146 LYS A C 1
ATOM 1214 O O . LYS A 1 146 ? 18.472 1.463 -26.688 1.00 62.97 146 LYS A O 1
ATOM 1219 N N . ASN A 1 147 ? 18.032 2.847 -28.404 1.00 61.69 147 ASN A N 1
ATOM 1220 C CA . ASN A 1 147 ? 17.729 1.847 -29.451 1.00 61.69 147 ASN A CA 1
ATOM 1221 C C . ASN A 1 147 ? 16.292 1.302 -29.511 1.00 61.69 147 ASN A C 1
ATOM 1223 O O . ASN A 1 147 ? 16.022 0.413 -30.312 1.00 61.69 147 ASN A O 1
ATOM 1227 N N . LEU A 1 148 ? 15.345 1.819 -28.733 1.00 63.66 148 LEU A N 1
ATOM 1228 C CA . LEU A 1 148 ? 13.947 1.400 -28.877 1.00 63.66 148 LEU A CA 1
ATOM 1229 C C . LEU A 1 148 ? 13.336 1.881 -30.214 1.00 63.66 148 LEU A C 1
ATOM 1231 O O . LEU A 1 148 ? 12.593 1.153 -30.873 1.00 63.66 148 LEU A O 1
ATOM 1235 N N . ASP A 1 149 ? 13.758 3.057 -30.673 1.00 58.59 149 ASP A N 1
ATOM 1236 C CA . ASP A 1 149 ? 13.322 3.713 -31.910 1.00 58.59 149 ASP A CA 1
ATOM 1237 C C . ASP A 1 149 ? 13.770 2.967 -33.180 1.00 58.59 149 ASP A C 1
ATOM 1239 O O . ASP A 1 149 ? 13.145 3.096 -34.233 1.00 58.59 149 ASP A O 1
ATOM 1243 N N . SER A 1 150 ? 14.862 2.195 -33.101 1.00 58.06 150 SER A N 1
ATOM 1244 C CA . SER A 1 150 ? 15.347 1.366 -34.212 1.00 58.06 150 SER A CA 1
ATOM 1245 C C . SER A 1 150 ? 14.631 0.018 -34.300 1.00 58.06 150 SER A C 1
ATOM 1247 O O . SER A 1 150 ? 14.678 -0.628 -35.346 1.00 58.06 150 SER A O 1
ATOM 1249 N N . ILE A 1 151 ? 13.950 -0.390 -33.226 1.00 62.50 151 ILE A N 1
ATOM 1250 C CA . ILE A 1 151 ? 13.211 -1.652 -33.134 1.00 62.50 151 ILE A CA 1
ATOM 1251 C C . ILE A 1 151 ? 11.739 -1.434 -33.508 1.00 62.50 151 ILE A C 1
ATOM 1253 O O . ILE A 1 151 ? 11.167 -2.262 -34.215 1.00 62.50 151 ILE A O 1
ATOM 1257 N N . HIS A 1 152 ? 11.148 -0.300 -33.108 1.00 70.06 152 HIS A N 1
ATOM 1258 C CA . HIS A 1 152 ? 9.740 0.027 -33.365 1.00 70.06 152 HIS A CA 1
ATOM 1259 C C . HIS A 1 152 ? 9.595 1.364 -34.092 1.00 70.06 152 HIS A C 1
ATOM 1261 O O . HIS A 1 152 ? 9.419 2.411 -33.467 1.00 70.06 152 HIS A O 1
ATOM 1267 N N . SER A 1 153 ? 9.611 1.323 -35.427 1.00 70.69 153 SER A N 1
ATOM 1268 C CA . SER A 1 153 ? 9.434 2.512 -36.278 1.00 70.69 153 SER A CA 1
ATOM 1269 C C . SER A 1 153 ? 8.153 3.288 -35.969 1.00 70.69 153 SER A C 1
ATOM 1271 O O . SER A 1 153 ? 8.161 4.516 -36.001 1.00 70.69 153 SER A O 1
ATOM 1273 N N . ASP A 1 154 ? 7.084 2.572 -35.615 1.00 75.38 154 ASP A N 1
ATOM 1274 C CA . ASP A 1 154 ? 5.749 3.121 -35.346 1.00 75.38 154 ASP A CA 1
ATOM 1275 C C . ASP A 1 154 ? 5.690 3.932 -34.037 1.00 75.38 154 ASP A C 1
ATOM 1277 O O . ASP A 1 154 ? 4.743 4.676 -33.809 1.00 75.38 154 ASP A O 1
ATOM 1281 N N . LEU A 1 155 ? 6.699 3.794 -33.170 1.00 76.44 155 LEU A N 1
ATOM 1282 C CA . LEU A 1 155 ? 6.811 4.505 -31.892 1.00 76.44 155 LEU A CA 1
ATOM 1283 C C . LEU A 1 155 ? 7.894 5.594 -31.917 1.00 76.44 155 LEU A C 1
ATOM 1285 O O . LEU A 1 155 ? 8.100 6.270 -30.912 1.00 76.44 155 LEU A O 1
ATOM 1289 N N . LYS A 1 156 ? 8.593 5.786 -33.043 1.00 79.00 156 LYS A N 1
ATOM 1290 C CA . LYS A 1 156 ? 9.753 6.684 -33.147 1.00 79.00 156 LYS A CA 1
ATOM 1291 C C . LYS A 1 156 ? 9.443 8.119 -32.714 1.00 79.00 156 LYS A C 1
ATOM 1293 O O . LYS A 1 156 ? 10.232 8.727 -31.994 1.00 79.00 156 LYS A O 1
ATOM 1298 N N . ASP A 1 157 ? 8.290 8.646 -33.109 1.00 80.31 157 ASP A N 1
ATOM 1299 C CA . ASP A 1 157 ? 7.888 10.011 -32.757 1.00 80.31 157 ASP A CA 1
ATOM 1300 C C . ASP A 1 157 ? 7.559 10.140 -31.261 1.00 80.31 157 ASP A C 1
ATOM 1302 O O . ASP A 1 157 ? 7.946 11.122 -30.619 1.00 80.31 157 ASP A O 1
ATOM 1306 N N . LEU A 1 158 ? 6.954 9.105 -30.668 1.00 83.06 158 LEU A N 1
ATOM 1307 C CA . LEU A 1 158 ? 6.722 9.018 -29.225 1.00 83.06 158 LEU A CA 1
ATOM 1308 C C . LEU A 1 158 ? 8.049 8.950 -28.449 1.00 83.06 158 LEU A C 1
ATOM 1310 O O . LEU A 1 158 ? 8.225 9.681 -27.473 1.00 83.06 158 LEU A O 1
ATOM 1314 N N . PHE A 1 159 ? 9.003 8.123 -28.895 1.00 82.81 159 PHE A N 1
ATOM 1315 C CA . PHE A 1 159 ? 10.331 8.015 -28.279 1.00 82.81 159 PHE A CA 1
ATOM 1316 C C . PHE A 1 159 ? 11.079 9.342 -28.303 1.00 82.81 159 PHE A C 1
ATOM 1318 O O . PHE A 1 159 ? 11.583 9.780 -27.267 1.00 82.81 159 PHE A O 1
ATOM 1325 N N . ASN A 1 160 ? 11.110 10.011 -29.457 1.00 83.31 160 ASN A N 1
ATOM 1326 C CA . ASN A 1 160 ? 11.750 11.317 -29.600 1.00 83.31 160 ASN A CA 1
ATOM 1327 C C . ASN A 1 160 ? 11.129 12.339 -28.643 1.00 83.31 160 ASN A C 1
ATOM 1329 O O . ASN A 1 160 ? 11.848 13.067 -27.957 1.00 83.31 160 ASN A O 1
ATOM 1333 N N . THR A 1 161 ? 9.799 12.345 -28.545 1.00 84.06 161 THR A N 1
ATOM 1334 C CA . THR A 1 161 ? 9.051 13.250 -27.666 1.00 84.06 161 THR A CA 1
ATOM 1335 C C . THR A 1 161 ? 9.362 12.985 -26.194 1.00 84.06 161 THR A C 1
ATOM 1337 O O . THR A 1 161 ? 9.665 13.914 -25.441 1.00 84.06 161 THR A O 1
ATOM 1340 N N . PHE A 1 162 ? 9.350 11.722 -25.764 1.00 87.25 162 PHE A N 1
ATOM 1341 C CA . PHE A 1 162 ? 9.619 11.361 -24.371 1.00 87.25 162 PHE A CA 1
ATOM 1342 C C . PHE A 1 162 ? 11.082 11.582 -23.990 1.00 87.25 162 PHE A C 1
ATOM 1344 O O . PHE A 1 162 ? 11.355 12.091 -22.902 1.00 87.25 162 PHE A O 1
ATOM 1351 N N . THR A 1 163 ? 12.012 11.280 -24.893 1.00 84.50 163 THR A N 1
ATOM 1352 C CA . THR A 1 163 ? 13.451 11.491 -24.694 1.00 84.50 163 THR A CA 1
ATOM 1353 C C . THR A 1 163 ? 13.782 12.978 -24.598 1.00 84.50 163 THR A C 1
ATOM 1355 O O . THR A 1 163 ? 14.470 13.385 -23.662 1.00 84.50 163 THR A O 1
ATOM 1358 N N . ALA A 1 164 ? 13.244 13.809 -25.499 1.00 83.12 164 ALA A N 1
ATOM 1359 C CA . ALA A 1 164 ? 13.414 15.262 -25.450 1.00 83.12 164 ALA A CA 1
ATOM 1360 C C . ALA A 1 164 ? 12.824 15.848 -24.157 1.00 83.12 164 ALA A C 1
ATOM 1362 O O . ALA A 1 164 ? 13.503 16.563 -23.422 1.00 83.12 164 ALA A O 1
ATOM 1363 N N . SER A 1 165 ? 11.597 15.449 -23.806 1.00 79.81 165 SER A N 1
ATOM 1364 C CA . SER A 1 165 ? 10.933 15.866 -22.565 1.00 79.81 165 SER A CA 1
ATOM 1365 C C . SER A 1 165 ? 11.725 15.456 -21.314 1.00 79.81 165 SER A C 1
ATOM 1367 O O . SER A 1 165 ? 11.823 16.217 -20.347 1.00 79.81 165 SER A O 1
ATOM 1369 N N . PHE A 1 166 ? 12.345 14.273 -21.319 1.00 80.81 166 PHE A N 1
ATOM 1370 C CA . PHE A 1 166 ? 13.195 13.823 -20.221 1.00 80.81 166 PHE A CA 1
ATOM 1371 C C . PHE A 1 166 ? 14.521 14.601 -20.152 1.00 80.81 166 PHE A C 1
ATOM 1373 O O . PHE A 1 166 ? 14.923 15.012 -19.060 1.00 80.81 166 PHE A O 1
ATOM 1380 N N . GLY A 1 167 ? 15.162 14.839 -21.303 1.00 72.94 167 GLY A N 1
ATOM 1381 C CA . GLY A 1 167 ? 16.429 15.563 -21.454 1.00 72.94 167 GLY A CA 1
ATOM 1382 C C . GLY A 1 167 ? 16.358 17.049 -21.089 1.00 72.94 167 GLY A C 1
ATOM 1383 O O . GLY A 1 167 ? 17.286 17.561 -20.468 1.00 72.94 167 GLY A O 1
ATOM 1384 N N . ASP A 1 168 ? 15.223 17.706 -21.340 1.00 68.06 168 ASP A N 1
ATOM 1385 C CA . ASP A 1 168 ? 14.963 19.115 -20.991 1.00 68.06 168 ASP A CA 1
ATOM 1386 C C . ASP A 1 168 ? 14.766 19.357 -19.476 1.00 68.06 168 ASP A C 1
ATOM 1388 O O . ASP A 1 168 ? 14.277 20.403 -19.042 1.00 68.06 168 ASP A O 1
ATOM 1392 N N . GLY A 1 169 ? 15.084 18.372 -18.631 1.00 61.50 169 GLY A N 1
ATOM 1393 C CA . GLY A 1 169 ? 14.911 18.450 -17.180 1.00 61.50 169 GLY A CA 1
ATOM 1394 C C . GLY A 1 169 ? 13.459 18.303 -16.708 1.00 61.50 169 GLY A C 1
ATOM 1395 O O . GLY A 1 169 ? 13.208 18.299 -15.501 1.00 61.50 169 GLY A O 1
ATOM 1396 N N . ASN A 1 170 ? 12.492 18.110 -17.616 1.00 61.91 170 ASN A N 1
ATOM 1397 C CA . ASN A 1 170 ? 11.094 17.838 -17.254 1.00 61.91 170 ASN A CA 1
ATOM 1398 C C . ASN A 1 170 ? 10.858 16.371 -16.846 1.00 61.91 170 ASN A C 1
ATOM 1400 O O . ASN A 1 170 ? 9.813 16.060 -16.272 1.00 61.91 170 ASN A O 1
ATOM 1404 N N . GLY A 1 171 ? 11.845 15.488 -17.037 1.00 64.31 171 GLY A N 1
ATOM 1405 C CA . GLY A 1 171 ? 11.771 14.048 -16.759 1.00 64.31 171 GLY A CA 1
ATOM 1406 C C . GLY A 1 171 ? 11.516 13.632 -15.305 1.00 64.31 171 GLY A C 1
ATOM 1407 O O . GLY A 1 171 ? 11.240 12.463 -15.049 1.00 64.31 171 GLY A O 1
ATOM 1408 N N . LYS A 1 172 ? 11.588 14.561 -14.342 1.00 70.06 172 LYS A N 1
ATOM 1409 C CA . LYS A 1 172 ? 11.178 14.350 -12.935 1.00 70.06 172 LYS A CA 1
ATOM 1410 C C . LYS A 1 172 ? 10.062 15.288 -12.473 1.00 70.06 172 LYS A C 1
ATOM 1412 O O . LYS A 1 172 ? 9.525 15.118 -11.385 1.00 70.06 172 LYS A O 1
ATOM 1417 N N . LYS A 1 173 ? 9.706 16.288 -13.284 1.00 76.75 173 LYS A N 1
ATOM 1418 C CA . LYS A 1 173 ? 8.824 17.397 -12.890 1.00 76.75 173 LYS A CA 1
ATOM 1419 C C . LYS A 1 173 ? 7.396 16.943 -12.588 1.00 76.75 173 LYS A C 1
ATOM 1421 O O . LYS A 1 173 ? 6.730 17.541 -11.751 1.00 76.75 173 LYS A O 1
ATOM 1426 N N . TYR A 1 174 ? 6.948 15.890 -13.267 1.00 83.06 174 TYR A N 1
ATOM 1427 C CA . TYR A 1 174 ? 5.609 15.323 -13.117 1.00 83.06 174 TYR A CA 1
ATOM 1428 C C . TYR A 1 174 ? 5.610 13.981 -12.375 1.00 83.06 174 TYR A C 1
ATOM 1430 O O . TYR A 1 174 ? 4.584 13.300 -12.342 1.00 83.06 174 TYR A O 1
ATOM 1438 N N . GLN A 1 175 ? 6.735 13.593 -11.767 1.00 85.75 175 GLN A N 1
ATOM 1439 C CA . GLN A 1 175 ? 6.787 12.405 -10.926 1.00 85.75 175 GLN A CA 1
ATOM 1440 C C . GLN A 1 175 ? 5.948 12.658 -9.671 1.00 85.75 175 GLN A C 1
ATOM 1442 O O . GLN A 1 175 ? 6.280 13.522 -8.864 1.00 85.75 175 GLN A O 1
ATOM 1447 N N . TRP A 1 176 ? 4.843 11.925 -9.522 1.00 86.69 176 TRP A N 1
ATOM 1448 C CA . TRP A 1 176 ? 3.944 12.086 -8.379 1.00 86.69 176 TRP A CA 1
ATOM 1449 C C . TRP A 1 176 ? 4.422 11.271 -7.177 1.00 86.69 176 TRP A C 1
ATOM 1451 O O . TRP A 1 176 ? 4.895 11.817 -6.185 1.00 86.69 176 TRP A O 1
ATOM 1461 N N . THR A 1 177 ? 4.301 9.948 -7.272 1.00 83.19 177 THR A N 1
ATOM 1462 C CA . THR A 1 177 ? 4.710 8.988 -6.242 1.00 83.19 177 THR A CA 1
ATOM 1463 C C . THR A 1 177 ? 5.177 7.699 -6.913 1.00 83.19 177 THR A C 1
ATOM 1465 O O . THR A 1 177 ? 4.912 7.490 -8.098 1.00 83.19 177 THR A O 1
ATOM 1468 N N . THR A 1 178 ? 5.888 6.839 -6.183 1.00 81.31 178 THR A N 1
ATOM 1469 C CA . THR A 1 178 ? 6.146 5.466 -6.638 1.00 81.31 178 THR A CA 1
ATOM 1470 C C . THR A 1 178 ? 4.927 4.591 -6.361 1.00 81.31 178 THR A C 1
ATOM 1472 O O . THR A 1 178 ? 4.174 4.850 -5.419 1.00 81.31 178 THR A O 1
ATOM 1475 N N . THR A 1 179 ? 4.798 3.509 -7.124 1.00 78.06 179 THR A N 1
ATOM 1476 C CA . THR A 1 179 ? 3.731 2.503 -7.032 1.00 78.06 179 THR A CA 1
ATOM 1477 C C . THR A 1 179 ? 3.461 2.027 -5.597 1.00 78.06 179 THR A C 1
ATOM 1479 O O . THR A 1 179 ? 2.313 1.816 -5.214 1.00 78.06 179 THR A O 1
ATOM 1482 N N . ILE A 1 180 ? 4.502 1.907 -4.766 1.00 80.31 180 ILE A N 1
ATOM 1483 C CA . ILE A 1 180 ? 4.385 1.505 -3.355 1.00 80.31 180 ILE A CA 1
ATOM 1484 C C . ILE A 1 180 ? 4.105 2.684 -2.427 1.00 80.31 180 ILE A C 1
ATOM 1486 O O . ILE A 1 180 ? 3.279 2.568 -1.518 1.00 80.31 180 ILE A O 1
ATOM 1490 N N . SER A 1 181 ? 4.756 3.832 -2.638 1.00 82.31 181 SER A N 1
ATOM 1491 C CA . SER A 1 181 ? 4.531 5.010 -1.797 1.00 82.31 181 SER A CA 1
ATOM 1492 C C . SER A 1 181 ? 3.084 5.500 -1.873 1.00 82.31 181 SER A C 1
ATOM 1494 O O . SER A 1 181 ? 2.559 5.959 -0.860 1.00 82.31 181 SER A O 1
ATOM 1496 N N . THR A 1 182 ? 2.403 5.342 -3.015 1.00 86.56 182 THR A N 1
ATOM 1497 C CA . THR A 1 182 ? 0.968 5.640 -3.155 1.00 86.56 182 THR A CA 1
ATOM 1498 C C . THR A 1 182 ? 0.121 4.934 -2.090 1.00 86.56 182 THR A C 1
ATOM 1500 O O . THR A 1 182 ? -0.741 5.554 -1.461 1.00 86.56 182 THR A O 1
ATOM 1503 N N . TRP A 1 183 ? 0.389 3.650 -1.826 1.00 85.25 183 TRP A N 1
ATOM 1504 C CA . TRP A 1 183 ? -0.360 2.856 -0.846 1.00 85.25 183 TRP A CA 1
ATOM 1505 C C . TRP A 1 183 ? -0.037 3.245 0.599 1.00 85.25 183 TRP A C 1
ATOM 1507 O O . TRP A 1 183 ? -0.936 3.283 1.440 1.00 85.25 183 TRP A O 1
ATOM 1517 N N . TRP A 1 184 ? 1.206 3.635 0.884 1.00 83.44 184 TRP A N 1
ATOM 1518 C CA . TRP A 1 184 ? 1.577 4.210 2.181 1.00 83.44 184 TRP A CA 1
ATOM 1519 C C . TRP A 1 184 ? 0.909 5.565 2.440 1.00 83.44 184 TRP A C 1
ATOM 1521 O O . TRP A 1 184 ? 0.427 5.824 3.545 1.00 83.44 184 TRP A O 1
ATOM 1531 N N . PHE A 1 185 ? 0.821 6.429 1.427 1.00 84.94 185 PHE A N 1
ATOM 1532 C CA . PHE A 1 185 ? 0.090 7.688 1.560 1.00 84.94 185 PHE A CA 1
ATOM 1533 C C . PHE A 1 185 ? -1.411 7.455 1.745 1.00 84.94 185 PHE A C 1
ATOM 1535 O O . PHE A 1 185 ? -2.029 8.140 2.562 1.00 84.94 185 PHE A O 1
ATOM 1542 N N . ASN A 1 186 ? -1.989 6.470 1.052 1.00 86.56 186 ASN A N 1
ATOM 1543 C CA . ASN A 1 186 ? -3.372 6.043 1.266 1.00 86.56 186 ASN A CA 1
ATOM 1544 C C . ASN A 1 186 ? -3.616 5.636 2.728 1.00 86.56 186 ASN A C 1
ATOM 1546 O O . ASN A 1 186 ? -4.521 6.168 3.372 1.00 86.56 186 ASN A O 1
ATOM 1550 N N . LEU A 1 187 ? -2.757 4.766 3.281 1.00 79.81 187 LEU A N 1
ATOM 1551 C CA . LEU A 1 187 ? -2.794 4.350 4.689 1.00 79.81 187 LEU A CA 1
ATOM 1552 C C . LEU A 1 187 ? -2.840 5.566 5.604 1.00 79.81 187 LEU A C 1
ATOM 1554 O O . LEU A 1 187 ? -3.741 5.679 6.437 1.00 79.81 187 LEU A O 1
ATOM 1558 N N . PHE A 1 188 ? -1.886 6.485 5.445 1.00 83.06 188 PHE A N 1
ATOM 1559 C CA . PHE A 1 188 ? -1.784 7.645 6.320 1.00 83.06 188 PHE A CA 1
ATOM 1560 C C . PHE A 1 188 ? -3.052 8.505 6.262 1.00 83.06 188 PHE A C 1
ATOM 1562 O O . PHE A 1 188 ? -3.594 8.877 7.306 1.00 83.06 188 PHE A O 1
ATOM 1569 N N . LYS A 1 189 ? -3.582 8.753 5.055 1.00 86.56 189 LYS A N 1
ATOM 1570 C CA . LYS A 1 189 ? -4.851 9.469 4.859 1.00 86.56 189 LYS A CA 1
ATOM 1571 C C . LYS A 1 189 ? -5.996 8.750 5.594 1.00 86.56 189 LYS A C 1
ATOM 1573 O O . LYS A 1 189 ? -6.685 9.380 6.400 1.00 86.56 189 LYS A O 1
ATOM 1578 N N . VAL A 1 190 ? -6.167 7.439 5.392 1.00 84.12 190 VAL A N 1
ATOM 1579 C CA . VAL A 1 190 ? -7.223 6.623 6.028 1.00 84.12 190 VAL A CA 1
ATOM 1580 C C . VAL A 1 190 ? -7.105 6.625 7.555 1.00 84.12 190 VAL A C 1
ATOM 1582 O O . VAL A 1 190 ? -8.101 6.843 8.247 1.00 84.12 190 VAL A O 1
ATOM 1585 N N . MET A 1 191 ? -5.900 6.453 8.099 1.00 80.62 191 MET A N 1
ATOM 1586 C CA . MET A 1 191 ? -5.650 6.482 9.541 1.00 80.62 191 MET A CA 1
ATOM 1587 C C . MET A 1 191 ? -6.058 7.830 10.147 1.00 80.62 191 MET A C 1
ATOM 1589 O O . MET A 1 191 ? -6.796 7.867 11.135 1.00 80.62 191 MET A O 1
ATOM 1593 N N . VAL A 1 192 ? -5.633 8.944 9.543 1.00 81.81 192 VAL A N 1
ATOM 1594 C CA . VAL A 1 192 ? -5.998 10.291 10.008 1.00 81.81 192 VAL A CA 1
ATOM 1595 C C . VAL A 1 192 ? -7.513 10.502 9.938 1.00 81.81 192 VAL A C 1
ATOM 1597 O O . VAL A 1 192 ? -8.095 11.017 10.894 1.00 81.81 192 VAL A O 1
ATOM 1600 N N . ILE A 1 193 ? -8.168 10.059 8.859 1.00 83.38 193 ILE A N 1
ATOM 1601 C CA . ILE A 1 193 ? -9.627 10.139 8.681 1.00 83.38 193 ILE A CA 1
ATOM 1602 C C . ILE A 1 193 ? -10.359 9.387 9.792 1.00 83.38 193 ILE A C 1
ATOM 1604 O O . ILE A 1 193 ? -11.237 9.957 10.441 1.00 83.38 193 ILE A O 1
ATOM 1608 N N . ILE A 1 194 ? -9.987 8.131 10.038 1.00 77.81 194 ILE A N 1
ATOM 1609 C CA . ILE A 1 194 ? -10.623 7.277 11.043 1.00 77.81 194 ILE A CA 1
ATOM 1610 C C . ILE A 1 194 ? -10.454 7.876 12.440 1.00 77.81 194 ILE A C 1
ATOM 1612 O O . ILE A 1 194 ? -11.425 7.973 13.197 1.00 77.81 194 ILE A O 1
ATOM 1616 N N . ILE A 1 195 ? -9.241 8.322 12.781 1.00 75.12 195 ILE A N 1
ATOM 1617 C CA . ILE A 1 195 ? -8.949 8.971 14.062 1.00 75.12 195 ILE A CA 1
ATOM 1618 C C . ILE A 1 195 ? -9.802 10.229 14.215 1.00 75.12 195 ILE A C 1
ATOM 1620 O O . ILE A 1 195 ? -10.504 10.395 15.217 1.00 75.12 195 ILE A O 1
ATOM 1624 N N . PHE A 1 196 ? -9.776 11.108 13.215 1.00 80.06 196 PHE A N 1
ATOM 1625 C CA . PHE A 1 196 ? -10.488 12.375 13.256 1.00 80.06 196 PHE A CA 1
ATOM 1626 C C . PHE A 1 196 ? -12.005 12.177 13.354 1.00 80.06 196 PHE A C 1
ATOM 1628 O O . PHE A 1 196 ? -12.636 12.776 14.226 1.00 80.06 196 PHE A O 1
ATOM 1635 N N . LEU A 1 197 ? -12.592 11.297 12.537 1.00 75.62 197 LEU A N 1
ATOM 1636 C CA . LEU A 1 197 ? -14.028 11.000 12.551 1.00 75.62 197 LEU A CA 1
ATOM 1637 C C . LEU A 1 197 ? -14.476 10.330 13.840 1.00 75.62 197 LEU A C 1
ATOM 1639 O O . LEU A 1 197 ? -15.540 10.668 14.359 1.00 75.62 197 LEU A O 1
ATOM 1643 N N . SER A 1 198 ? -13.661 9.439 14.401 1.00 71.75 198 SER A N 1
ATOM 1644 C CA . SER A 1 198 ? -13.948 8.812 15.694 1.00 71.75 198 SER A CA 1
ATOM 1645 C C . SER A 1 198 ? -13.976 9.852 16.817 1.00 71.75 198 SER A C 1
ATOM 1647 O O . SER A 1 198 ? -14.903 9.881 17.631 1.00 71.75 198 SER A O 1
ATOM 1649 N N . LEU A 1 199 ? -12.999 10.768 16.838 1.00 71.06 199 LEU A N 1
ATOM 1650 C CA . LEU A 1 199 ? -12.976 11.891 17.778 1.00 71.06 199 LEU A CA 1
ATOM 1651 C C . LEU A 1 199 ? -14.156 12.849 17.563 1.00 71.06 199 LEU A C 1
ATOM 1653 O O . LEU A 1 199 ? -14.756 13.329 18.529 1.00 71.06 199 LEU A O 1
ATOM 1657 N N . PHE A 1 200 ? -14.484 13.134 16.307 1.00 74.25 200 PHE A N 1
ATOM 1658 C CA .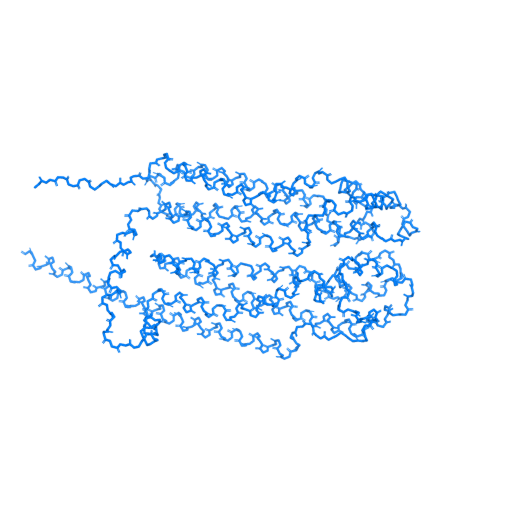 PHE A 1 200 ? -15.552 14.044 15.920 1.00 74.25 200 PHE A CA 1
ATOM 1659 C C . PHE A 1 200 ? -16.935 13.496 16.289 1.00 74.25 200 PHE A C 1
ATOM 1661 O O . PHE A 1 200 ? -17.689 14.180 16.982 1.00 74.25 200 PHE A O 1
ATOM 1668 N N . SER A 1 201 ? -17.235 12.250 15.912 1.00 72.12 201 SER A N 1
ATOM 1669 C CA . SER A 1 201 ? -18.478 11.545 16.242 1.00 72.12 201 SER A CA 1
ATOM 1670 C C . SER A 1 201 ? -18.708 11.514 17.752 1.00 72.12 201 SER A C 1
ATOM 1672 O O . SER A 1 201 ? -19.760 11.935 18.236 1.00 72.12 201 SER A O 1
ATOM 1674 N N . ASN A 1 202 ? -17.679 11.159 18.528 1.00 65.81 202 ASN A N 1
ATOM 1675 C CA . ASN A 1 202 ? -17.785 11.131 19.983 1.00 65.81 202 ASN A CA 1
ATOM 1676 C C . ASN A 1 202 ? -18.065 12.524 20.589 1.00 65.81 202 ASN A C 1
ATOM 1678 O O . ASN A 1 202 ? -18.938 12.681 21.442 1.00 65.81 202 ASN A O 1
ATOM 1682 N N . ASN A 1 203 ? -17.389 13.569 20.102 1.00 67.19 203 ASN A N 1
ATOM 1683 C CA . ASN A 1 203 ? -17.618 14.954 20.538 1.00 67.19 203 ASN A CA 1
ATOM 1684 C C . ASN A 1 203 ? -19.008 15.508 20.173 1.00 67.19 203 ASN A C 1
ATOM 1686 O O . ASN A 1 203 ? -19.415 16.551 20.705 1.00 67.19 203 ASN A O 1
ATOM 1690 N N . VAL A 1 204 ? -19.690 14.890 19.211 1.00 66.88 204 VAL A N 1
ATOM 1691 C CA . VAL A 1 204 ? -21.038 15.260 18.770 1.00 66.88 204 VAL A CA 1
ATOM 1692 C C . VAL A 1 204 ? -22.098 14.444 19.514 1.00 66.88 204 VAL A C 1
ATOM 1694 O O . VAL A 1 204 ? -23.113 15.014 19.905 1.00 66.88 204 VAL A O 1
ATOM 1697 N N . MET A 1 205 ? -21.851 13.155 19.764 1.00 63.66 205 MET A N 1
ATOM 1698 C CA . MET A 1 205 ? -22.806 12.244 20.406 1.00 63.66 205 MET A CA 1
ATOM 1699 C C . MET A 1 205 ? -22.795 12.294 21.946 1.00 63.66 205 MET A C 1
ATOM 1701 O O . MET A 1 205 ? -23.857 12.191 22.548 1.00 63.66 205 MET A O 1
ATOM 1705 N N . ASN A 1 206 ? -21.645 12.511 22.600 1.00 57.88 206 ASN A N 1
ATOM 1706 C CA . ASN A 1 206 ? -21.493 12.327 24.057 1.00 57.88 206 ASN A CA 1
ATOM 1707 C C . ASN A 1 206 ? -21.428 13.629 24.886 1.00 57.88 206 ASN A C 1
ATOM 1709 O O . ASN A 1 206 ? -20.810 13.663 25.950 1.00 57.88 206 ASN A O 1
ATOM 1713 N N . SER A 1 207 ? -22.046 14.733 24.446 1.00 47.66 207 SER A N 1
ATOM 1714 C CA . SER A 1 207 ? -21.765 16.053 25.043 1.00 47.66 207 SER A CA 1
ATOM 1715 C C . SER A 1 207 ? -22.237 16.283 26.487 1.00 47.66 207 SER A C 1
ATOM 1717 O O . SER A 1 207 ? -21.784 17.264 27.076 1.00 47.66 207 SER A O 1
ATOM 1719 N N . ASN A 1 208 ? -23.113 15.450 27.069 1.00 40.69 208 ASN A N 1
ATOM 1720 C CA . ASN A 1 208 ? -23.816 15.820 28.311 1.00 40.69 208 ASN A CA 1
ATOM 1721 C C . ASN A 1 208 ? -23.659 14.865 29.517 1.00 40.69 208 ASN A C 1
ATOM 1723 O O . ASN A 1 208 ? -23.833 15.333 30.639 1.00 40.69 208 ASN A O 1
ATOM 1727 N N . GLU A 1 209 ? -23.268 13.592 29.356 1.00 40.84 209 GLU A N 1
ATOM 1728 C CA . GLU A 1 209 ? -23.248 12.628 30.486 1.00 40.84 209 GLU A CA 1
ATOM 1729 C C . GLU A 1 209 ? -21.864 12.068 30.867 1.00 40.84 209 GLU A C 1
ATOM 1731 O O . GLU A 1 209 ? -21.628 11.736 32.035 1.00 40.84 209 GLU A O 1
ATOM 1736 N N . SER A 1 210 ? -20.905 12.009 29.937 1.00 43.50 210 SER A N 1
ATOM 1737 C CA . SER A 1 210 ? -19.608 11.347 30.173 1.00 43.50 210 SER A CA 1
ATOM 1738 C C . SER A 1 210 ? -18.707 12.092 31.168 1.00 43.50 210 SER A C 1
ATOM 1740 O O . SER A 1 210 ? -18.070 11.465 32.013 1.00 43.50 210 SER A O 1
ATOM 1742 N N . LYS A 1 211 ? -18.725 13.433 31.159 1.00 40.91 211 LYS A N 1
ATOM 1743 C CA . LYS A 1 211 ? -17.873 14.262 32.036 1.00 40.91 211 LYS A CA 1
ATOM 1744 C C . LYS A 1 211 ? -18.197 14.145 33.528 1.00 40.91 211 LYS A C 1
ATOM 1746 O O . LYS A 1 211 ? -17.304 14.288 34.356 1.00 40.91 211 LYS A O 1
ATOM 1751 N N . LYS A 1 212 ? -19.459 13.890 33.897 1.00 38.72 212 LYS A N 1
ATOM 1752 C CA . LYS A 1 212 ? -19.850 13.726 35.311 1.00 38.72 212 LYS A CA 1
ATOM 1753 C C . LYS A 1 212 ? -19.431 12.369 35.875 1.00 38.72 212 LYS A C 1
ATOM 1755 O O . LYS A 1 212 ? -19.150 12.272 37.064 1.00 38.72 212 LYS A O 1
ATOM 1760 N N . THR A 1 213 ? -19.360 11.335 35.037 1.00 39.66 213 THR A N 1
ATOM 1761 C CA . THR A 1 213 ? -18.982 9.988 35.481 1.00 39.66 213 THR A CA 1
ATOM 1762 C C . THR A 1 213 ? -17.484 9.697 35.390 1.00 39.66 213 THR A C 1
ATOM 1764 O O . THR A 1 213 ? -16.996 8.927 36.213 1.00 39.66 213 THR A O 1
ATOM 1767 N N . GLU A 1 214 ? -16.740 10.319 34.469 1.00 38.12 214 GLU A N 1
ATOM 1768 C CA . GLU A 1 214 ? -15.266 10.236 34.428 1.00 38.12 214 GLU A CA 1
ATOM 1769 C C . GLU A 1 214 ? -14.631 10.737 35.730 1.00 38.12 214 GLU A C 1
ATOM 1771 O O . GLU A 1 214 ? -13.824 10.028 36.331 1.00 38.12 214 GLU A O 1
ATOM 1776 N N . ASN A 1 215 ? -15.086 11.887 36.237 1.00 37.81 215 ASN A N 1
ATOM 1777 C CA . ASN A 1 215 ? -14.599 12.438 37.503 1.00 37.81 215 ASN A CA 1
ATOM 1778 C C . ASN A 1 215 ? -14.891 11.512 38.697 1.00 37.81 215 ASN A C 1
ATOM 1780 O O . ASN A 1 215 ? -14.078 11.414 39.610 1.00 37.81 215 ASN A O 1
ATOM 1784 N N . LEU A 1 216 ? -16.013 10.786 38.682 1.00 34.06 216 LEU A N 1
ATOM 1785 C CA . LEU A 1 216 ? -16.442 9.908 39.778 1.00 34.06 216 LEU A CA 1
ATOM 1786 C C . LEU A 1 216 ? -15.685 8.564 39.773 1.00 34.06 216 LEU A C 1
ATOM 1788 O O . LEU A 1 216 ? -15.275 8.072 40.822 1.00 34.06 216 LEU A O 1
ATOM 1792 N N . VAL A 1 217 ? -15.409 8.000 38.590 1.00 40.78 217 VAL A N 1
ATOM 1793 C CA . VAL A 1 217 ? -14.598 6.776 38.430 1.00 40.78 217 VAL A CA 1
ATOM 1794 C C . VAL A 1 217 ? -13.118 7.048 38.713 1.00 40.78 217 VAL A C 1
ATOM 1796 O O . VAL A 1 217 ? -12.460 6.242 39.375 1.00 40.78 217 VAL A O 1
ATOM 1799 N N . GLN A 1 218 ? -12.594 8.200 38.283 1.00 38.72 218 GLN A N 1
ATOM 1800 C CA . GLN A 1 218 ? -11.230 8.619 38.600 1.00 38.72 218 GLN A CA 1
ATOM 1801 C C . GLN A 1 218 ? -11.069 8.833 40.115 1.00 38.72 218 GLN A C 1
ATOM 1803 O O . GLN A 1 218 ? -10.122 8.310 40.705 1.00 38.72 218 GLN A O 1
ATOM 1808 N N . TYR A 1 219 ? -12.052 9.452 40.776 1.00 36.91 219 TYR A N 1
ATOM 1809 C CA . TYR A 1 219 ? -12.082 9.615 42.234 1.00 36.91 219 TYR A CA 1
ATOM 1810 C C . TYR A 1 219 ? -12.110 8.269 42.992 1.00 36.91 219 TYR A C 1
ATOM 1812 O O . TYR A 1 219 ? -11.340 8.068 43.931 1.00 36.91 219 TYR A O 1
ATOM 1820 N N . LEU A 1 220 ? -12.911 7.294 42.542 1.00 38.34 220 LEU A N 1
ATOM 1821 C CA . LEU A 1 220 ? -12.992 5.959 43.161 1.00 38.34 220 LEU A CA 1
ATOM 1822 C C . LEU A 1 220 ? -11.738 5.096 42.928 1.00 38.34 220 LEU A C 1
ATOM 1824 O O . LEU A 1 220 ? -11.334 4.347 43.818 1.00 38.34 220 LEU A O 1
ATOM 1828 N N . SER A 1 221 ? -11.090 5.218 41.765 1.00 42.78 221 SER A N 1
ATOM 1829 C CA . SER A 1 221 ? -9.855 4.479 41.449 1.00 42.78 221 SER A CA 1
ATOM 1830 C C . SER A 1 221 ? -8.630 4.972 42.231 1.00 42.78 221 SER A C 1
ATOM 1832 O O . SER A 1 221 ? -7.703 4.202 42.479 1.00 42.78 221 SER A O 1
ATOM 1834 N N . THR A 1 222 ? -8.649 6.235 42.667 1.00 42.84 222 THR A N 1
ATOM 1835 C CA . THR A 1 222 ? -7.553 6.855 43.427 1.00 42.84 222 THR A CA 1
ATOM 1836 C C . THR A 1 222 ? -7.628 6.512 44.922 1.00 42.84 222 THR A C 1
ATOM 1838 O O . THR A 1 222 ? -6.608 6.487 45.598 1.00 42.84 222 THR A O 1
ATOM 1841 N N . ARG A 1 223 ? -8.814 6.156 45.445 1.00 39.53 223 ARG A N 1
ATOM 1842 C CA . ARG A 1 223 ? -9.031 5.863 46.877 1.00 39.53 223 ARG A CA 1
ATOM 1843 C C . ARG A 1 223 ? -8.641 4.436 47.304 1.00 39.53 223 ARG A C 1
ATOM 1845 O O . ARG A 1 223 ? -8.557 4.166 48.495 1.00 39.53 223 ARG A O 1
ATOM 1852 N N . LYS A 1 224 ? -8.400 3.519 46.354 1.00 43.56 224 LYS A N 1
ATOM 1853 C CA . LYS A 1 224 ? -8.058 2.099 46.605 1.00 43.56 224 LYS A CA 1
ATOM 1854 C C . LYS A 1 224 ? -6.560 1.769 46.497 1.00 43.56 224 LYS A C 1
ATOM 1856 O O . LYS A 1 224 ? -6.201 0.600 46.379 1.00 43.56 224 LYS A O 1
ATOM 1861 N N . THR A 1 225 ? -5.663 2.754 46.522 1.00 42.28 225 THR A N 1
ATOM 1862 C CA . THR A 1 225 ? -4.224 2.464 46.611 1.00 42.28 225 THR A CA 1
ATOM 1863 C C . THR A 1 225 ? -3.864 2.138 48.056 1.00 42.28 225 THR A C 1
ATOM 1865 O O . THR A 1 225 ? -3.767 3.038 48.887 1.00 42.28 225 THR A O 1
ATOM 1868 N N . GLY A 1 226 ? -3.695 0.848 48.352 1.00 46.53 226 GLY A N 1
ATOM 1869 C CA . GLY A 1 226 ? -3.178 0.383 49.636 1.00 46.53 226 GLY A CA 1
ATOM 1870 C C . GLY A 1 226 ? -1.819 1.020 49.932 1.00 46.53 226 GLY A C 1
ATOM 1871 O O . GLY A 1 226 ? -0.902 0.975 49.107 1.00 46.53 226 GLY A O 1
ATOM 1872 N N . VAL A 1 227 ? -1.718 1.648 51.100 1.00 42.47 227 VAL A N 1
ATOM 1873 C CA . VAL A 1 227 ? -0.479 2.214 51.637 1.00 42.47 227 VAL A CA 1
ATOM 1874 C C . VAL A 1 227 ? 0.498 1.055 51.876 1.00 42.47 227 VAL A C 1
ATOM 1876 O O . VAL A 1 227 ? 0.171 0.130 52.611 1.00 42.47 227 VAL A O 1
ATOM 1879 N N . GLY A 1 228 ? 1.663 1.073 51.213 1.00 54.00 228 GLY A N 1
ATOM 1880 C CA . GLY A 1 228 ? 2.756 0.109 51.437 1.00 54.00 228 GLY A CA 1
ATOM 1881 C C . GLY A 1 228 ? 3.196 -0.761 50.246 1.00 54.00 228 GLY A C 1
ATOM 1882 O O . GLY A 1 228 ? 4.173 -1.489 50.376 1.00 54.00 228 GLY A O 1
ATOM 1883 N N . GLN A 1 229 ? 2.547 -0.702 49.075 1.00 48.69 229 GLN A N 1
ATOM 1884 C CA . GLN A 1 229 ? 2.990 -1.482 47.902 1.00 48.69 229 GLN A CA 1
ATOM 1885 C C . GLN A 1 229 ? 4.033 -0.737 47.054 1.00 48.69 229 GLN A C 1
ATOM 1887 O O . GLN A 1 229 ? 3.866 0.447 46.746 1.00 48.69 229 GLN A O 1
ATOM 1892 N N . SER A 1 230 ? 5.087 -1.445 46.622 1.00 61.34 230 SER A N 1
ATOM 1893 C CA . SER A 1 230 ? 6.107 -0.904 45.711 1.00 61.34 230 SER A CA 1
ATOM 1894 C C . SER A 1 230 ? 5.464 -0.380 44.419 1.00 61.34 230 SER A C 1
ATOM 1896 O O . SER A 1 230 ? 4.450 -0.908 43.958 1.00 61.34 230 SER A O 1
ATOM 1898 N N . LYS A 1 231 ? 6.040 0.666 43.806 1.00 58.12 231 LYS A N 1
ATOM 1899 C CA . LYS A 1 231 ? 5.488 1.295 42.586 1.00 58.12 231 LYS A CA 1
ATOM 1900 C C . LYS A 1 231 ? 5.253 0.279 41.454 1.00 58.12 231 LYS A C 1
ATOM 1902 O O . LYS A 1 231 ? 4.266 0.400 40.733 1.00 58.12 231 LYS A O 1
ATOM 1907 N N . LEU A 1 232 ? 6.107 -0.746 41.356 1.00 53.22 232 LEU A N 1
ATOM 1908 C CA . LEU A 1 232 ? 5.984 -1.862 40.412 1.00 53.22 232 LEU A CA 1
ATOM 1909 C C . LEU A 1 232 ? 4.831 -2.813 40.756 1.00 53.22 232 LEU A C 1
ATOM 1911 O O . LEU A 1 232 ? 4.044 -3.143 39.876 1.00 53.22 232 LEU A O 1
ATOM 1915 N N . VAL A 1 233 ? 4.677 -3.204 42.025 1.00 54.41 233 VAL A N 1
ATOM 1916 C CA . VAL A 1 233 ? 3.572 -4.074 42.472 1.00 54.41 233 VAL A CA 1
ATOM 1917 C C . VAL A 1 233 ? 2.227 -3.358 42.340 1.00 54.41 233 VAL A C 1
ATOM 1919 O O . VAL A 1 233 ? 1.251 -3.959 41.905 1.00 54.41 233 VAL A O 1
ATOM 1922 N N . ASN A 1 234 ? 2.177 -2.054 42.616 1.00 54.09 234 ASN A N 1
ATOM 1923 C CA . ASN A 1 234 ? 0.982 -1.236 42.409 1.00 54.09 234 ASN A CA 1
ATOM 1924 C C . ASN A 1 234 ? 0.630 -1.076 40.917 1.00 54.09 234 ASN A C 1
ATOM 1926 O O . ASN A 1 234 ? -0.550 -1.055 40.571 1.00 54.09 234 ASN A O 1
ATOM 1930 N N . LEU A 1 235 ? 1.623 -0.978 40.025 1.00 56.84 235 LEU A N 1
ATOM 1931 C CA . LEU A 1 235 ? 1.409 -0.991 38.573 1.00 56.84 235 LEU A CA 1
ATOM 1932 C C . LEU A 1 235 ? 0.911 -2.359 38.091 1.00 56.84 235 LEU A C 1
ATOM 1934 O O . LEU A 1 235 ? -0.098 -2.419 37.395 1.00 56.84 235 LEU A O 1
ATOM 1938 N N . LEU A 1 236 ? 1.555 -3.449 38.514 1.00 54.81 236 LEU A N 1
ATOM 1939 C CA . LEU A 1 236 ? 1.157 -4.820 38.186 1.00 54.81 236 LEU A CA 1
ATOM 1940 C C . LEU A 1 236 ? -0.257 -5.134 38.681 1.00 54.81 236 LEU A C 1
ATOM 1942 O O . LEU A 1 236 ? -1.075 -5.597 37.895 1.00 54.81 236 LEU A O 1
ATOM 1946 N N . ASN A 1 237 ? -0.583 -4.791 39.930 1.00 53.00 237 ASN A N 1
ATOM 1947 C CA . ASN A 1 237 ? -1.926 -4.954 40.491 1.00 53.00 237 ASN A CA 1
ATOM 1948 C C . ASN A 1 237 ? -2.962 -4.100 39.755 1.00 53.00 237 ASN A C 1
ATOM 1950 O O . ASN A 1 237 ? -4.081 -4.548 39.519 1.00 53.00 237 ASN A O 1
ATOM 1954 N N . LYS A 1 238 ? -2.602 -2.885 39.324 1.00 56.47 238 LYS A N 1
ATOM 1955 C CA . LYS A 1 238 ? -3.484 -2.063 38.485 1.00 56.47 238 LYS A CA 1
ATOM 1956 C C . LYS A 1 238 ? -3.706 -2.661 37.098 1.00 56.47 238 LYS A C 1
ATOM 1958 O O . LYS A 1 238 ? -4.790 -2.451 36.570 1.00 56.47 238 LYS A O 1
ATOM 1963 N N . LEU A 1 239 ? -2.748 -3.404 36.537 1.00 52.78 239 LEU A N 1
ATOM 1964 C CA . LEU A 1 239 ? -2.824 -4.044 35.213 1.00 52.78 239 LEU A CA 1
ATOM 1965 C C . LEU A 1 239 ? -3.489 -5.435 35.231 1.00 52.78 239 LEU A C 1
ATOM 1967 O O . LEU A 1 239 ? -4.008 -5.881 34.205 1.00 52.78 239 LEU A O 1
ATOM 1971 N N . THR A 1 240 ? -3.504 -6.124 36.376 1.00 56.22 240 THR A N 1
ATOM 1972 C CA . THR A 1 240 ? -4.119 -7.456 36.540 1.00 56.22 240 THR A CA 1
ATOM 1973 C C . THR A 1 240 ? -5.593 -7.421 36.948 1.00 56.22 240 THR A C 1
ATOM 1975 O O . THR A 1 240 ? -6.278 -8.436 36.811 1.00 56.22 240 THR A O 1
ATOM 1978 N N . ILE A 1 241 ? -6.129 -6.271 37.384 1.00 61.03 241 ILE A N 1
ATOM 1979 C CA . ILE A 1 241 ? -7.568 -6.124 37.667 1.00 61.03 241 ILE A CA 1
ATOM 1980 C C . ILE A 1 241 ? -8.381 -6.403 36.394 1.00 61.03 241 ILE A C 1
ATOM 1982 O O . ILE A 1 241 ? -8.149 -5.804 35.344 1.00 61.03 241 ILE A O 1
ATOM 1986 N N . ASN A 1 242 ? -9.371 -7.292 36.489 1.00 59.44 242 ASN A N 1
ATOM 1987 C CA . ASN A 1 242 ? -10.235 -7.658 35.368 1.00 59.44 242 ASN A CA 1
ATOM 1988 C C . ASN A 1 242 ? -11.303 -6.573 35.121 1.00 59.44 242 ASN A C 1
ATOM 1990 O O . ASN A 1 242 ? -12.436 -6.691 35.579 1.00 59.44 242 ASN A O 1
ATOM 1994 N N . ASN A 1 243 ? -10.912 -5.492 34.444 1.00 64.38 243 ASN A N 1
ATOM 1995 C CA . ASN A 1 243 ? -11.773 -4.387 34.010 1.00 64.38 243 ASN A CA 1
ATOM 1996 C C . ASN A 1 243 ? -11.565 -4.146 32.501 1.00 64.38 243 ASN A C 1
ATOM 1998 O O . ASN A 1 243 ? -10.464 -4.366 31.994 1.00 64.38 243 ASN A O 1
ATOM 2002 N N . ASN A 1 244 ? -12.589 -3.658 31.795 1.00 60.84 244 ASN A N 1
ATOM 2003 C CA . ASN A 1 244 ? -12.591 -3.400 30.350 1.00 60.84 244 ASN A CA 1
ATOM 2004 C C . ASN A 1 244 ? -11.356 -2.613 29.887 1.00 60.84 244 ASN A C 1
ATOM 2006 O O . ASN A 1 244 ? -10.748 -2.965 28.886 1.00 60.84 244 ASN A O 1
ATOM 2010 N N . ARG A 1 245 ? -10.906 -1.617 30.663 1.00 65.06 245 ARG A N 1
ATOM 2011 C CA . ARG A 1 245 ? -9.695 -0.833 30.356 1.00 65.06 245 ARG A CA 1
ATOM 2012 C C . ARG A 1 245 ? -8.414 -1.679 30.295 1.00 65.06 245 ARG A C 1
ATOM 2014 O O . ARG A 1 245 ? -7.584 -1.463 29.417 1.00 65.06 245 ARG A O 1
ATOM 2021 N N . ASN A 1 246 ? -8.259 -2.636 31.205 1.00 68.56 246 ASN A N 1
ATOM 2022 C CA . ASN A 1 246 ? -7.091 -3.517 31.243 1.00 68.56 246 ASN A CA 1
ATOM 2023 C C . ASN A 1 246 ? -7.187 -4.620 30.191 1.00 68.56 246 ASN A C 1
ATOM 2025 O O . ASN A 1 246 ? -6.174 -4.985 29.609 1.00 68.56 246 ASN A O 1
ATOM 2029 N N . ILE A 1 247 ? -8.397 -5.117 29.913 1.00 68.81 247 ILE A N 1
ATOM 2030 C CA . ILE A 1 247 ? -8.643 -6.046 28.801 1.00 68.81 247 ILE A CA 1
ATOM 2031 C C . ILE A 1 247 ? -8.232 -5.384 27.477 1.00 68.81 247 ILE A C 1
ATOM 2033 O O . ILE A 1 247 ? -7.498 -5.998 26.708 1.00 68.81 247 ILE A O 1
ATOM 2037 N N . SER A 1 248 ? -8.605 -4.117 27.252 1.00 68.12 248 SER A N 1
ATOM 2038 C CA . SER A 1 248 ? -8.155 -3.346 26.085 1.00 68.12 248 SER A CA 1
ATOM 2039 C C . SER A 1 248 ? -6.635 -3.195 26.026 1.00 68.12 248 SER A C 1
ATOM 2041 O O . SER A 1 248 ? -6.056 -3.338 24.957 1.00 68.12 248 SER A O 1
ATOM 2043 N N . LEU A 1 249 ? -5.968 -2.932 27.156 1.00 74.00 249 LEU A N 1
ATOM 2044 C CA . LEU A 1 249 ? -4.508 -2.801 27.194 1.00 74.00 249 LEU A CA 1
ATOM 2045 C C . LEU A 1 249 ? -3.799 -4.121 26.866 1.00 74.00 249 LEU A C 1
ATOM 2047 O O . LEU A 1 249 ? -2.868 -4.124 26.066 1.00 74.00 249 LEU A O 1
ATOM 2051 N N . TRP A 1 250 ? -4.244 -5.241 27.439 1.00 76.31 250 TRP A N 1
ATOM 2052 C CA . TRP A 1 250 ?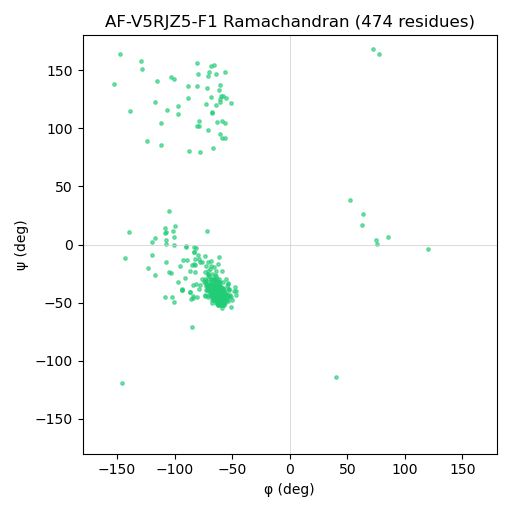 -3.677 -6.559 27.135 1.00 76.31 250 TRP A CA 1
ATOM 2053 C C . TRP A 1 250 ? -3.887 -6.951 25.674 1.00 76.31 250 TRP A C 1
ATOM 2055 O O . TRP A 1 250 ? -2.991 -7.525 25.063 1.00 76.31 250 TRP A O 1
ATOM 2065 N N . LEU A 1 251 ? -5.039 -6.595 25.107 1.00 77.50 251 LEU A N 1
ATOM 2066 C CA . LEU A 1 251 ? -5.319 -6.771 23.689 1.00 77.50 251 LEU A CA 1
ATOM 2067 C C . LEU A 1 251 ? -4.389 -5.931 22.812 1.00 77.50 251 LEU A C 1
ATOM 2069 O O . LEU A 1 251 ? -3.849 -6.465 21.850 1.00 77.50 251 LEU A O 1
ATOM 2073 N N . ILE A 1 252 ? -4.148 -4.662 23.158 1.00 79.38 252 ILE A N 1
ATOM 2074 C CA . ILE A 1 252 ? -3.187 -3.813 22.439 1.00 79.38 252 ILE A CA 1
ATOM 2075 C C . ILE A 1 252 ? -1.795 -4.452 22.480 1.00 79.38 252 ILE A C 1
ATOM 2077 O O . ILE A 1 252 ? -1.195 -4.650 21.430 1.00 79.38 252 ILE A O 1
ATOM 2081 N N . ILE A 1 253 ? -1.301 -4.834 23.663 1.00 82.69 253 ILE A N 1
ATOM 2082 C CA . ILE A 1 253 ? 0.035 -5.439 23.817 1.00 82.69 253 ILE A CA 1
ATOM 2083 C C . ILE A 1 253 ? 0.162 -6.723 22.993 1.00 82.69 253 ILE A C 1
ATOM 2085 O O . ILE A 1 253 ? 1.123 -6.883 22.244 1.00 82.69 253 ILE A O 1
ATOM 2089 N N . ALA A 1 254 ? -0.807 -7.631 23.110 1.00 82.06 254 ALA A N 1
ATOM 2090 C CA . ALA A 1 254 ? -0.770 -8.893 22.386 1.00 82.06 254 ALA A CA 1
ATOM 2091 C C . ALA A 1 254 ? -0.841 -8.696 20.871 1.00 82.06 254 ALA A C 1
ATOM 2093 O O . ALA A 1 254 ? -0.126 -9.360 20.125 1.00 82.06 254 ALA A O 1
ATOM 2094 N N . SER A 1 255 ? -1.664 -7.750 20.422 1.00 83.81 255 SER A N 1
ATOM 2095 C CA . SER A 1 255 ? -1.770 -7.425 19.004 1.00 83.81 255 SER A CA 1
ATOM 2096 C C . SER A 1 255 ? -0.454 -6.830 18.491 1.00 83.81 255 SER A C 1
ATOM 2098 O O . SER A 1 255 ? 0.023 -7.251 17.442 1.00 83.81 255 SER A O 1
ATOM 2100 N N . PHE A 1 256 ? 0.194 -5.937 19.251 1.00 86.81 256 PHE A N 1
ATOM 2101 C CA . PHE A 1 256 ? 1.504 -5.374 18.897 1.00 86.81 256 PHE A CA 1
ATOM 2102 C C . PHE A 1 256 ? 2.586 -6.441 18.726 1.00 86.81 256 PHE A C 1
ATOM 2104 O O . PHE A 1 256 ? 3.362 -6.364 17.779 1.00 86.81 256 PHE A O 1
ATOM 2111 N N . LEU A 1 257 ? 2.629 -7.445 19.605 1.00 87.06 257 LEU A N 1
ATOM 2112 C CA . LEU A 1 257 ? 3.626 -8.518 19.523 1.00 87.06 257 LEU A CA 1
ATOM 2113 C C . LEU A 1 257 ? 3.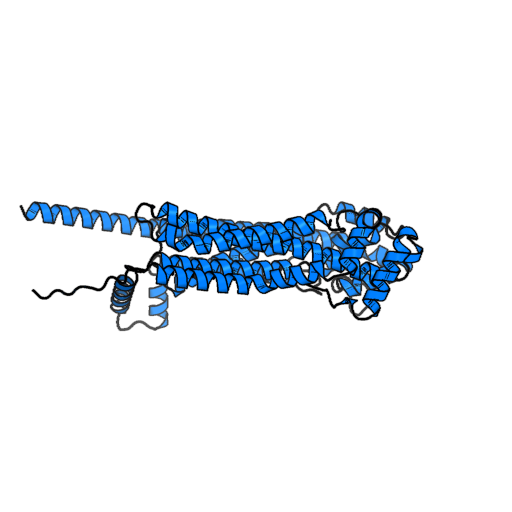541 -9.298 18.207 1.00 87.06 257 LEU A C 1
ATOM 2115 O O . LEU A 1 257 ? 4.569 -9.665 17.646 1.00 87.06 257 LEU A O 1
ATOM 2119 N N . VAL A 1 258 ? 2.330 -9.514 17.695 1.00 86.38 258 VAL A N 1
ATOM 2120 C CA . VAL A 1 258 ? 2.114 -10.203 16.415 1.00 86.38 258 VAL A CA 1
ATOM 2121 C C . VAL A 1 258 ? 2.296 -9.259 15.230 1.00 86.38 258 VAL A C 1
ATOM 2123 O O . VAL A 1 258 ? 2.775 -9.663 14.175 1.00 86.38 258 VAL A O 1
ATOM 2126 N N . PHE A 1 259 ? 1.931 -7.993 15.403 1.00 87.88 259 PHE A N 1
ATOM 2127 C CA . PHE A 1 259 ? 2.005 -6.978 14.362 1.00 87.88 259 PHE A CA 1
ATOM 2128 C C . PHE A 1 259 ? 3.437 -6.540 14.046 1.00 87.88 259 PHE A C 1
ATOM 2130 O O . PHE A 1 259 ? 3.737 -6.300 12.884 1.00 87.88 259 PHE A O 1
ATOM 2137 N N . ILE A 1 260 ? 4.336 -6.457 15.033 1.00 89.44 260 ILE A N 1
ATOM 2138 C CA . ILE A 1 260 ? 5.706 -5.954 14.822 1.00 89.44 260 ILE A CA 1
ATOM 2139 C C . ILE A 1 260 ? 6.467 -6.751 13.746 1.00 89.44 260 ILE A C 1
ATOM 2141 O O . ILE A 1 260 ? 6.947 -6.119 12.806 1.00 89.44 260 ILE A O 1
ATOM 2145 N N . PRO A 1 261 ? 6.559 -8.096 13.794 1.00 88.62 261 PRO A N 1
ATOM 2146 C CA . PRO A 1 261 ? 7.245 -8.856 12.746 1.00 88.62 261 PRO A CA 1
ATOM 2147 C C . PRO A 1 261 ? 6.647 -8.629 11.353 1.00 88.62 261 PRO A C 1
ATOM 2149 O O . PRO A 1 261 ? 7.377 -8.540 10.369 1.00 88.62 261 PRO A O 1
ATOM 2152 N N . GLN A 1 262 ? 5.320 -8.495 11.285 1.00 90.25 262 GLN A N 1
ATOM 2153 C CA . GLN A 1 262 ? 4.594 -8.222 10.048 1.00 90.25 262 GLN A CA 1
ATOM 2154 C C . GLN A 1 262 ? 4.913 -6.819 9.521 1.00 90.25 262 GLN A C 1
ATOM 2156 O O . GLN A 1 262 ? 5.190 -6.649 8.341 1.00 90.25 262 GLN A O 1
ATOM 2161 N N . LEU A 1 263 ? 4.963 -5.818 10.400 1.00 89.75 263 LEU A N 1
ATOM 2162 C CA . LEU A 1 263 ? 5.319 -4.451 10.044 1.00 89.75 263 LEU A CA 1
ATOM 2163 C C . LEU A 1 263 ? 6.759 -4.351 9.521 1.00 89.75 263 LEU A C 1
ATOM 2165 O O . LEU A 1 263 ? 6.986 -3.673 8.524 1.00 89.75 263 LEU A O 1
ATOM 2169 N N . ILE A 1 264 ? 7.721 -5.030 10.156 1.00 89.56 264 ILE A N 1
ATOM 2170 C CA . ILE A 1 264 ? 9.127 -5.016 9.710 1.00 89.56 264 ILE A CA 1
ATOM 2171 C C . ILE A 1 264 ? 9.244 -5.618 8.304 1.00 89.56 264 ILE A C 1
ATOM 2173 O O . ILE A 1 264 ? 9.915 -5.035 7.453 1.00 89.56 264 ILE A O 1
ATOM 2177 N N . TYR A 1 265 ? 8.552 -6.731 8.037 1.00 89.94 265 TYR A N 1
ATOM 2178 C CA . TYR A 1 265 ? 8.501 -7.329 6.701 1.00 89.94 265 TYR A CA 1
ATOM 2179 C C . TYR A 1 265 ? 7.982 -6.339 5.651 1.00 89.94 265 TYR A C 1
ATOM 2181 O O . TYR A 1 265 ? 8.612 -6.128 4.618 1.00 89.94 265 TYR A O 1
ATOM 2189 N N . ILE A 1 266 ? 6.865 -5.671 5.943 1.00 90.38 266 ILE A N 1
ATOM 2190 C CA . ILE A 1 266 ? 6.249 -4.706 5.027 1.00 90.38 266 ILE A CA 1
ATOM 2191 C C . ILE A 1 266 ? 7.140 -3.483 4.788 1.00 90.38 266 ILE A C 1
ATOM 2193 O O . ILE A 1 266 ? 7.210 -2.987 3.662 1.00 90.38 266 ILE A O 1
ATOM 2197 N N . ILE A 1 267 ? 7.855 -3.010 5.815 1.00 87.75 267 ILE A N 1
ATOM 2198 C CA . ILE A 1 267 ? 8.859 -1.949 5.662 1.00 87.75 267 ILE A CA 1
ATOM 2199 C C . ILE A 1 267 ? 9.966 -2.412 4.711 1.00 87.75 267 ILE A C 1
ATOM 2201 O O . ILE A 1 267 ? 10.293 -1.680 3.782 1.00 87.75 267 ILE A O 1
ATOM 2205 N N . SER A 1 268 ? 10.496 -3.625 4.895 1.00 86.62 268 SER A N 1
ATOM 2206 C CA . SER A 1 268 ? 11.537 -4.194 4.028 1.00 86.62 268 SER A CA 1
ATOM 2207 C C . SER A 1 268 ? 11.073 -4.339 2.573 1.00 86.62 268 SER A C 1
ATOM 2209 O O . SER A 1 268 ? 11.806 -3.965 1.660 1.00 86.62 268 SER A O 1
ATOM 2211 N N . LEU A 1 269 ? 9.828 -4.772 2.359 1.00 86.75 269 LEU A N 1
ATOM 2212 C CA . LEU A 1 269 ? 9.199 -4.858 1.038 1.00 86.75 269 LEU A CA 1
ATOM 2213 C C . LEU A 1 269 ? 9.027 -3.486 0.361 1.00 86.75 269 LEU A C 1
ATOM 2215 O O . LEU A 1 269 ? 8.922 -3.413 -0.859 1.00 86.75 269 LEU A O 1
ATOM 2219 N N . SER A 1 270 ? 9.003 -2.400 1.138 1.00 83.38 270 SER A N 1
ATOM 2220 C CA . SER A 1 270 ? 8.691 -1.052 0.650 1.00 83.38 270 SER A CA 1
ATOM 2221 C C . SER A 1 270 ? 9.909 -0.156 0.404 1.00 83.38 270 SER A C 1
ATOM 2223 O O . SER A 1 270 ? 9.736 1.002 0.021 1.00 83.38 270 SER A O 1
ATOM 2225 N N . VAL A 1 271 ? 11.131 -0.639 0.643 1.00 84.06 271 VAL A N 1
ATOM 2226 C CA . VAL A 1 271 ? 12.353 0.141 0.393 1.00 84.06 271 VAL A CA 1
ATOM 2227 C C . VAL A 1 271 ? 12.591 0.231 -1.116 1.00 84.06 271 VAL A C 1
ATOM 2229 O O . VAL A 1 271 ? 12.754 -0.798 -1.763 1.00 84.06 271 VAL A O 1
ATOM 2232 N N . THR A 1 272 ? 12.636 1.452 -1.665 1.00 68.12 272 THR A N 1
ATOM 2233 C CA . THR A 1 272 ? 12.700 1.734 -3.117 1.00 68.12 272 THR A CA 1
ATOM 2234 C C . THR A 1 272 ? 13.833 1.000 -3.846 1.00 68.12 272 THR A C 1
ATOM 2236 O O . THR A 1 272 ? 13.605 0.483 -4.932 1.00 68.12 272 THR A O 1
ATOM 2239 N N . ASP A 1 273 ? 15.005 0.880 -3.214 1.00 69.06 273 ASP A N 1
ATOM 2240 C CA . ASP A 1 273 ? 16.175 0.156 -3.746 1.00 69.06 273 ASP A CA 1
ATOM 2241 C C . ASP A 1 273 ? 16.444 -1.164 -2.996 1.00 69.06 273 ASP A C 1
ATOM 2243 O O . ASP A 1 273 ? 17.530 -1.744 -3.068 1.00 69.06 273 ASP A O 1
ATOM 2247 N N . GLY A 1 274 ? 15.470 -1.630 -2.212 1.00 81.25 274 GLY A N 1
ATOM 2248 C CA . GLY A 1 274 ? 15.579 -2.853 -1.426 1.00 81.25 274 GLY A CA 1
ATOM 2249 C C . GLY A 1 274 ? 15.571 -4.097 -2.308 1.00 81.25 274 GLY A C 1
ATOM 2250 O O . GLY A 1 274 ? 14.905 -4.136 -3.344 1.00 81.25 274 GLY A O 1
ATOM 2251 N N . GLU A 1 275 ? 16.268 -5.143 -1.865 1.00 84.62 275 GLU A N 1
ATOM 2252 C CA . GLU A 1 275 ? 16.410 -6.385 -2.636 1.00 84.62 275 GLU A CA 1
ATOM 2253 C C . GLU A 1 275 ? 15.044 -7.020 -2.956 1.00 84.62 275 GLU A C 1
ATOM 2255 O O . GLU A 1 275 ? 14.819 -7.488 -4.069 1.00 84.62 275 GLU A O 1
ATOM 2260 N N . ILE A 1 276 ? 14.093 -6.973 -2.013 1.00 87.50 276 ILE A N 1
ATOM 2261 C CA . ILE A 1 276 ? 12.737 -7.516 -2.195 1.00 87.50 276 ILE A CA 1
ATOM 2262 C C . ILE A 1 276 ? 11.994 -6.793 -3.319 1.00 87.50 276 ILE A C 1
ATOM 2264 O O . ILE A 1 276 ? 11.458 -7.432 -4.222 1.00 87.50 276 ILE A O 1
ATOM 2268 N N . LEU A 1 277 ? 11.943 -5.463 -3.263 1.00 85.81 277 LEU A N 1
ATOM 2269 C CA . LEU A 1 277 ? 11.206 -4.679 -4.245 1.00 85.81 277 LEU A CA 1
ATOM 2270 C C . LEU A 1 277 ? 11.845 -4.779 -5.628 1.00 85.81 277 LEU A C 1
ATOM 2272 O O . LEU A 1 277 ? 11.140 -4.945 -6.622 1.00 85.81 277 LEU A O 1
ATOM 2276 N N . SER A 1 278 ? 13.174 -4.731 -5.683 1.00 85.75 278 SER A N 1
ATOM 2277 C CA . SER A 1 278 ? 13.908 -4.911 -6.927 1.00 85.75 278 SER A CA 1
ATOM 2278 C C . SER A 1 278 ? 13.569 -6.269 -7.554 1.00 85.75 278 SER A C 1
ATOM 2280 O O . SER A 1 278 ? 13.062 -6.298 -8.673 1.00 85.75 278 SER A O 1
ATOM 2282 N N . LEU A 1 279 ? 13.665 -7.378 -6.809 1.00 88.19 279 LEU A N 1
ATOM 2283 C CA . LEU A 1 279 ? 13.269 -8.707 -7.298 1.00 88.19 279 LEU A CA 1
ATOM 2284 C C . LEU A 1 279 ? 11.837 -8.721 -7.866 1.00 88.19 279 LEU A C 1
ATOM 2286 O O . LEU A 1 279 ? 11.592 -9.282 -8.935 1.00 88.19 279 LEU A O 1
ATOM 2290 N N . LEU A 1 280 ? 10.882 -8.096 -7.171 1.00 88.25 280 LEU A N 1
ATOM 2291 C CA . LEU A 1 280 ? 9.483 -8.045 -7.604 1.00 88.25 280 LEU A CA 1
ATOM 2292 C C . LEU A 1 280 ? 9.301 -7.229 -8.889 1.00 88.25 280 LEU A C 1
ATOM 2294 O O . LEU A 1 280 ? 8.585 -7.672 -9.784 1.00 88.25 280 LEU A O 1
ATOM 2298 N N . ASN A 1 281 ? 9.967 -6.082 -9.019 1.00 84.94 281 ASN A N 1
ATOM 2299 C CA . ASN A 1 281 ? 9.920 -5.272 -10.236 1.00 84.94 281 ASN A CA 1
ATOM 2300 C C . ASN A 1 281 ? 10.543 -6.024 -11.422 1.00 84.94 281 ASN A C 1
ATOM 2302 O O . ASN A 1 281 ? 9.946 -6.096 -12.497 1.00 84.94 281 ASN A O 1
ATOM 2306 N N . TRP A 1 282 ? 11.705 -6.647 -11.214 1.00 82.50 282 TRP A N 1
ATOM 2307 C CA . TRP A 1 282 ? 12.389 -7.463 -12.222 1.00 82.50 282 TRP A CA 1
ATOM 2308 C C . TRP A 1 282 ? 11.582 -8.698 -12.638 1.00 82.50 282 TRP A C 1
ATOM 2310 O O . TRP A 1 282 ? 11.681 -9.147 -13.774 1.00 82.50 282 TRP A O 1
ATOM 2320 N N . THR A 1 283 ? 10.765 -9.247 -11.742 1.00 85.00 283 THR A N 1
ATOM 2321 C CA . THR A 1 283 ? 9.932 -10.416 -12.049 1.00 85.00 283 THR A CA 1
ATOM 2322 C C . THR A 1 283 ? 8.621 -10.024 -12.728 1.00 85.00 283 THR A C 1
ATOM 2324 O O . THR A 1 283 ? 8.210 -10.674 -13.679 1.00 85.00 283 THR A O 1
ATOM 2327 N N . TYR A 1 284 ? 7.932 -8.986 -12.253 1.00 82.62 284 TYR A N 1
ATOM 2328 C CA . TYR A 1 284 ? 6.557 -8.710 -12.683 1.00 82.62 284 TYR A CA 1
ATOM 2329 C C . TYR A 1 284 ? 6.417 -7.567 -13.688 1.00 82.62 284 TYR A C 1
ATOM 2331 O O . TYR A 1 284 ? 5.435 -7.539 -14.422 1.00 82.62 284 TYR A O 1
ATOM 2339 N N . ILE A 1 285 ? 7.360 -6.623 -13.724 1.00 79.62 285 ILE A N 1
ATOM 2340 C CA . ILE A 1 285 ? 7.281 -5.439 -14.594 1.00 79.62 285 ILE A CA 1
ATOM 2341 C C . ILE A 1 285 ? 8.178 -5.622 -15.819 1.00 79.62 285 ILE A C 1
ATOM 2343 O O . ILE A 1 285 ? 7.747 -5.371 -16.944 1.00 79.62 285 ILE A O 1
ATOM 2347 N N . LEU A 1 286 ? 9.414 -6.096 -15.616 1.00 79.94 286 LEU A N 1
ATOM 2348 C CA . LEU A 1 286 ? 10.402 -6.233 -16.689 1.00 79.94 286 LEU A CA 1
ATOM 2349 C C . LEU A 1 286 ? 9.906 -7.061 -17.888 1.00 79.94 286 LEU A C 1
ATOM 2351 O O . LEU A 1 286 ? 10.050 -6.554 -18.999 1.00 79.94 286 LEU A O 1
ATOM 2355 N N . PRO A 1 287 ? 9.302 -8.260 -17.729 1.00 77.81 287 PRO A N 1
ATOM 2356 C CA . PRO A 1 287 ? 8.922 -9.088 -18.878 1.00 77.81 287 PRO A CA 1
ATOM 2357 C C . PRO A 1 287 ? 7.971 -8.377 -19.841 1.00 77.81 287 PRO A C 1
ATOM 2359 O O . PRO A 1 287 ? 8.110 -8.483 -21.055 1.00 77.81 287 PRO A O 1
ATOM 2362 N N . SER A 1 288 ? 7.033 -7.594 -19.310 1.00 75.94 288 SER A N 1
ATOM 2363 C CA . SER A 1 288 ? 6.091 -6.830 -20.127 1.00 75.94 288 SER A CA 1
ATOM 2364 C C . SER A 1 288 ? 6.771 -5.653 -20.833 1.00 75.94 288 SER A C 1
ATOM 2366 O O . SER A 1 288 ? 6.458 -5.358 -21.984 1.00 75.94 288 SER A O 1
ATOM 2368 N N . LEU A 1 289 ? 7.769 -5.026 -20.199 1.00 75.81 289 LEU A N 1
ATOM 2369 C CA . LEU A 1 289 ? 8.564 -3.961 -20.821 1.00 75.81 289 LEU A CA 1
ATOM 2370 C C . LEU A 1 289 ? 9.470 -4.474 -21.947 1.00 75.81 289 LEU A C 1
ATOM 2372 O O . LEU A 1 289 ? 9.669 -3.773 -22.940 1.00 75.81 289 LEU A O 1
ATOM 2376 N N . VAL A 1 290 ? 10.005 -5.693 -21.811 1.00 75.56 290 VAL A N 1
ATOM 2377 C CA . VAL A 1 290 ? 10.920 -6.293 -22.798 1.00 75.56 290 VAL A CA 1
ATOM 2378 C C . VAL A 1 290 ? 10.251 -7.303 -23.730 1.00 75.56 290 VAL A C 1
ATOM 2380 O O . VAL A 1 290 ? 10.925 -7.919 -24.553 1.00 75.56 290 VAL A O 1
ATOM 2383 N N . LYS A 1 291 ? 8.922 -7.452 -23.664 1.00 74.75 291 LYS A N 1
ATOM 2384 C CA . LYS A 1 291 ? 8.145 -8.406 -24.475 1.00 74.75 291 LYS A CA 1
ATOM 2385 C C . LYS A 1 291 ? 8.393 -8.276 -25.975 1.00 74.75 291 LYS A C 1
ATOM 2387 O O . LYS A 1 291 ? 8.340 -9.253 -26.711 1.00 74.75 291 LYS A O 1
ATOM 2392 N N . SER A 1 292 ? 8.651 -7.057 -26.431 1.00 68.38 292 SER A N 1
ATOM 2393 C CA . SER A 1 292 ? 8.848 -6.749 -27.844 1.00 68.38 292 SER A CA 1
ATOM 2394 C C . SER A 1 292 ? 10.270 -7.016 -28.357 1.00 68.38 292 SER A C 1
ATOM 2396 O O . SER A 1 292 ? 10.514 -6.928 -29.562 1.00 68.38 292 SER A O 1
ATOM 2398 N N . PHE A 1 293 ? 11.205 -7.372 -27.474 1.00 72.75 293 PHE A N 1
ATOM 2399 C CA . PHE A 1 293 ? 12.583 -7.685 -27.827 1.00 72.75 293 PHE A CA 1
ATOM 2400 C C . PHE A 1 293 ? 12.753 -9.198 -27.964 1.00 72.75 293 PHE A C 1
ATOM 2402 O O . PHE A 1 293 ? 12.765 -9.919 -26.969 1.00 72.75 293 PHE A O 1
ATOM 2409 N N . LYS A 1 294 ? 12.992 -9.676 -29.191 1.00 70.31 294 LYS A N 1
ATOM 2410 C CA . LYS A 1 294 ? 13.240 -11.107 -29.467 1.00 70.31 294 LYS A CA 1
ATOM 2411 C C . LYS A 1 294 ? 14.391 -11.694 -28.645 1.00 70.31 294 LYS A C 1
ATOM 2413 O O . LYS A 1 294 ? 14.395 -12.875 -28.319 1.00 70.31 294 LYS A O 1
ATOM 2418 N N . SER A 1 295 ? 15.375 -10.866 -28.289 1.00 68.50 295 SER A N 1
ATOM 2419 C CA . SER A 1 295 ? 16.494 -11.268 -27.434 1.00 68.50 295 SER A CA 1
ATOM 2420 C C . SER A 1 295 ? 16.054 -11.705 -26.033 1.00 68.50 295 SER A C 1
ATOM 2422 O O . SER A 1 295 ? 16.833 -12.376 -25.367 1.00 68.50 295 SER A O 1
ATOM 2424 N N . PHE A 1 296 ? 14.836 -11.373 -25.594 1.00 72.50 296 PHE A N 1
ATOM 2425 C CA . PHE A 1 296 ? 14.274 -11.730 -24.290 1.00 72.50 296 PHE A CA 1
ATOM 2426 C C . PHE A 1 296 ? 13.163 -12.791 -24.370 1.00 72.50 296 PHE A C 1
ATOM 2428 O O . PHE A 1 296 ? 12.534 -13.072 -23.355 1.00 72.50 296 PHE A O 1
ATOM 2435 N N . ASP A 1 297 ? 12.926 -13.435 -25.519 1.00 74.00 297 ASP A N 1
ATOM 2436 C CA . ASP A 1 297 ? 11.847 -14.430 -25.659 1.00 74.00 297 ASP A CA 1
ATOM 2437 C C . ASP A 1 297 ? 11.994 -15.606 -24.674 1.00 74.00 297 ASP A C 1
ATOM 2439 O O . ASP A 1 297 ? 11.009 -16.038 -24.072 1.00 74.00 297 ASP A O 1
ATOM 2443 N N . SER A 1 298 ? 13.219 -16.097 -24.440 1.00 71.31 298 SER A N 1
ATOM 2444 C CA . SER A 1 298 ? 13.473 -17.156 -23.448 1.00 71.31 298 SER A CA 1
ATOM 2445 C C . SER A 1 298 ? 13.162 -16.691 -22.022 1.00 71.31 298 SER A C 1
ATOM 2447 O O . SER A 1 298 ? 12.480 -17.397 -21.279 1.00 71.31 298 SER A O 1
ATOM 2449 N N . PHE A 1 299 ? 13.598 -15.479 -21.672 1.00 73.88 299 PHE A N 1
ATOM 2450 C CA . PHE A 1 299 ? 13.334 -14.838 -20.385 1.00 73.88 299 PHE A CA 1
ATOM 2451 C C . PHE A 1 299 ? 11.826 -14.648 -20.159 1.00 73.88 299 PHE A C 1
ATOM 2453 O O . PHE A 1 299 ? 11.290 -15.075 -19.139 1.00 73.88 299 PHE A O 1
ATOM 2460 N N . ASN A 1 300 ? 11.117 -14.090 -21.141 1.00 75.06 300 ASN A N 1
ATOM 2461 C CA . ASN A 1 300 ? 9.681 -13.823 -21.065 1.00 75.06 300 ASN A CA 1
ATOM 2462 C C . ASN A 1 300 ? 8.867 -15.113 -20.917 1.00 75.06 300 ASN A C 1
ATOM 2464 O O . ASN A 1 300 ? 7.969 -15.182 -20.077 1.00 75.06 300 ASN A O 1
ATOM 2468 N N . ASN A 1 301 ? 9.209 -16.157 -21.678 1.00 73.44 301 ASN A N 1
ATOM 2469 C CA . ASN A 1 301 ? 8.535 -17.452 -21.589 1.00 73.44 301 ASN A CA 1
ATOM 2470 C C . ASN A 1 301 ? 8.732 -18.102 -20.213 1.00 73.44 301 ASN A C 1
ATOM 2472 O O . ASN A 1 301 ? 7.775 -18.624 -19.643 1.00 73.44 301 ASN A O 1
ATOM 2476 N N . LEU A 1 302 ? 9.935 -18.017 -19.639 1.00 71.81 302 LEU A N 1
ATOM 2477 C CA . LEU A 1 302 ? 10.210 -18.536 -18.299 1.00 71.81 302 LEU A CA 1
ATOM 2478 C C . LEU A 1 302 ? 9.434 -17.768 -17.224 1.00 71.81 302 LEU A C 1
ATOM 2480 O O . LEU A 1 302 ? 8.778 -18.382 -16.383 1.00 71.81 302 LEU A O 1
ATOM 2484 N N . VAL A 1 303 ? 9.463 -16.434 -17.257 1.00 73.25 303 VAL A N 1
ATOM 2485 C CA . VAL A 1 303 ? 8.842 -15.602 -16.214 1.00 73.25 303 VAL A CA 1
ATOM 2486 C C . VAL A 1 303 ? 7.311 -15.613 -16.294 1.00 73.25 303 VAL A C 1
ATOM 2488 O O . VAL A 1 303 ? 6.643 -15.581 -15.257 1.00 73.25 303 VAL A O 1
ATOM 2491 N N . SER A 1 304 ? 6.732 -15.750 -17.493 1.00 68.62 304 SER A N 1
ATOM 2492 C 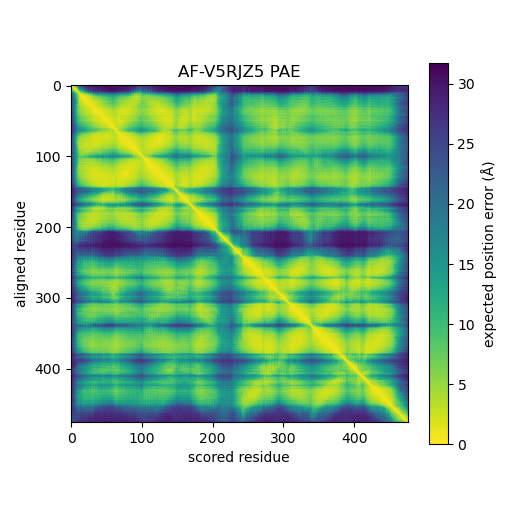CA . SER A 1 304 ? 5.275 -15.858 -17.680 1.00 68.62 304 SER A CA 1
ATOM 2493 C C . SER A 1 304 ? 4.641 -17.044 -16.930 1.00 68.62 304 SER A C 1
ATOM 2495 O O . SER A 1 304 ? 3.469 -16.986 -16.557 1.00 68.62 304 SER A O 1
ATOM 2497 N N . ASN A 1 305 ? 5.427 -18.078 -16.604 1.00 67.19 305 ASN A N 1
ATOM 2498 C CA . ASN A 1 305 ? 4.974 -19.256 -15.858 1.00 67.19 305 ASN A CA 1
ATOM 2499 C C . ASN A 1 305 ? 4.925 -19.065 -14.329 1.00 67.19 305 ASN A C 1
ATOM 2501 O O . ASN A 1 305 ? 4.482 -19.964 -13.615 1.00 67.19 305 ASN A O 1
ATOM 2505 N N . THR A 1 306 ? 5.345 -17.913 -13.794 1.00 68.25 306 THR A N 1
ATOM 2506 C CA . THR A 1 306 ? 5.370 -17.668 -12.336 1.00 68.25 306 THR A CA 1
ATOM 2507 C C . THR A 1 306 ? 3.969 -17.564 -11.702 1.00 68.25 306 THR A C 1
ATOM 2509 O O . THR A 1 306 ? 3.819 -17.767 -10.493 1.00 68.25 306 THR A O 1
ATOM 2512 N N . GLY A 1 307 ? 2.921 -17.322 -12.505 1.00 66.19 307 GLY A N 1
ATOM 2513 C CA . GLY A 1 307 ? 1.511 -17.554 -12.149 1.00 66.19 307 GLY A CA 1
ATOM 2514 C C . GLY A 1 307 ? 0.950 -16.740 -10.972 1.00 66.19 307 GLY A C 1
ATOM 2515 O O . GLY A 1 307 ? -0.086 -17.104 -10.415 1.00 66.19 307 GLY A O 1
ATOM 2516 N N . SER A 1 308 ? 1.612 -15.660 -10.549 1.00 73.00 308 SER A N 1
ATOM 2517 C CA . SER A 1 308 ? 1.141 -14.781 -9.465 1.00 73.00 308 SER A CA 1
ATOM 2518 C C . SER A 1 308 ? 1.147 -13.313 -9.876 1.00 73.00 308 SER A C 1
ATOM 2520 O O . SER A 1 308 ? 1.831 -12.932 -10.813 1.00 73.00 308 SER A O 1
ATOM 2522 N N . SER A 1 309 ? 0.356 -12.483 -9.192 1.00 81.56 309 SER A N 1
ATOM 2523 C CA . SER A 1 309 ? 0.247 -11.056 -9.504 1.00 81.56 309 SER A CA 1
ATOM 2524 C C . SER A 1 309 ? 1.079 -10.196 -8.552 1.00 81.56 309 SER A C 1
ATOM 2526 O O . SER A 1 309 ? 1.103 -10.434 -7.340 1.00 81.56 309 SER A O 1
ATOM 2528 N N . PHE A 1 310 ? 1.696 -9.137 -9.089 1.00 83.50 310 PHE A N 1
ATOM 2529 C CA . PHE A 1 310 ? 2.417 -8.128 -8.300 1.00 83.50 310 PHE A CA 1
ATOM 2530 C C . PHE A 1 310 ? 1.544 -7.552 -7.180 1.00 83.50 310 PHE A C 1
ATOM 2532 O O . PHE A 1 310 ? 1.997 -7.383 -6.050 1.00 83.50 310 PHE A O 1
ATOM 2539 N N . PHE A 1 311 ? 0.257 -7.324 -7.460 1.00 83.12 311 PHE A N 1
ATOM 2540 C CA . PHE A 1 311 ? -0.691 -6.825 -6.470 1.00 83.12 311 PHE A CA 1
ATOM 2541 C C . PHE A 1 311 ? -0.805 -7.748 -5.248 1.00 83.12 311 PHE A C 1
ATOM 2543 O O . PHE A 1 311 ? -0.753 -7.266 -4.118 1.00 83.12 311 PHE A O 1
ATOM 2550 N N . MET A 1 312 ? -0.931 -9.066 -5.445 1.00 85.56 312 MET A N 1
ATOM 2551 C CA . MET A 1 312 ? -1.068 -10.010 -4.329 1.00 85.56 312 MET A CA 1
ATOM 2552 C C . MET A 1 312 ? 0.203 -10.118 -3.484 1.00 85.56 312 MET A C 1
ATOM 2554 O O . MET A 1 312 ? 0.104 -10.321 -2.277 1.00 85.56 312 MET A O 1
ATOM 2558 N N . VAL A 1 313 ? 1.379 -10.009 -4.107 1.00 88.81 313 VAL A N 1
ATOM 2559 C CA . VAL A 1 313 ? 2.663 -10.194 -3.417 1.00 88.81 313 VAL A CA 1
ATOM 2560 C C . VAL A 1 313 ? 3.155 -8.893 -2.781 1.00 88.81 313 VAL A C 1
ATOM 2562 O O . VAL A 1 313 ? 3.629 -8.923 -1.655 1.00 88.81 313 VAL A O 1
ATOM 2565 N N . ALA A 1 314 ? 3.017 -7.744 -3.440 1.00 86.62 314 ALA A N 1
ATOM 2566 C CA . ALA A 1 314 ? 3.563 -6.478 -2.948 1.00 86.62 314 ALA A CA 1
ATOM 2567 C C . ALA A 1 314 ? 2.510 -5.589 -2.274 1.00 86.62 314 ALA A C 1
ATOM 2569 O O . ALA A 1 314 ? 2.707 -5.094 -1.167 1.00 86.62 314 ALA A O 1
ATOM 2570 N N . VAL A 1 315 ? 1.372 -5.381 -2.938 1.00 86.31 315 VAL A N 1
ATOM 2571 C CA . VAL A 1 315 ? 0.417 -4.321 -2.579 1.00 86.31 315 VAL A CA 1
ATOM 2572 C C . VAL A 1 315 ? -0.569 -4.764 -1.497 1.00 86.31 315 VAL A C 1
ATOM 2574 O O . VAL A 1 315 ? -0.785 -4.046 -0.519 1.00 86.31 315 VAL A O 1
ATOM 2577 N N . LEU A 1 316 ? -1.164 -5.949 -1.637 1.00 88.44 316 LEU A N 1
ATOM 2578 C CA . LEU A 1 316 ? -2.158 -6.468 -0.697 1.00 88.44 316 LEU A CA 1
ATOM 2579 C C . LEU A 1 316 ? -1.617 -6.588 0.746 1.00 88.44 316 LEU A C 1
ATOM 2581 O O . LEU A 1 316 ? -2.317 -6.127 1.649 1.00 88.44 316 LEU A O 1
ATOM 2585 N N . PRO A 1 317 ? -0.385 -7.091 0.989 1.00 91.00 317 PRO A N 1
ATOM 2586 C CA . PRO A 1 317 ? 0.234 -7.110 2.320 1.00 91.00 317 PRO A CA 1
ATOM 2587 C C . PRO A 1 317 ? 0.349 -5.725 2.968 1.00 91.00 317 PRO A C 1
ATOM 2589 O O . PRO A 1 317 ? 0.090 -5.569 4.168 1.00 91.00 317 PRO A O 1
ATOM 2592 N N . ILE A 1 318 ? 0.691 -4.700 2.175 1.00 87.94 318 ILE A N 1
ATOM 2593 C CA . ILE A 1 318 ? 0.751 -3.309 2.642 1.00 87.94 318 ILE A CA 1
ATOM 2594 C C . ILE A 1 318 ? -0.647 -2.876 3.082 1.00 87.94 318 ILE A C 1
ATOM 2596 O O . ILE A 1 318 ? -0.816 -2.417 4.212 1.00 87.94 318 ILE A O 1
ATOM 2600 N N . ILE A 1 319 ? -1.664 -3.075 2.236 1.00 85.00 319 ILE A N 1
ATOM 2601 C CA . ILE A 1 319 ? -3.051 -2.674 2.515 1.00 85.00 319 ILE A CA 1
ATOM 2602 C C . ILE A 1 319 ? -3.596 -3.365 3.775 1.00 85.00 319 ILE A C 1
ATOM 2604 O O . ILE A 1 319 ? -4.169 -2.704 4.639 1.00 85.00 319 ILE A O 1
ATOM 2608 N N . THR A 1 320 ? -3.421 -4.676 3.933 1.00 89.00 320 THR A N 1
ATOM 2609 C CA . THR A 1 320 ? -3.957 -5.388 5.106 1.00 89.00 320 THR A CA 1
ATOM 2610 C C . THR A 1 320 ? -3.269 -4.958 6.397 1.00 89.00 320 THR A C 1
ATOM 2612 O O . THR A 1 320 ? -3.935 -4.706 7.402 1.00 89.00 320 THR A O 1
ATOM 2615 N N . THR A 1 321 ? -1.942 -4.805 6.367 1.00 88.94 321 THR A N 1
ATOM 2616 C CA . THR A 1 321 ? -1.151 -4.344 7.522 1.00 88.94 321 THR A CA 1
ATOM 2617 C C . THR A 1 321 ? -1.525 -2.906 7.905 1.00 88.94 321 THR A C 1
ATOM 2619 O O . THR A 1 321 ? -1.587 -2.565 9.087 1.00 88.94 321 THR A O 1
ATOM 2622 N N . SER A 1 322 ? -1.868 -2.085 6.909 1.00 81.12 322 SER A N 1
ATOM 2623 C CA . SER A 1 322 ? -2.362 -0.713 7.068 1.00 81.12 322 SER A CA 1
ATOM 2624 C C . SER A 1 322 ? -3.673 -0.633 7.847 1.00 81.12 322 SER A C 1
ATOM 2626 O O . SER A 1 322 ? -3.790 0.161 8.782 1.00 81.12 322 SER A O 1
ATOM 2628 N N . PHE A 1 323 ? -4.660 -1.457 7.480 1.00 81.88 323 PHE A N 1
ATOM 2629 C CA . PHE A 1 323 ? -5.951 -1.499 8.173 1.00 81.88 323 PHE A CA 1
ATOM 2630 C C . PHE A 1 323 ? -5.785 -1.907 9.637 1.00 81.88 323 PHE A C 1
ATOM 2632 O O . PHE A 1 323 ? -6.295 -1.217 10.520 1.00 81.88 323 PHE A O 1
ATOM 2639 N N . LEU A 1 324 ? -4.975 -2.938 9.893 1.00 87.00 324 LEU A N 1
ATOM 2640 C CA . LEU A 1 324 ? -4.655 -3.375 11.249 1.00 87.00 324 LEU A CA 1
ATOM 2641 C C . LEU A 1 324 ? -3.975 -2.268 12.074 1.00 87.00 324 LEU A C 1
ATOM 2643 O O . LEU A 1 324 ? -4.285 -2.067 13.249 1.00 87.00 324 LEU A O 1
ATOM 2647 N N . MET A 1 325 ? -3.060 -1.506 11.469 1.00 84.94 325 MET A N 1
ATOM 2648 C CA . MET A 1 325 ? -2.430 -0.368 12.142 1.00 84.94 325 MET A CA 1
ATOM 2649 C C . MET A 1 325 ? -3.466 0.701 12.520 1.00 84.94 325 MET A C 1
ATOM 2651 O O . MET A 1 325 ? -3.464 1.199 13.649 1.00 84.94 325 MET A O 1
ATOM 2655 N N . ALA A 1 326 ? -4.389 1.023 11.609 1.00 79.88 326 ALA A N 1
ATOM 2656 C CA . ALA A 1 326 ? -5.440 2.004 11.852 1.00 79.88 326 ALA A CA 1
ATOM 2657 C C . ALA A 1 326 ? -6.381 1.577 12.992 1.00 79.88 326 ALA A C 1
ATOM 2659 O O . ALA A 1 326 ? -6.689 2.392 13.870 1.00 79.88 326 ALA A O 1
ATOM 2660 N N . THR A 1 327 ? -6.796 0.308 13.041 1.00 79.69 327 THR A N 1
ATOM 2661 C CA . THR A 1 327 ? -7.641 -0.207 14.128 1.00 79.69 327 THR A CA 1
ATOM 2662 C C . THR A 1 327 ? -6.906 -0.253 15.465 1.00 79.69 327 THR A C 1
ATOM 2664 O O . THR A 1 327 ? -7.479 0.134 16.487 1.00 79.69 327 THR A O 1
ATOM 2667 N N . MET A 1 328 ? -5.612 -0.589 15.497 1.00 82.31 328 MET A N 1
ATOM 2668 C CA . MET A 1 328 ? -4.815 -0.458 16.724 1.00 82.31 328 MET A CA 1
ATOM 2669 C C . MET A 1 328 ? -4.746 0.985 17.227 1.00 82.31 328 MET A C 1
ATOM 2671 O O . MET A 1 328 ? -4.888 1.226 18.429 1.00 82.31 328 MET A O 1
ATOM 2675 N N . CYS A 1 329 ? -4.585 1.964 16.335 1.00 77.94 329 CYS A N 1
ATOM 2676 C CA . CYS A 1 329 ? -4.579 3.376 16.715 1.00 77.94 329 CYS A CA 1
ATOM 2677 C C . CYS A 1 329 ? -5.913 3.824 17.322 1.00 77.94 329 CYS A C 1
ATOM 2679 O O . CYS A 1 329 ? -5.920 4.570 18.305 1.00 77.94 329 CYS A O 1
ATOM 2681 N N . ILE A 1 330 ? -7.037 3.322 16.806 1.00 70.38 330 ILE A N 1
ATOM 2682 C CA . ILE A 1 330 ? -8.355 3.526 17.416 1.00 70.38 330 ILE A CA 1
ATOM 2683 C C . ILE A 1 330 ? -8.370 2.995 18.863 1.00 70.38 330 ILE A C 1
ATOM 2685 O O . ILE A 1 330 ? -8.762 3.722 19.782 1.00 70.38 330 ILE A O 1
ATOM 2689 N N . PHE A 1 331 ? -7.899 1.763 19.095 1.00 70.25 331 PHE A N 1
ATOM 2690 C CA . PHE A 1 331 ? -7.827 1.170 20.438 1.00 70.25 331 PHE A CA 1
ATOM 2691 C C . PHE A 1 331 ? -6.914 1.950 21.392 1.00 70.25 331 PHE A C 1
ATOM 2693 O O . PHE A 1 331 ? -7.279 2.156 22.554 1.00 70.25 331 PHE A O 1
ATOM 2700 N N . ILE A 1 332 ? -5.770 2.446 20.911 1.00 73.38 332 ILE A N 1
ATOM 2701 C CA . ILE A 1 332 ? -4.869 3.311 21.686 1.00 73.38 332 ILE A CA 1
ATOM 2702 C C . ILE A 1 332 ? -5.592 4.593 22.118 1.00 73.38 332 ILE A C 1
ATOM 2704 O O . ILE A 1 332 ? -5.543 4.968 23.291 1.00 73.38 332 ILE A O 1
ATOM 2708 N N . ILE A 1 333 ? -6.309 5.255 21.205 1.00 67.62 333 ILE A N 1
ATOM 2709 C CA . ILE A 1 333 ? -7.049 6.487 21.514 1.00 67.62 333 ILE A CA 1
ATOM 2710 C C . ILE A 1 333 ? -8.150 6.224 22.540 1.00 67.62 333 ILE A C 1
ATOM 2712 O O . ILE A 1 333 ? -8.300 7.005 23.484 1.00 67.62 333 ILE A O 1
ATOM 2716 N N . PHE A 1 334 ? -8.896 5.125 22.391 1.00 65.50 334 PHE A N 1
ATOM 2717 C CA . PHE A 1 334 ? -9.900 4.722 23.374 1.00 65.50 334 PHE A CA 1
ATOM 2718 C C . PHE A 1 334 ? -9.281 4.491 24.755 1.00 65.50 334 PHE A C 1
ATOM 2720 O O . PHE A 1 334 ? -9.830 4.954 25.757 1.00 65.50 334 PHE A O 1
ATOM 2727 N N . TYR A 1 335 ? -8.130 3.817 24.815 1.00 66.06 335 TYR A N 1
ATOM 2728 C CA . TYR A 1 335 ? -7.426 3.560 26.068 1.00 66.06 335 TYR A CA 1
ATOM 2729 C C . TYR A 1 335 ? -6.941 4.852 26.744 1.00 66.06 335 TYR A C 1
ATOM 2731 O O . TYR A 1 335 ? -7.140 5.026 27.951 1.00 66.06 335 TYR A O 1
ATOM 2739 N N . ILE A 1 336 ? -6.340 5.771 25.978 1.00 65.06 336 ILE A N 1
ATOM 2740 C CA . ILE A 1 336 ? -5.816 7.048 26.489 1.00 65.06 336 ILE A CA 1
ATOM 2741 C C . ILE A 1 336 ? -6.954 7.941 26.983 1.00 65.06 336 ILE A C 1
ATOM 2743 O O . ILE A 1 336 ? -6.862 8.506 28.072 1.00 65.06 336 ILE A O 1
ATOM 2747 N N . LYS A 1 337 ? -8.034 8.066 26.204 1.00 61.50 337 LYS A N 1
ATOM 2748 C CA . LYS A 1 337 ? -9.144 8.961 26.547 1.00 61.50 337 LYS A CA 1
ATOM 2749 C C . LYS A 1 337 ? -10.156 8.367 27.525 1.00 61.50 337 LYS A C 1
ATOM 2751 O O . LYS A 1 337 ? -11.043 9.094 27.944 1.00 61.50 337 LYS A O 1
ATOM 2756 N N . GLY A 1 338 ? -10.045 7.088 27.889 1.00 54.03 338 GLY A N 1
ATOM 2757 C CA . GLY A 1 338 ? -10.864 6.482 28.943 1.00 54.03 338 GLY A CA 1
ATOM 2758 C C . GLY A 1 338 ? -12.366 6.436 28.646 1.00 54.03 338 GLY A C 1
ATOM 2759 O O . GLY A 1 338 ? -13.169 6.420 29.578 1.00 54.03 338 GLY A O 1
ATOM 2760 N N . TRP A 1 339 ? -12.761 6.418 27.369 1.00 60.97 339 TRP A N 1
ATOM 2761 C CA . TRP A 1 339 ? -14.171 6.492 26.989 1.00 60.97 339 TRP A CA 1
ATOM 2762 C C . TRP A 1 339 ? -14.973 5.311 27.549 1.00 60.97 339 TRP A C 1
ATOM 2764 O O . TRP A 1 339 ? -14.548 4.158 27.476 1.00 60.97 339 TRP A O 1
ATOM 2774 N N . LYS A 1 340 ? -16.175 5.590 28.069 1.00 52.00 340 LYS A N 1
ATOM 2775 C CA . LYS A 1 340 ? -17.158 4.551 28.394 1.00 52.00 340 LYS A CA 1
ATOM 2776 C C . LYS A 1 340 ? -17.712 3.982 27.092 1.00 52.00 340 LYS A C 1
ATOM 2778 O O . LYS A 1 340 ? -18.562 4.592 26.449 1.00 52.00 340 LYS A O 1
ATOM 2783 N N . ILE A 1 341 ? -17.171 2.845 26.679 1.00 55.06 341 ILE A N 1
ATOM 2784 C CA . ILE A 1 341 ? -17.548 2.188 25.432 1.00 55.06 341 ILE A CA 1
ATOM 2785 C C . ILE A 1 341 ? -18.845 1.399 25.642 1.00 55.06 341 ILE A C 1
ATOM 2787 O O . ILE A 1 341 ? -18.993 0.681 26.630 1.00 55.06 341 ILE A O 1
ATOM 2791 N N . ASN A 1 342 ? -19.769 1.496 24.682 1.00 56.97 342 ASN A N 1
ATOM 2792 C CA . ASN A 1 342 ? -20.882 0.557 24.582 1.00 56.97 342 ASN A CA 1
ATOM 2793 C C . ASN A 1 342 ? -20.319 -0.860 24.380 1.00 56.97 342 ASN A C 1
ATOM 2795 O O . ASN A 1 342 ? -19.601 -1.109 23.414 1.00 56.97 342 ASN A O 1
ATOM 2799 N N . LYS A 1 343 ? -20.670 -1.796 25.262 1.00 61.09 343 LYS A N 1
ATOM 2800 C CA . LYS A 1 343 ? -20.237 -3.200 25.230 1.00 61.09 343 LYS A CA 1
ATOM 2801 C C . LYS A 1 343 ? -20.348 -3.848 23.844 1.00 61.09 343 LYS A C 1
ATOM 2803 O O . LYS A 1 343 ? -19.427 -4.547 23.433 1.00 61.09 343 LYS A O 1
ATOM 2808 N N . LEU A 1 344 ? -21.417 -3.555 23.096 1.00 60.50 344 LEU A N 1
ATOM 2809 C CA . LEU A 1 344 ? -21.608 -4.059 21.730 1.00 60.50 344 LEU A CA 1
ATOM 2810 C C . LEU A 1 344 ? -20.525 -3.544 20.765 1.00 60.50 344 LEU A C 1
ATOM 2812 O O . LEU A 1 344 ? -19.973 -4.306 19.976 1.00 60.50 344 LEU A O 1
ATOM 2816 N N . PHE A 1 345 ? -20.185 -2.257 20.861 1.00 66.69 345 PHE A N 1
ATOM 2817 C CA . PHE A 1 345 ? -19.136 -1.643 20.050 1.00 66.69 345 PHE A CA 1
ATOM 2818 C C . PHE A 1 345 ? -17.758 -2.218 20.398 1.00 66.69 345 PHE A C 1
ATOM 2820 O O . PHE A 1 345 ? -16.982 -2.520 19.497 1.00 66.69 345 PHE A O 1
ATOM 2827 N N . PHE A 1 346 ? -17.471 -2.436 21.688 1.00 68.19 346 PHE A N 1
ATOM 2828 C CA . PHE A 1 346 ? -16.217 -3.063 22.115 1.00 68.19 346 PHE A CA 1
ATOM 2829 C C . PHE A 1 346 ? -16.063 -4.483 21.552 1.00 68.19 346 PHE A C 1
ATOM 2831 O O . PHE A 1 346 ? -15.022 -4.801 20.989 1.00 68.19 346 PHE A O 1
ATOM 2838 N N . ILE A 1 347 ? -17.108 -5.314 21.647 1.00 69.88 347 ILE A N 1
ATOM 2839 C CA . ILE A 1 347 ? -17.103 -6.690 21.117 1.00 69.88 347 ILE A CA 1
ATOM 2840 C C . ILE A 1 347 ? -16.969 -6.697 19.587 1.00 69.88 347 ILE A C 1
ATOM 2842 O O . ILE A 1 347 ? -16.239 -7.520 19.035 1.00 69.88 347 ILE A O 1
ATOM 2846 N N . SER A 1 348 ? -17.634 -5.768 18.895 1.00 70.75 348 SER A N 1
ATOM 2847 C CA . SER A 1 348 ? -17.524 -5.632 17.439 1.00 70.75 348 SER A CA 1
ATOM 2848 C C . SER A 1 348 ? -16.100 -5.263 17.013 1.00 70.75 348 SER A C 1
ATOM 2850 O O . SER A 1 348 ? -15.522 -5.967 16.193 1.00 70.75 348 SER A O 1
ATOM 2852 N N . GLN A 1 349 ? -15.495 -4.236 17.617 1.00 75.19 349 GLN A N 1
ATOM 2853 C CA . GLN A 1 349 ? -14.114 -3.838 17.316 1.00 75.19 349 GLN A CA 1
ATOM 2854 C C . GLN A 1 349 ? -13.102 -4.928 17.690 1.00 75.19 349 GLN A C 1
ATOM 2856 O O . GLN A 1 349 ? -12.137 -5.144 16.967 1.00 75.19 349 GLN A O 1
ATOM 2861 N N . PHE A 1 350 ? -13.338 -5.650 18.790 1.00 79.62 350 PHE A N 1
ATOM 2862 C CA . PHE A 1 350 ? -12.538 -6.811 19.185 1.00 79.62 350 PHE A CA 1
ATOM 2863 C C . PHE A 1 350 ? -12.566 -7.909 18.112 1.00 79.62 350 PHE A C 1
ATOM 2865 O O . PHE A 1 350 ? -11.529 -8.467 17.765 1.00 79.62 350 PHE A O 1
ATOM 2872 N N . SER A 1 351 ? -13.750 -8.200 17.568 1.00 81.62 351 SER A N 1
ATOM 2873 C CA . SER A 1 351 ? -13.925 -9.213 16.520 1.00 81.62 351 SER A CA 1
ATOM 2874 C C . SER A 1 351 ? -13.296 -8.773 15.197 1.00 81.62 351 SER A C 1
ATOM 2876 O O . SER A 1 351 ? -12.664 -9.582 14.525 1.00 81.62 351 SER A O 1
ATOM 2878 N N . ILE A 1 352 ? -13.422 -7.488 14.847 1.00 84.94 352 ILE A N 1
ATOM 2879 C CA . ILE A 1 352 ? -12.778 -6.902 13.663 1.00 84.94 352 ILE A CA 1
ATOM 2880 C C . ILE A 1 352 ? -11.256 -7.027 13.777 1.00 84.94 352 ILE A C 1
ATOM 2882 O O . ILE A 1 352 ? -10.633 -7.573 12.874 1.00 84.94 352 ILE A O 1
ATOM 2886 N N . LEU A 1 353 ? -10.671 -6.626 14.912 1.00 85.62 353 LEU A N 1
ATOM 2887 C CA . LEU A 1 353 ? -9.226 -6.715 15.128 1.00 85.62 353 LEU A CA 1
ATOM 2888 C C . LEU A 1 353 ? -8.716 -8.162 15.040 1.00 85.62 353 LEU A C 1
ATOM 2890 O O . LEU A 1 353 ? -7.654 -8.406 14.477 1.00 85.62 353 LEU A O 1
ATOM 2894 N N . PHE A 1 354 ? -9.474 -9.133 15.557 1.00 87.12 354 PHE A N 1
ATOM 2895 C CA . PHE A 1 354 ? -9.127 -10.552 15.435 1.00 87.12 354 PHE A CA 1
ATOM 2896 C C . PHE A 1 354 ? -9.028 -10.998 13.974 1.00 87.12 354 PHE A C 1
ATOM 2898 O O . PHE A 1 354 ? -8.037 -11.608 13.573 1.00 87.12 354 PHE A O 1
ATOM 2905 N N . ILE A 1 355 ? -10.057 -10.673 13.185 1.00 89.56 355 ILE A N 1
ATOM 2906 C CA . ILE A 1 355 ? -10.132 -11.018 11.763 1.00 89.56 355 ILE A CA 1
ATOM 2907 C C . ILE A 1 355 ? -8.998 -10.333 10.996 1.00 89.56 355 ILE A C 1
ATOM 2909 O O . ILE A 1 355 ? -8.327 -10.984 10.200 1.00 89.56 355 ILE A O 1
ATOM 2913 N N . GLU A 1 356 ? -8.739 -9.053 11.266 1.00 89.94 356 GLU A N 1
ATOM 2914 C CA . GLU A 1 356 ? -7.658 -8.294 10.631 1.00 89.94 356 GLU A CA 1
ATOM 2915 C C . GLU A 1 356 ? -6.279 -8.880 10.936 1.00 89.94 356 GLU A C 1
ATOM 2917 O O . GLU A 1 356 ? -5.468 -9.031 10.027 1.00 89.94 356 GLU A O 1
ATOM 2922 N N . ILE A 1 357 ? -6.010 -9.265 12.187 1.00 91.06 357 ILE A N 1
ATOM 2923 C CA . ILE A 1 357 ? -4.737 -9.889 12.561 1.00 91.06 357 ILE A CA 1
ATOM 2924 C C . ILE A 1 357 ? -4.533 -11.214 11.815 1.00 91.06 357 ILE A C 1
ATOM 2926 O O . ILE A 1 357 ? -3.448 -11.451 11.287 1.00 91.06 357 ILE A O 1
ATOM 2930 N N . ILE A 1 358 ? -5.559 -12.068 11.742 1.00 91.25 358 ILE A N 1
ATOM 2931 C CA . ILE A 1 358 ? -5.479 -13.327 10.985 1.00 91.25 358 ILE A CA 1
ATOM 2932 C C . ILE A 1 358 ? -5.240 -13.041 9.503 1.00 91.25 358 ILE A C 1
ATOM 2934 O O . ILE A 1 358 ? -4.355 -13.650 8.903 1.00 91.25 358 ILE A O 1
ATOM 2938 N N . LEU A 1 359 ? -5.989 -12.099 8.926 1.00 92.88 359 LEU A N 1
ATOM 2939 C CA . LEU A 1 359 ? -5.856 -11.712 7.525 1.00 92.88 359 LEU A CA 1
ATOM 2940 C C . LEU A 1 359 ? -4.433 -11.230 7.215 1.00 92.88 359 LEU A C 1
ATOM 2942 O O . LEU A 1 359 ? -3.846 -11.680 6.237 1.00 92.88 359 LEU A O 1
ATOM 2946 N N . VAL A 1 360 ? -3.855 -10.377 8.067 1.00 93.25 360 VAL A N 1
ATOM 2947 C CA . VAL A 1 360 ? -2.475 -9.888 7.920 1.00 93.25 360 VAL A CA 1
ATOM 2948 C C . VAL A 1 360 ? -1.474 -11.034 7.966 1.00 93.25 360 VAL A C 1
ATOM 2950 O O . VAL A 1 360 ? -0.596 -11.102 7.110 1.00 93.25 360 VAL A O 1
ATOM 2953 N N . VAL A 1 361 ? -1.611 -11.960 8.919 1.00 91.88 361 VAL A N 1
ATOM 2954 C CA . VAL A 1 361 ? -0.711 -13.118 9.001 1.00 91.88 361 VAL A CA 1
ATOM 2955 C C . VAL A 1 361 ? -0.809 -13.973 7.739 1.00 91.88 361 VAL A C 1
ATOM 2957 O O . VAL A 1 361 ? 0.227 -14.340 7.199 1.00 91.88 361 VAL A O 1
ATOM 2960 N N . VAL A 1 362 ? -2.015 -14.258 7.240 1.00 92.44 362 VAL A N 1
ATOM 2961 C CA . VAL A 1 362 ? -2.226 -15.086 6.038 1.00 92.44 362 VAL A CA 1
ATOM 2962 C C . VAL A 1 362 ? -1.690 -14.409 4.775 1.00 92.44 362 VAL A C 1
ATOM 2964 O O . VAL A 1 362 ? -0.992 -15.044 3.989 1.00 92.44 362 VAL A O 1
ATOM 2967 N N . VAL A 1 363 ? -1.993 -13.127 4.575 1.00 94.06 363 VAL A N 1
ATOM 2968 C CA . VAL A 1 363 ? -1.579 -12.382 3.378 1.00 94.06 363 VAL A CA 1
ATOM 2969 C C . VAL A 1 363 ? -0.064 -12.201 3.342 1.00 94.06 363 VAL A C 1
ATOM 2971 O O . VAL A 1 363 ? 0.562 -12.470 2.317 1.00 94.06 363 VAL A O 1
ATOM 2974 N N . ASN A 1 364 ? 0.550 -11.819 4.463 1.00 92.81 364 ASN A N 1
ATOM 2975 C CA . ASN A 1 364 ? 2.003 -11.686 4.532 1.00 92.81 364 ASN A CA 1
ATOM 2976 C C . ASN A 1 364 ? 2.681 -13.051 4.399 1.00 92.81 364 ASN A C 1
ATOM 2978 O O . ASN A 1 364 ? 3.717 -13.159 3.751 1.00 92.81 364 ASN A O 1
ATOM 2982 N N . ALA A 1 365 ? 2.070 -14.108 4.941 1.00 92.00 365 ALA A N 1
ATOM 2983 C CA . ALA A 1 365 ? 2.557 -15.466 4.769 1.00 92.00 365 ALA A CA 1
ATOM 2984 C C . ALA A 1 365 ? 2.566 -15.907 3.304 1.00 92.00 365 ALA A C 1
ATOM 2986 O O . ALA A 1 365 ? 3.569 -16.426 2.815 1.00 92.00 365 ALA A O 1
ATOM 2987 N N . TYR A 1 366 ? 1.476 -15.653 2.586 1.00 92.25 366 TYR A N 1
ATOM 2988 C CA . TYR A 1 366 ? 1.410 -15.915 1.156 1.00 92.25 366 TYR A CA 1
ATOM 2989 C C . TYR A 1 366 ? 2.471 -15.122 0.379 1.00 92.25 366 TYR A C 1
ATOM 2991 O O . TYR A 1 366 ? 3.141 -15.681 -0.489 1.00 92.25 366 TYR A O 1
ATOM 2999 N N . SER A 1 367 ? 2.663 -13.846 0.722 1.00 92.88 367 SER A N 1
ATOM 3000 C CA . SER A 1 367 ? 3.674 -12.998 0.089 1.00 92.88 367 SER A CA 1
ATOM 3001 C C . SER A 1 367 ? 5.104 -13.509 0.322 1.00 92.88 367 SER A C 1
ATOM 3003 O O . SER A 1 367 ? 5.844 -13.692 -0.644 1.00 92.88 367 SER A O 1
ATOM 3005 N N . VAL A 1 368 ? 5.473 -13.864 1.562 1.00 92.19 368 VAL A N 1
ATOM 3006 C CA . VAL A 1 368 ? 6.790 -14.452 1.884 1.00 92.19 368 VAL A CA 1
ATOM 3007 C C . VAL A 1 368 ? 6.999 -15.785 1.164 1.00 92.19 368 VAL A C 1
ATOM 3009 O O . VAL A 1 368 ? 8.070 -16.027 0.613 1.00 92.19 368 VAL A O 1
ATOM 3012 N N . TYR A 1 369 ? 5.977 -16.644 1.125 1.00 91.81 369 TYR A N 1
ATOM 3013 C CA . TYR A 1 369 ? 6.044 -17.909 0.394 1.00 91.81 369 TYR A CA 1
ATOM 3014 C C . TYR A 1 369 ? 6.328 -17.689 -1.097 1.00 91.81 369 TYR A C 1
ATOM 3016 O O . TYR A 1 369 ? 7.235 -18.309 -1.653 1.00 91.81 369 TYR A O 1
ATOM 3024 N N . LYS A 1 370 ? 5.590 -16.774 -1.737 1.00 90.56 370 LYS A N 1
ATOM 3025 C CA . LYS A 1 370 ? 5.806 -16.431 -3.146 1.00 90.56 370 LYS A CA 1
ATOM 3026 C C . LYS A 1 370 ? 7.175 -15.810 -3.380 1.00 90.56 370 LYS A C 1
ATOM 3028 O O . LYS A 1 370 ? 7.819 -16.157 -4.359 1.00 90.56 370 LYS A O 1
ATOM 3033 N N . LEU A 1 371 ? 7.643 -14.959 -2.476 1.00 90.94 371 LEU A N 1
ATOM 3034 C CA . LEU A 1 371 ? 8.976 -14.377 -2.555 1.00 90.94 371 LEU A CA 1
ATOM 3035 C C . LEU A 1 371 ? 10.075 -15.446 -2.526 1.00 90.94 371 LEU A C 1
ATOM 3037 O O . LEU A 1 371 ? 10.987 -15.392 -3.345 1.00 90.94 371 LEU A O 1
ATOM 3041 N N . ASN A 1 372 ? 9.969 -16.441 -1.643 1.00 90.56 372 ASN A N 1
ATOM 3042 C CA . ASN A 1 372 ? 10.934 -17.540 -1.585 1.00 90.56 372 ASN A CA 1
ATOM 3043 C C . ASN A 1 372 ? 10.937 -18.360 -2.885 1.00 90.56 372 ASN A C 1
ATOM 3045 O O . ASN A 1 372 ? 12.007 -18.638 -3.416 1.00 90.56 372 ASN A O 1
ATOM 3049 N N . LEU A 1 373 ? 9.759 -18.658 -3.449 1.00 88.12 373 LEU A N 1
ATOM 3050 C CA . LEU A 1 373 ? 9.665 -19.323 -4.754 1.00 88.12 373 LEU A CA 1
ATOM 3051 C C . LEU A 1 373 ? 10.295 -18.503 -5.884 1.00 88.12 373 LEU A C 1
ATOM 3053 O O . LEU A 1 373 ? 10.888 -19.077 -6.791 1.00 88.12 373 LEU A O 1
ATOM 3057 N N . LEU A 1 374 ? 10.168 -17.173 -5.848 1.00 88.25 374 LEU A N 1
ATOM 3058 C CA . LEU A 1 374 ? 10.817 -16.308 -6.832 1.00 88.25 374 LEU A CA 1
ATOM 3059 C C . LEU A 1 374 ? 12.338 -16.351 -6.697 1.00 88.25 374 LEU A C 1
ATOM 3061 O O . LEU A 1 374 ? 13.020 -16.433 -7.711 1.00 88.25 374 LEU A O 1
ATOM 3065 N N . VAL A 1 375 ? 12.872 -16.338 -5.475 1.00 88.88 375 VAL A N 1
ATOM 3066 C CA . VAL A 1 375 ? 14.318 -16.493 -5.251 1.00 88.88 375 VAL A CA 1
ATOM 3067 C C . VAL A 1 375 ? 14.812 -17.825 -5.824 1.00 88.88 375 VAL A C 1
ATOM 3069 O O . VAL A 1 375 ? 15.785 -17.838 -6.576 1.00 88.88 375 VAL A O 1
ATOM 3072 N N . ASP A 1 376 ? 14.109 -18.927 -5.549 1.00 87.31 376 ASP A N 1
ATOM 3073 C CA . ASP A 1 376 ? 14.449 -20.250 -6.090 1.00 87.31 376 ASP A CA 1
ATOM 3074 C C . ASP A 1 376 ? 14.396 -20.263 -7.627 1.00 87.31 376 ASP A C 1
ATOM 3076 O O . ASP A 1 376 ? 15.316 -20.743 -8.292 1.00 87.31 376 ASP A O 1
ATOM 3080 N N . PHE A 1 377 ? 13.349 -19.671 -8.205 1.00 85.00 377 PHE A N 1
ATOM 3081 C CA . PHE A 1 377 ? 13.173 -19.551 -9.650 1.00 85.00 377 PHE A CA 1
ATOM 3082 C C . PHE A 1 377 ? 14.315 -18.764 -10.312 1.00 85.00 377 PHE A C 1
ATOM 3084 O O . PHE A 1 377 ? 14.894 -19.221 -11.298 1.00 85.00 377 PHE A O 1
ATOM 3091 N N . TRP A 1 378 ? 14.701 -17.622 -9.738 1.00 84.62 378 TRP A N 1
ATOM 3092 C CA . TRP A 1 378 ? 15.823 -16.825 -10.235 1.00 84.62 378 TRP A CA 1
ATOM 3093 C C . TRP A 1 378 ? 17.165 -17.563 -10.135 1.00 84.62 378 TRP A C 1
ATOM 3095 O O . TRP A 1 378 ? 17.988 -17.466 -11.047 1.00 84.62 378 TRP A O 1
ATOM 3105 N N . ASN A 1 379 ? 17.360 -18.342 -9.071 1.00 84.38 379 ASN A N 1
ATOM 3106 C CA . ASN A 1 379 ? 18.571 -19.127 -8.836 1.00 84.38 379 ASN A CA 1
ATOM 3107 C C . ASN A 1 379 ? 18.716 -20.362 -9.735 1.00 84.38 379 ASN A C 1
ATOM 3109 O O . ASN A 1 379 ? 19.824 -20.886 -9.836 1.00 84.38 379 ASN A O 1
ATOM 3113 N N . THR A 1 380 ? 17.635 -20.847 -10.353 1.00 78.81 380 THR A N 1
ATOM 3114 C CA . THR A 1 380 ? 17.670 -22.103 -11.120 1.00 78.81 380 THR A CA 1
ATOM 3115 C C . THR A 1 380 ? 18.176 -21.886 -12.550 1.00 78.81 380 THR A C 1
ATOM 3117 O O . THR A 1 380 ? 19.067 -22.612 -12.976 1.00 78.81 380 THR A O 1
ATOM 3120 N N . ASP A 1 381 ? 17.681 -20.865 -13.268 1.00 67.25 381 ASP A N 1
ATOM 3121 C CA . ASP A 1 381 ? 17.926 -20.742 -14.721 1.00 67.25 381 ASP A CA 1
ATOM 3122 C C . ASP A 1 381 ? 18.138 -19.310 -15.255 1.00 67.25 381 ASP A C 1
ATOM 3124 O O . ASP A 1 381 ? 18.528 -19.138 -16.412 1.00 67.25 381 ASP A O 1
ATOM 3128 N N . LEU A 1 382 ? 17.871 -18.262 -14.465 1.00 71.25 382 LEU A N 1
ATOM 3129 C CA . LEU A 1 382 ? 17.799 -16.882 -14.980 1.00 71.25 382 LEU A CA 1
ATOM 3130 C C . LEU A 1 382 ? 19.110 -16.102 -14.871 1.00 71.25 382 LEU A C 1
ATOM 3132 O O . LEU A 1 382 ? 19.467 -15.357 -15.785 1.00 71.25 382 LEU A O 1
ATOM 3136 N N . ILE A 1 383 ? 19.839 -16.281 -13.770 1.00 72.81 383 ILE A N 1
ATOM 3137 C CA . ILE A 1 383 ? 21.116 -15.589 -13.532 1.00 72.81 383 ILE A CA 1
ATOM 3138 C C . ILE A 1 383 ? 22.146 -15.947 -14.614 1.00 72.81 383 ILE A C 1
ATOM 3140 O O . ILE A 1 383 ? 22.869 -15.075 -15.095 1.00 72.81 383 ILE A O 1
ATOM 3144 N N . SER A 1 384 ? 22.194 -17.217 -15.024 1.00 67.56 384 SER A N 1
ATOM 3145 C CA . SER A 1 384 ? 23.102 -17.705 -16.068 1.00 67.56 384 SER A CA 1
ATOM 3146 C C . SER A 1 384 ? 22.774 -17.109 -17.441 1.00 67.56 384 SER A C 1
ATOM 3148 O O . SER A 1 384 ? 23.672 -16.604 -18.109 1.00 67.56 384 SER A O 1
ATOM 3150 N N . GLN A 1 385 ? 21.495 -17.063 -17.830 1.00 69.00 385 GLN A N 1
ATOM 3151 C CA . GLN A 1 385 ? 21.067 -16.540 -19.137 1.00 69.00 385 GLN A CA 1
ATOM 3152 C C . GLN A 1 385 ? 21.346 -15.042 -19.319 1.00 69.00 385 GLN A C 1
ATOM 3154 O O . GLN A 1 385 ? 21.738 -14.615 -20.405 1.00 69.00 385 GLN A O 1
ATOM 3159 N N . ILE A 1 386 ? 21.182 -14.241 -18.261 1.00 67.69 386 ILE A N 1
ATOM 3160 C CA . ILE A 1 386 ? 21.463 -12.795 -18.298 1.00 67.69 386 ILE A CA 1
ATOM 3161 C C . ILE A 1 386 ? 22.964 -12.518 -18.489 1.00 67.69 386 ILE A C 1
ATOM 3163 O O . ILE A 1 386 ? 23.354 -11.496 -19.061 1.00 67.69 386 ILE A O 1
ATOM 3167 N N . ASN A 1 387 ? 23.831 -13.415 -18.014 1.00 64.06 387 ASN A N 1
ATOM 3168 C CA . ASN A 1 387 ? 25.273 -13.192 -18.031 1.00 64.06 387 ASN A CA 1
ATOM 3169 C C . ASN A 1 387 ? 25.880 -13.329 -19.443 1.00 64.06 387 ASN A C 1
ATOM 3171 O O . ASN A 1 387 ? 26.825 -12.600 -19.781 1.00 64.06 387 ASN A O 1
ATOM 3175 N N . ASP A 1 388 ? 25.285 -14.193 -20.273 1.00 62.69 388 ASP A N 1
ATOM 3176 C CA . ASP A 1 388 ? 25.821 -14.624 -21.569 1.00 62.69 388 ASP A CA 1
ATOM 3177 C C . ASP A 1 388 ? 25.494 -13.682 -22.742 1.00 62.69 388 ASP A C 1
ATOM 3179 O O . ASP A 1 388 ? 26.175 -13.720 -23.767 1.00 62.69 388 ASP A O 1
ATOM 3183 N N . ASN A 1 389 ? 24.501 -12.792 -22.617 1.00 64.56 389 ASN A N 1
ATOM 3184 C CA . ASN A 1 389 ? 23.990 -12.030 -23.761 1.00 64.56 389 ASN A CA 1
ATOM 3185 C C . ASN A 1 389 ? 24.306 -10.521 -23.676 1.00 64.56 389 ASN A C 1
ATOM 3187 O O . ASN A 1 389 ? 23.685 -9.764 -22.929 1.00 64.56 389 ASN A O 1
ATOM 3191 N N . SER A 1 390 ? 25.281 -10.047 -24.4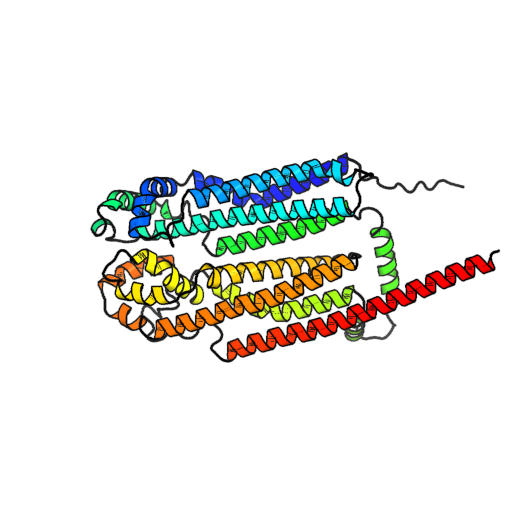61 1.00 57.94 390 SER A N 1
ATOM 3192 C CA . SER A 1 390 ? 25.775 -8.657 -24.408 1.00 57.94 390 SER A CA 1
ATOM 3193 C C . SER A 1 390 ? 24.734 -7.602 -24.803 1.00 57.94 390 SER A C 1
ATOM 3195 O O . SER A 1 390 ? 24.743 -6.516 -24.232 1.00 57.94 390 SER A O 1
ATOM 3197 N N . GLN A 1 391 ? 23.801 -7.923 -25.708 1.00 58.16 391 GLN A N 1
ATOM 3198 C CA . GLN A 1 391 ? 22.712 -7.018 -26.111 1.00 58.16 391 GLN A CA 1
ATOM 3199 C C . GLN A 1 391 ? 21.667 -6.804 -25.009 1.00 58.16 391 GLN A C 1
ATOM 3201 O O . GLN A 1 391 ? 21.034 -5.755 -24.961 1.00 58.16 391 GLN A O 1
ATOM 3206 N N . GLN A 1 392 ? 21.498 -7.766 -24.100 1.00 65.00 392 GLN A N 1
ATOM 3207 C CA . GLN A 1 392 ? 20.572 -7.620 -22.976 1.00 65.00 392 GLN A CA 1
ATOM 3208 C C . GLN A 1 392 ? 21.126 -6.646 -21.925 1.00 65.00 392 GLN A C 1
ATOM 3210 O O . GLN A 1 392 ? 20.356 -5.945 -21.276 1.00 65.00 392 GLN A O 1
ATOM 3215 N N . LYS A 1 393 ? 22.456 -6.532 -21.787 1.00 65.88 393 LYS A N 1
ATOM 3216 C CA . LYS A 1 393 ? 23.101 -5.733 -20.729 1.00 65.88 393 LYS A CA 1
ATOM 3217 C C . LYS A 1 393 ? 22.755 -4.241 -20.787 1.00 65.88 393 LYS A C 1
ATOM 3219 O O . LYS A 1 393 ? 22.584 -3.639 -19.733 1.00 65.88 393 LYS A O 1
ATOM 3224 N N . GLU A 1 394 ? 22.592 -3.659 -21.976 1.00 65.12 394 GLU A N 1
ATOM 3225 C CA . GLU A 1 394 ? 22.268 -2.230 -22.130 1.00 65.12 394 GLU A CA 1
ATOM 3226 C C . GLU A 1 394 ? 20.806 -1.920 -21.745 1.00 65.12 394 GLU A C 1
ATOM 3228 O O . GLU A 1 394 ? 20.540 -0.987 -20.986 1.00 65.12 394 GLU A O 1
ATOM 3233 N N . THR A 1 395 ? 19.847 -2.753 -22.171 1.00 65.69 395 THR A N 1
ATOM 3234 C CA . THR A 1 395 ? 18.431 -2.639 -21.765 1.00 65.69 395 THR A CA 1
ATOM 3235 C C . THR A 1 395 ? 18.252 -2.891 -20.263 1.00 65.69 395 THR A C 1
ATOM 3237 O O . THR A 1 395 ? 17.463 -2.218 -19.597 1.00 65.69 395 THR A O 1
ATOM 3240 N N . LEU A 1 396 ? 19.034 -3.817 -19.702 1.00 70.38 396 LEU A N 1
ATOM 3241 C CA . LEU A 1 396 ? 19.061 -4.096 -18.266 1.00 70.38 396 LEU A CA 1
ATOM 3242 C C . LEU A 1 396 ? 19.667 -2.943 -17.452 1.00 70.38 396 LEU A C 1
ATOM 3244 O O . LEU A 1 396 ? 19.255 -2.719 -16.315 1.00 70.38 396 LEU A O 1
ATOM 3248 N N . GLU A 1 397 ? 20.589 -2.161 -18.019 1.00 71.31 397 GLU A N 1
ATOM 3249 C CA . GLU A 1 397 ? 21.161 -0.986 -17.355 1.00 71.31 397 GLU A CA 1
ATOM 3250 C C . GLU A 1 397 ? 20.136 0.153 -17.211 1.00 71.31 397 GLU A C 1
ATOM 3252 O O . GLU A 1 397 ? 20.078 0.824 -16.174 1.00 71.31 397 GLU A O 1
ATOM 3257 N N . ALA A 1 398 ? 19.258 0.338 -18.204 1.00 67.81 398 ALA A N 1
ATOM 3258 C CA . ALA A 1 398 ? 18.124 1.254 -18.085 1.00 67.81 398 ALA A CA 1
ATOM 3259 C C . ALA A 1 398 ? 17.181 0.822 -16.949 1.00 67.81 398 ALA A C 1
ATOM 3261 O O . ALA A 1 398 ? 16.780 1.658 -16.139 1.00 67.81 398 ALA A O 1
ATOM 3262 N N . PHE A 1 399 ? 16.897 -0.479 -16.836 1.00 72.38 399 PHE A N 1
ATOM 3263 C CA . PHE A 1 399 ? 16.040 -1.033 -15.786 1.00 72.38 399 PHE A CA 1
ATOM 3264 C C . PHE A 1 399 ? 16.665 -0.920 -14.388 1.00 72.38 399 PHE A C 1
ATOM 3266 O O . PHE A 1 399 ? 16.007 -0.475 -13.445 1.00 72.38 399 PHE A O 1
ATOM 3273 N N . ARG A 1 400 ? 17.964 -1.215 -14.267 1.00 75.44 400 ARG A N 1
ATOM 3274 C CA . ARG A 1 400 ? 18.768 -1.022 -13.051 1.00 75.44 400 ARG A CA 1
ATOM 3275 C C . ARG A 1 400 ? 18.642 0.395 -12.495 1.00 75.44 400 ARG A C 1
ATOM 3277 O O . ARG A 1 400 ? 18.465 0.579 -11.296 1.00 75.44 400 ARG A O 1
ATOM 3284 N N . ASN A 1 401 ? 18.689 1.397 -13.370 1.00 71.69 401 ASN A N 1
ATOM 3285 C CA . ASN A 1 401 ? 18.585 2.804 -12.986 1.00 71.69 401 ASN A CA 1
ATOM 3286 C C . ASN A 1 401 ? 17.165 3.250 -12.585 1.00 71.69 401 ASN A C 1
ATOM 3288 O O . ASN A 1 401 ? 16.997 4.397 -12.164 1.00 71.69 401 ASN A O 1
ATOM 3292 N N . ILE A 1 402 ? 16.142 2.417 -12.797 1.00 68.75 402 ILE A N 1
ATOM 3293 C CA . ILE A 1 402 ? 14.732 2.742 -12.526 1.00 68.75 402 ILE A CA 1
ATOM 3294 C C . ILE A 1 402 ? 14.222 1.967 -11.309 1.00 68.75 402 ILE A C 1
ATOM 3296 O O . ILE A 1 402 ? 13.585 2.559 -10.444 1.00 68.75 402 ILE A O 1
ATOM 3300 N N . PHE A 1 403 ? 14.525 0.670 -11.226 1.00 73.50 403 PHE A N 1
ATOM 3301 C CA . PHE A 1 403 ? 13.938 -0.246 -10.242 1.00 73.50 403 PHE A CA 1
ATOM 3302 C C . PHE A 1 403 ? 14.955 -0.847 -9.261 1.00 73.50 403 PHE A C 1
ATOM 3304 O O . PHE A 1 403 ? 14.602 -1.732 -8.475 1.00 73.50 403 PHE A O 1
ATOM 3311 N N . GLY A 1 404 ? 16.211 -0.393 -9.323 1.00 75.75 404 GLY A N 1
ATOM 3312 C CA . GLY A 1 404 ? 17.321 -0.922 -8.537 1.00 75.75 404 GLY A CA 1
ATOM 3313 C C . GLY A 1 404 ? 17.773 -2.304 -9.011 1.00 75.75 404 GLY A C 1
ATOM 3314 O O . GLY A 1 404 ? 17.108 -2.964 -9.809 1.00 75.75 404 GLY A O 1
ATOM 3315 N N . ASP A 1 405 ? 18.921 -2.750 -8.514 1.00 76.50 405 ASP A N 1
ATOM 3316 C CA . ASP A 1 405 ? 19.570 -4.010 -8.896 1.00 76.50 405 ASP A CA 1
ATOM 3317 C C . ASP A 1 405 ? 20.179 -4.762 -7.701 1.00 76.50 405 ASP A C 1
ATOM 3319 O O . ASP A 1 405 ? 20.915 -5.733 -7.873 1.00 76.50 405 ASP A O 1
ATOM 3323 N N . SER A 1 406 ? 19.867 -4.318 -6.482 1.00 78.00 406 SER A N 1
ATOM 3324 C CA . SER A 1 406 ? 20.483 -4.774 -5.231 1.00 78.00 406 SER A CA 1
ATOM 3325 C C . SER A 1 406 ? 20.351 -6.282 -4.997 1.00 78.00 406 SER A C 1
ATOM 3327 O O . SER A 1 406 ? 21.258 -6.911 -4.447 1.00 78.00 406 SER A O 1
ATOM 3329 N N . PHE A 1 407 ? 19.261 -6.898 -5.465 1.00 80.56 407 PHE A N 1
ATOM 3330 C CA . PHE A 1 407 ? 19.079 -8.345 -5.349 1.00 80.56 407 PHE A CA 1
ATOM 3331 C C . PHE A 1 407 ? 20.013 -9.139 -6.274 1.00 80.56 407 PHE A C 1
ATOM 3333 O O . PHE A 1 407 ? 20.393 -10.249 -5.917 1.00 80.56 407 PHE A O 1
ATOM 3340 N N . LEU A 1 408 ? 20.402 -8.576 -7.425 1.00 76.19 408 LEU A N 1
ATOM 3341 C CA . LEU A 1 408 ? 21.097 -9.285 -8.504 1.00 76.19 408 LEU A CA 1
ATOM 3342 C C . LEU A 1 408 ? 22.590 -8.950 -8.578 1.00 76.19 408 LEU A C 1
ATOM 3344 O O . LEU A 1 408 ? 23.359 -9.774 -9.063 1.00 76.19 408 LEU A O 1
ATOM 3348 N N . TYR A 1 409 ? 23.023 -7.791 -8.075 1.00 75.25 409 TYR A N 1
ATOM 3349 C CA . TYR A 1 409 ? 24.424 -7.370 -8.127 1.00 75.25 409 TYR A CA 1
ATOM 3350 C C . TYR A 1 409 ? 25.060 -7.245 -6.743 1.00 75.25 409 TYR A C 1
ATOM 3352 O O . TYR A 1 409 ? 24.467 -6.723 -5.802 1.00 75.25 409 TYR A O 1
ATOM 3360 N N . ASP A 1 410 ? 26.317 -7.671 -6.645 1.00 75.25 410 ASP A N 1
ATOM 3361 C CA . ASP A 1 410 ? 27.240 -7.289 -5.582 1.00 75.25 410 ASP A CA 1
ATOM 3362 C C . ASP A 1 410 ? 28.406 -6.527 -6.216 1.00 75.25 410 ASP A C 1
ATOM 3364 O O . ASP A 1 410 ? 29.065 -7.018 -7.131 1.00 75.25 410 ASP A O 1
ATOM 3368 N N . SER A 1 411 ? 28.643 -5.292 -5.769 1.00 65.50 411 SER A N 1
ATOM 3369 C CA . SER A 1 411 ? 29.836 -4.525 -6.152 1.00 65.50 411 SER A CA 1
ATOM 3370 C C . SER A 1 411 ? 30.071 -4.440 -7.677 1.00 65.50 411 SER A C 1
ATOM 3372 O O . SER A 1 411 ? 31.208 -4.456 -8.146 1.00 65.50 411 SER A O 1
ATOM 3374 N N . LYS A 1 412 ? 28.978 -4.304 -8.453 1.00 65.81 412 LYS A N 1
ATOM 3375 C CA . LYS A 1 412 ? 28.906 -4.266 -9.936 1.00 65.81 412 LYS A CA 1
ATOM 3376 C C . LYS A 1 412 ? 29.082 -5.607 -10.666 1.00 65.81 412 LYS A C 1
ATOM 3378 O O . LYS A 1 412 ? 29.050 -5.610 -11.894 1.00 65.81 412 LYS A O 1
ATOM 3383 N N . GLN A 1 413 ? 29.206 -6.725 -9.959 1.00 71.06 413 GLN A N 1
ATOM 3384 C CA . GLN A 1 413 ? 29.171 -8.071 -10.537 1.00 71.06 413 GLN A CA 1
ATOM 3385 C C . GLN A 1 413 ? 27.817 -8.731 -10.274 1.00 71.06 413 GLN A C 1
ATOM 3387 O O . GLN A 1 413 ? 27.224 -8.518 -9.221 1.00 71.06 413 GLN A O 1
ATOM 3392 N N . ILE A 1 414 ? 27.322 -9.516 -11.233 1.00 72.56 414 ILE A N 1
ATOM 3393 C CA . ILE A 1 414 ? 26.097 -10.302 -11.052 1.00 72.56 414 ILE A CA 1
ATOM 3394 C C . ILE A 1 414 ? 26.389 -11.400 -10.024 1.00 72.56 414 ILE A C 1
ATOM 3396 O O . ILE A 1 414 ? 27.359 -12.147 -10.173 1.00 72.56 414 ILE A O 1
ATOM 3400 N N . LYS A 1 415 ? 25.566 -11.490 -8.978 1.00 78.25 415 LYS A N 1
ATOM 3401 C CA . LYS A 1 415 ? 25.636 -12.546 -7.964 1.00 78.25 415 LYS A CA 1
ATOM 3402 C C . LYS A 1 415 ? 25.407 -13.894 -8.648 1.00 78.25 415 LYS A C 1
ATOM 3404 O O . LYS A 1 415 ? 24.457 -14.046 -9.405 1.00 78.25 415 LYS A O 1
ATOM 3409 N N . SER A 1 416 ? 26.241 -14.888 -8.351 1.00 72.19 416 SER A N 1
ATOM 3410 C CA . SER A 1 416 ? 26.032 -16.263 -8.831 1.00 72.19 416 SER A CA 1
ATOM 3411 C C . SER A 1 416 ? 24.830 -16.944 -8.171 1.00 72.19 416 SER A C 1
ATOM 3413 O O . SER A 1 416 ? 24.306 -17.917 -8.704 1.00 72.19 416 SER A O 1
ATOM 3415 N N . HIS A 1 417 ? 24.410 -16.440 -7.008 1.00 81.00 417 HIS A N 1
ATOM 3416 C CA . HIS A 1 417 ? 23.296 -16.950 -6.228 1.00 81.00 417 HIS A CA 1
ATOM 3417 C C . HIS A 1 417 ? 22.672 -15.829 -5.388 1.00 81.00 417 HIS A C 1
ATOM 3419 O O . HIS A 1 417 ? 23.380 -15.015 -4.789 1.00 81.00 417 HIS A O 1
ATOM 3425 N N . ILE A 1 418 ? 21.346 -15.801 -5.328 1.00 82.62 418 ILE A N 1
ATOM 3426 C CA . ILE A 1 418 ? 20.550 -14.881 -4.519 1.00 82.62 418 ILE A CA 1
ATOM 3427 C C . ILE A 1 418 ? 20.182 -15.599 -3.221 1.00 82.62 418 ILE A C 1
ATOM 3429 O O . ILE A 1 418 ? 19.491 -16.616 -3.238 1.00 82.62 418 ILE A O 1
ATOM 3433 N N . ASN A 1 419 ? 20.621 -15.061 -2.085 1.00 84.44 419 ASN A N 1
ATOM 3434 C CA . ASN A 1 419 ? 20.176 -15.545 -0.779 1.00 84.44 419 ASN A CA 1
ATOM 3435 C C . ASN A 1 419 ? 18.695 -15.206 -0.556 1.00 84.44 419 ASN A C 1
ATOM 3437 O O . ASN A 1 419 ? 18.190 -14.213 -1.078 1.00 84.44 419 ASN A O 1
ATOM 3441 N N . TYR A 1 420 ? 18.001 -15.986 0.274 1.00 84.69 420 TYR A N 1
ATOM 3442 C CA . TYR A 1 420 ? 16.635 -15.647 0.674 1.00 84.69 420 TYR A CA 1
ATOM 3443 C C . TYR A 1 420 ? 16.586 -14.268 1.345 1.00 84.69 420 TYR A C 1
ATOM 3445 O O . TYR A 1 420 ? 17.307 -14.006 2.304 1.00 84.69 420 TYR A O 1
ATOM 3453 N N . LEU A 1 421 ? 15.695 -13.406 0.850 1.00 85.31 421 LEU A N 1
ATOM 3454 C CA . LEU A 1 421 ? 15.620 -11.986 1.226 1.00 85.31 421 LEU A CA 1
ATOM 3455 C C . LEU A 1 421 ? 14.825 -11.733 2.523 1.00 85.31 421 LEU A C 1
ATOM 3457 O O . LEU A 1 421 ? 14.677 -10.594 2.960 1.00 85.31 421 LEU A O 1
ATOM 3461 N N . TRP A 1 422 ? 14.265 -12.789 3.118 1.00 86.56 422 TRP A N 1
ATOM 3462 C CA . TRP A 1 422 ? 13.526 -12.733 4.379 1.00 86.56 422 TRP A CA 1
ATOM 3463 C C . TRP A 1 422 ? 13.748 -14.016 5.197 1.00 86.56 422 TRP A C 1
ATOM 3465 O O . TRP A 1 422 ? 14.875 -14.328 5.566 1.00 86.56 422 TRP A O 1
ATOM 3475 N N . LEU A 1 423 ? 12.685 -14.774 5.486 1.00 86.44 423 LEU A N 1
ATOM 3476 C CA . LEU A 1 423 ? 12.735 -16.014 6.253 1.00 86.44 423 LEU A CA 1
ATOM 3477 C C . LEU A 1 423 ? 12.547 -17.221 5.321 1.00 86.44 423 LEU A C 1
ATOM 3479 O O . LEU A 1 423 ? 11.468 -17.383 4.741 1.00 86.44 423 LEU A O 1
ATOM 3483 N N . PRO A 1 424 ? 13.561 -18.090 5.183 1.00 85.12 424 PRO A N 1
ATOM 3484 C CA . PRO A 1 424 ? 13.480 -19.263 4.324 1.00 85.12 424 PRO A CA 1
ATOM 3485 C C . PRO A 1 424 ? 12.712 -20.426 4.959 1.00 85.12 424 PRO A C 1
ATOM 3487 O O . PRO A 1 424 ? 12.797 -20.670 6.167 1.00 85.12 424 PRO A O 1
ATOM 3490 N N . GLY A 1 425 ? 12.014 -21.189 4.110 1.00 82.44 425 GLY A N 1
ATOM 3491 C CA . GLY A 1 425 ? 11.455 -22.516 4.406 1.00 82.44 425 GLY A CA 1
ATOM 3492 C C . GLY A 1 425 ? 10.836 -22.660 5.802 1.00 82.44 425 GLY A C 1
ATOM 3493 O O . GLY A 1 425 ? 9.834 -22.022 6.135 1.00 82.44 425 GLY A O 1
ATOM 3494 N N . ASN A 1 426 ? 11.459 -23.495 6.642 1.00 86.00 426 ASN A N 1
ATOM 3495 C CA . ASN A 1 426 ? 10.971 -23.820 7.986 1.00 86.00 426 ASN A CA 1
ATOM 3496 C C . ASN A 1 426 ? 10.934 -22.622 8.946 1.00 86.00 426 ASN A C 1
ATOM 3498 O O . ASN A 1 426 ? 10.118 -22.620 9.869 1.00 86.00 426 ASN A O 1
ATOM 3502 N N . GLN A 1 427 ? 11.782 -21.605 8.758 1.00 86.81 427 GLN A N 1
ATOM 3503 C CA . GLN A 1 427 ? 11.799 -20.426 9.633 1.00 86.81 427 GLN A CA 1
ATOM 3504 C C . GLN A 1 427 ? 10.520 -19.606 9.456 1.00 86.81 427 GLN A C 1
ATOM 3506 O O . GLN A 1 427 ? 9.876 -19.221 10.433 1.00 86.81 427 GLN A O 1
ATOM 3511 N N . PHE A 1 428 ? 10.110 -19.415 8.202 1.00 86.44 428 PHE A N 1
ATOM 3512 C CA . PHE A 1 428 ? 8.860 -18.751 7.866 1.00 86.44 428 PHE A CA 1
ATOM 3513 C C . PHE A 1 428 ? 7.640 -19.549 8.359 1.00 86.44 428 PHE A C 1
ATOM 3515 O O . PHE A 1 428 ? 6.770 -18.986 9.026 1.00 86.44 428 PHE A O 1
ATOM 3522 N N . ILE A 1 429 ? 7.603 -20.868 8.126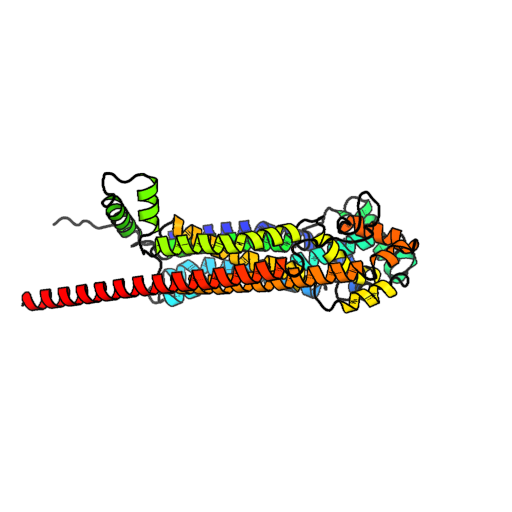 1.00 87.50 429 ILE A N 1
ATOM 3523 C CA . ILE A 1 429 ? 6.515 -21.734 8.622 1.00 87.50 429 ILE A CA 1
ATOM 3524 C C . ILE A 1 429 ? 6.404 -21.629 10.149 1.00 87.50 429 ILE A C 1
ATOM 3526 O O . ILE A 1 429 ? 5.311 -21.451 10.689 1.00 87.50 429 ILE A O 1
ATOM 3530 N N . SER A 1 430 ? 7.542 -21.661 10.847 1.00 89.38 430 SER A N 1
ATOM 3531 C CA . SER A 1 430 ? 7.591 -21.515 12.304 1.00 89.38 430 SER A CA 1
ATOM 3532 C C . SER A 1 430 ? 7.039 -20.164 12.757 1.00 89.38 430 SER A C 1
ATOM 3534 O O . SER A 1 430 ? 6.246 -20.121 13.694 1.00 89.38 430 SER A O 1
ATOM 3536 N N . GLN A 1 431 ? 7.380 -19.063 12.077 1.00 87.69 431 GLN A N 1
ATOM 3537 C CA . GLN A 1 431 ? 6.832 -17.741 12.392 1.00 87.69 431 GLN A CA 1
ATOM 3538 C C . GLN A 1 431 ? 5.302 -17.716 12.264 1.00 87.69 431 GLN A C 1
ATOM 3540 O O . GLN A 1 431 ? 4.628 -17.162 13.136 1.00 87.69 431 GLN A O 1
ATOM 3545 N N . VAL A 1 432 ? 4.745 -18.319 11.209 1.00 89.50 432 VAL A N 1
ATOM 3546 C CA . VAL A 1 432 ? 3.290 -18.377 10.986 1.00 89.50 432 VAL A CA 1
ATOM 3547 C C . VAL A 1 432 ? 2.608 -19.202 12.073 1.00 89.50 432 VAL A C 1
ATOM 3549 O O . VAL A 1 432 ? 1.630 -18.742 12.665 1.00 89.50 432 VAL A O 1
ATOM 3552 N N . VAL A 1 433 ? 3.141 -20.385 12.390 1.00 90.50 433 VAL A N 1
ATOM 3553 C CA . VAL A 1 433 ? 2.602 -21.259 13.445 1.00 90.50 433 VAL A CA 1
ATOM 3554 C C . VAL A 1 433 ? 2.663 -20.572 14.807 1.00 90.50 433 VAL A C 1
ATOM 3556 O O . VAL A 1 433 ? 1.663 -20.547 15.522 1.00 90.50 433 VAL A O 1
ATOM 3559 N N . ILE A 1 434 ? 3.795 -19.959 15.162 1.00 89.25 434 ILE A N 1
ATOM 3560 C CA . ILE A 1 434 ? 3.951 -19.232 16.430 1.00 89.25 434 ILE A CA 1
ATOM 3561 C C . ILE A 1 434 ? 2.970 -18.058 16.492 1.00 89.25 434 ILE A C 1
ATOM 3563 O O . ILE A 1 434 ? 2.267 -17.906 17.490 1.00 89.25 434 ILE A O 1
ATOM 3567 N N . SER A 1 435 ? 2.880 -17.260 15.424 1.00 88.00 435 SER A N 1
ATOM 3568 C CA . SER A 1 435 ? 2.004 -16.084 15.365 1.00 88.00 435 SER A CA 1
ATOM 3569 C C . SER A 1 435 ? 0.538 -16.483 15.510 1.00 88.00 435 SER A C 1
ATOM 3571 O O . SER A 1 435 ? -0.150 -15.975 16.390 1.00 88.00 435 SER A O 1
ATOM 3573 N N . THR A 1 436 ? 0.064 -17.435 14.702 1.00 88.75 436 THR A N 1
ATOM 3574 C CA . THR A 1 436 ? -1.319 -17.940 14.761 1.00 88.75 436 THR A CA 1
ATOM 3575 C C . THR A 1 436 ? -1.648 -18.537 16.125 1.00 88.75 436 THR A C 1
ATOM 3577 O O . THR A 1 436 ? -2.642 -18.146 16.737 1.00 88.75 436 THR A O 1
ATOM 3580 N N . THR A 1 437 ? -0.787 -19.406 16.654 1.00 89.69 437 THR A N 1
ATOM 3581 C CA . THR A 1 437 ? -0.970 -20.025 17.973 1.00 89.69 437 THR A CA 1
ATOM 3582 C C . THR A 1 437 ? -1.055 -18.964 19.071 1.00 89.69 437 THR A C 1
ATOM 3584 O O . THR A 1 437 ? -1.984 -18.980 19.880 1.00 89.69 437 THR A O 1
ATOM 3587 N N . PHE A 1 438 ? -0.146 -17.986 19.065 1.00 88.31 438 PHE A N 1
ATOM 3588 C CA . PHE A 1 438 ? -0.146 -16.883 20.023 1.00 88.31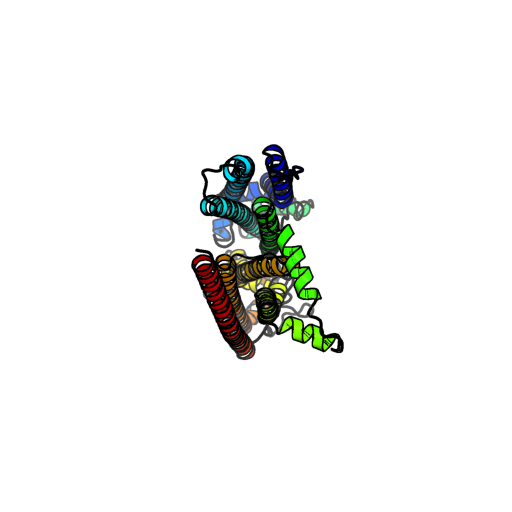 438 PHE A CA 1
ATOM 3589 C C . PHE A 1 438 ? -1.424 -16.035 19.939 1.00 88.31 438 PHE A C 1
ATOM 3591 O O . PHE A 1 438 ? -2.004 -15.704 20.978 1.00 88.31 438 PHE A O 1
ATOM 3598 N N . ILE A 1 439 ? -1.907 -15.726 18.728 1.00 88.19 439 ILE A N 1
ATOM 3599 C CA . ILE A 1 439 ? -3.178 -15.016 18.519 1.00 88.19 439 ILE A CA 1
ATOM 3600 C C . ILE A 1 439 ? -4.329 -15.812 19.138 1.00 88.19 439 ILE A C 1
ATOM 3602 O O . ILE A 1 439 ? -5.055 -15.274 19.975 1.00 88.19 439 ILE A O 1
ATOM 3606 N N . PHE A 1 440 ? -4.486 -17.088 18.773 1.00 87.38 440 PHE A N 1
ATOM 3607 C CA . PHE A 1 440 ? -5.585 -17.923 19.261 1.00 87.38 440 PHE A CA 1
ATOM 3608 C C . PHE A 1 440 ? -5.576 -18.037 20.787 1.00 87.38 440 PHE A C 1
ATOM 3610 O O . PHE A 1 440 ? -6.597 -17.764 21.420 1.00 87.38 440 PHE A O 1
ATOM 3617 N N . PHE A 1 441 ? -4.430 -18.348 21.400 1.00 87.38 441 PHE A N 1
ATOM 3618 C CA . PHE A 1 441 ? -4.322 -18.415 22.860 1.00 87.38 441 PHE A CA 1
ATOM 3619 C C . PHE A 1 441 ? -4.663 -17.083 23.527 1.00 87.38 441 PHE A C 1
ATOM 3621 O O . PHE A 1 441 ? -5.445 -17.051 24.480 1.00 87.38 441 PHE A O 1
ATOM 3628 N N . THR A 1 442 ? -4.128 -15.972 23.018 1.00 85.19 442 THR A N 1
ATOM 3629 C CA . THR A 1 442 ? -4.391 -14.655 23.606 1.00 85.19 442 THR A CA 1
ATOM 3630 C C . THR A 1 442 ? -5.872 -14.295 23.509 1.00 85.19 442 THR A C 1
ATOM 3632 O O . THR A 1 442 ? -6.474 -13.872 24.500 1.00 85.19 442 THR A O 1
ATOM 3635 N N . TYR A 1 443 ? -6.493 -14.509 22.350 1.00 83.69 443 TYR A N 1
ATOM 3636 C CA . TYR A 1 443 ? -7.905 -14.204 22.149 1.00 83.69 443 TYR A CA 1
ATOM 3637 C C . TYR A 1 443 ? -8.819 -15.108 22.980 1.00 83.69 443 TYR A C 1
ATOM 3639 O O . TYR A 1 443 ? -9.764 -14.599 23.578 1.00 83.69 443 TYR A O 1
ATOM 3647 N N . ILE A 1 444 ? -8.510 -16.400 23.137 1.00 85.12 444 ILE A N 1
ATOM 3648 C CA . ILE A 1 444 ? -9.250 -17.306 24.035 1.00 85.12 444 ILE A CA 1
ATOM 3649 C C . ILE A 1 444 ? -9.187 -16.809 25.488 1.00 85.12 444 ILE A C 1
ATOM 3651 O O . ILE A 1 444 ? -10.215 -16.731 26.173 1.00 85.12 444 ILE A O 1
ATOM 3655 N N . ILE A 1 445 ? -7.999 -16.419 25.966 1.00 81.19 445 ILE A N 1
ATOM 3656 C CA . ILE A 1 445 ? -7.816 -15.874 27.320 1.00 81.19 445 ILE A CA 1
ATOM 3657 C C . ILE A 1 445 ? -8.624 -14.580 27.491 1.00 81.19 445 ILE A C 1
ATOM 3659 O O . ILE A 1 445 ? -9.304 -14.400 28.508 1.00 81.19 445 ILE A O 1
ATOM 3663 N N . LEU A 1 446 ? -8.580 -13.683 26.503 1.00 78.69 446 LEU A N 1
ATOM 3664 C CA . LEU A 1 446 ? -9.296 -12.408 26.533 1.00 78.69 446 LEU A CA 1
ATOM 3665 C C . LEU A 1 446 ? -10.817 -12.598 26.478 1.00 78.69 446 LEU A C 1
ATOM 3667 O O . LEU A 1 446 ? -11.517 -11.995 27.289 1.00 78.69 446 LEU A O 1
ATOM 3671 N N . ILE A 1 447 ? -11.332 -13.482 25.619 1.00 78.50 447 ILE A N 1
ATOM 3672 C CA . ILE A 1 447 ? -12.759 -13.842 25.557 1.00 78.50 447 ILE A CA 1
ATOM 3673 C C . ILE A 1 447 ? -13.220 -14.390 26.907 1.00 78.50 447 ILE A C 1
ATOM 3675 O O . ILE A 1 447 ? -14.229 -13.941 27.452 1.00 78.50 447 ILE A O 1
ATOM 3679 N N . THR A 1 448 ? -12.444 -15.294 27.507 1.00 78.19 448 THR A N 1
ATOM 3680 C CA . THR A 1 448 ? -12.756 -15.859 28.827 1.00 78.19 448 THR A CA 1
ATOM 3681 C C . THR A 1 448 ? -12.821 -14.767 29.899 1.00 78.19 448 THR A C 1
ATOM 3683 O O . THR A 1 448 ? -13.712 -14.777 30.754 1.00 78.19 448 THR A O 1
ATOM 3686 N N . LYS A 1 449 ? -11.912 -13.783 29.852 1.00 74.56 449 LYS A N 1
ATOM 3687 C CA . LYS A 1 449 ? -11.935 -12.615 30.746 1.00 74.56 449 LYS A CA 1
ATOM 3688 C C . LYS A 1 449 ? -13.154 -11.723 30.505 1.00 74.56 449 LYS A C 1
ATOM 3690 O O . LYS A 1 449 ? -13.786 -11.332 31.486 1.00 74.56 449 LYS A O 1
ATOM 3695 N N . ILE A 1 450 ? -13.515 -11.457 29.248 1.00 72.69 450 ILE A N 1
ATOM 3696 C CA . ILE A 1 450 ? -14.700 -10.671 28.865 1.00 72.69 450 ILE A CA 1
ATOM 3697 C C . ILE A 1 450 ? -15.980 -11.347 29.373 1.00 72.69 450 ILE A C 1
ATOM 3699 O O . ILE A 1 450 ? -16.795 -10.697 30.025 1.00 72.69 450 ILE A O 1
ATOM 3703 N N . ILE A 1 451 ? -16.140 -12.658 29.160 1.00 74.56 451 ILE A N 1
ATOM 3704 C CA . ILE A 1 451 ? -17.295 -13.429 29.650 1.00 74.56 451 ILE A CA 1
ATOM 3705 C C . ILE A 1 451 ? -17.383 -13.360 31.182 1.00 74.56 451 ILE A C 1
ATOM 3707 O O . ILE A 1 451 ? -18.458 -13.105 31.728 1.00 74.56 451 ILE A O 1
ATOM 3711 N N . LYS A 1 452 ? -16.256 -13.525 31.891 1.00 70.56 452 LYS A N 1
ATOM 3712 C CA . LYS A 1 452 ? -16.215 -13.425 33.361 1.00 70.56 452 LYS A CA 1
ATOM 3713 C C . LYS A 1 452 ? -16.598 -12.031 33.868 1.00 70.56 452 LYS A C 1
ATOM 3715 O O . LYS A 1 452 ? -17.307 -11.942 34.868 1.00 70.56 452 LYS A O 1
ATOM 3720 N N . THR A 1 453 ? -16.157 -10.959 33.208 1.00 66.44 453 THR A N 1
ATOM 3721 C CA . THR A 1 453 ? -16.550 -9.580 33.557 1.00 66.44 453 THR A CA 1
ATOM 3722 C C . THR A 1 453 ? -18.041 -9.365 33.316 1.00 66.44 453 THR A C 1
ATOM 3724 O O . THR A 1 453 ? -18.747 -8.907 34.208 1.00 66.44 453 THR A O 1
ATOM 3727 N N . ASN A 1 454 ? -18.541 -9.805 32.160 1.00 66.12 454 ASN A N 1
ATOM 3728 C CA . ASN A 1 454 ? -19.944 -9.669 31.776 1.00 66.12 454 ASN A CA 1
ATOM 3729 C C . ASN A 1 454 ? -20.896 -10.400 32.728 1.00 66.12 454 ASN A C 1
ATOM 3731 O O . ASN A 1 454 ? -21.963 -9.881 33.040 1.00 66.12 454 ASN A O 1
ATOM 3735 N N . ARG A 1 455 ? -20.514 -11.593 33.199 1.00 63.78 455 ARG A N 1
ATOM 3736 C CA . ARG A 1 455 ? -21.308 -12.357 34.168 1.00 63.78 455 ARG A CA 1
ATOM 3737 C C . ARG A 1 455 ? -21.357 -11.662 35.531 1.00 63.78 455 ARG A C 1
ATOM 3739 O O . ARG A 1 455 ? -22.402 -11.672 36.166 1.00 63.78 455 ARG A O 1
ATOM 3746 N N . LYS A 1 456 ? -20.256 -11.040 35.970 1.00 59.16 456 LYS A N 1
ATOM 3747 C CA . LYS A 1 456 ? -20.220 -10.267 37.224 1.00 59.16 456 LYS A CA 1
ATOM 3748 C C . LYS A 1 456 ? -21.092 -9.015 37.151 1.00 59.16 456 LYS A C 1
ATOM 3750 O O . LYS A 1 456 ? -21.822 -8.761 38.097 1.00 59.16 456 LYS A O 1
ATOM 3755 N N . GLU A 1 457 ? -21.041 -8.275 36.043 1.00 58.09 457 GLU A N 1
ATOM 3756 C CA . GLU A 1 457 ? -21.917 -7.114 35.821 1.00 58.09 457 GLU A CA 1
ATOM 3757 C C . GLU A 1 457 ? -23.397 -7.518 35.839 1.00 58.09 457 GLU A C 1
ATOM 3759 O O . GLU A 1 457 ? -24.180 -6.904 36.551 1.00 58.09 457 GLU A O 1
ATOM 3764 N N . PHE A 1 458 ? -23.762 -8.611 35.159 1.00 50.41 458 PHE A N 1
ATOM 3765 C CA . PHE A 1 458 ? -25.142 -9.108 35.141 1.00 50.41 458 PHE A CA 1
ATOM 3766 C C . PHE A 1 458 ? -25.659 -9.512 36.534 1.00 50.41 458 PHE A C 1
ATOM 3768 O O . PHE A 1 458 ? -26.797 -9.208 36.877 1.00 50.41 458 PHE A O 1
ATOM 3775 N N . ILE A 1 459 ? -24.823 -10.160 37.353 1.00 50.31 459 ILE A N 1
ATOM 3776 C CA . ILE A 1 459 ? -25.183 -10.539 38.731 1.00 50.31 459 ILE A CA 1
ATOM 3777 C C . ILE A 1 459 ? -25.378 -9.295 39.617 1.00 50.31 459 ILE A C 1
ATOM 3779 O O . ILE A 1 459 ? -26.304 -9.266 40.421 1.00 50.31 459 ILE A O 1
ATOM 3783 N N . ILE A 1 460 ? -24.538 -8.266 39.457 1.00 55.41 460 ILE A N 1
ATOM 3784 C CA . ILE A 1 460 ? -24.637 -7.004 40.214 1.00 55.41 460 ILE A CA 1
ATOM 3785 C C . ILE A 1 460 ? -25.875 -6.199 39.796 1.00 55.41 460 ILE A C 1
ATOM 3787 O O . ILE A 1 460 ? -26.545 -5.607 40.642 1.00 55.41 460 ILE A O 1
ATOM 3791 N N . ASP A 1 461 ? -26.197 -6.177 38.502 1.00 48.03 461 ASP A N 1
ATOM 3792 C CA . ASP A 1 461 ? -27.405 -5.514 38.013 1.00 48.03 461 ASP A CA 1
ATOM 3793 C C . ASP A 1 461 ? -28.663 -6.214 38.545 1.00 48.03 461 ASP A C 1
ATOM 3795 O O . ASP A 1 461 ? -29.564 -5.524 39.016 1.00 48.03 461 ASP A O 1
ATOM 3799 N N . GLN A 1 462 ? -28.691 -7.556 38.577 1.00 47.28 462 GLN A N 1
ATOM 3800 C CA . GLN A 1 462 ? -29.797 -8.323 39.164 1.00 47.28 462 GLN A CA 1
ATOM 3801 C C . GLN A 1 462 ? -29.978 -8.049 40.663 1.00 47.28 462 GLN A C 1
ATOM 3803 O O . GLN A 1 462 ? -31.095 -7.731 41.075 1.00 47.28 462 GLN A O 1
ATOM 3808 N N . SER A 1 463 ? -28.899 -8.073 41.458 1.00 46.66 463 SER A N 1
ATOM 3809 C CA . SER A 1 463 ? -28.983 -7.795 42.900 1.00 46.66 463 SER A CA 1
ATOM 3810 C C . SER A 1 463 ? -29.469 -6.373 43.195 1.00 46.66 463 SER A C 1
ATOM 3812 O O . SER A 1 463 ? -30.293 -6.177 44.080 1.00 46.66 463 SER A O 1
ATOM 3814 N N . ASN A 1 464 ? -29.037 -5.381 42.408 1.00 46.00 464 ASN A N 1
ATOM 3815 C CA . ASN A 1 464 ? -29.502 -4.000 42.562 1.00 46.00 464 ASN A CA 1
ATOM 3816 C C . ASN A 1 464 ? -30.990 -3.831 42.201 1.00 46.00 464 ASN A C 1
ATOM 3818 O O . ASN A 1 464 ? -31.679 -3.024 42.826 1.00 46.00 464 ASN A O 1
ATOM 3822 N N . THR A 1 465 ? -31.508 -4.570 41.211 1.00 54.31 465 THR A N 1
ATOM 3823 C CA . THR A 1 465 ? -32.954 -4.579 40.914 1.00 54.31 465 THR A CA 1
ATOM 3824 C C . THR A 1 465 ? -33.784 -5.247 42.005 1.00 54.31 465 THR A C 1
ATOM 3826 O O . THR A 1 465 ? -34.891 -4.779 42.281 1.00 54.31 465 THR A O 1
ATOM 3829 N N . ASP A 1 466 ? -33.273 -6.305 42.632 1.00 53.75 466 ASP A N 1
ATOM 3830 C CA . ASP A 1 466 ? -33.973 -7.000 43.715 1.00 53.75 466 ASP A CA 1
ATOM 3831 C C . ASP A 1 466 ? -33.974 -6.166 45.005 1.00 53.75 466 ASP A C 1
ATOM 3833 O O . ASP A 1 466 ? -35.018 -6.029 45.645 1.00 53.75 466 ASP A O 1
ATOM 3837 N N . ASP A 1 467 ? -32.871 -5.481 45.318 1.00 51.50 467 ASP A N 1
ATOM 3838 C CA . ASP A 1 467 ? -32.803 -4.536 46.439 1.00 51.50 467 ASP A CA 1
ATOM 3839 C C . ASP A 1 467 ? -33.738 -3.332 46.241 1.00 51.50 467 ASP A C 1
ATOM 3841 O O . ASP A 1 467 ? -34.404 -2.900 47.183 1.00 51.50 467 ASP A O 1
ATOM 3845 N N . GLN A 1 468 ? -33.873 -2.812 45.013 1.00 46.53 468 GLN A N 1
ATOM 3846 C CA . GLN A 1 468 ? -34.833 -1.739 44.711 1.00 46.53 468 GLN A CA 1
ATOM 3847 C C . GLN A 1 468 ? -36.298 -2.196 44.777 1.00 46.53 468 GLN A C 1
ATOM 3849 O O . GLN A 1 468 ? -37.166 -1.405 45.159 1.00 46.53 468 GLN A O 1
ATOM 3854 N N . LYS A 1 469 ? -36.596 -3.454 44.425 1.00 49.53 469 LYS A N 1
ATOM 3855 C CA . LYS A 1 469 ? -37.934 -4.042 44.608 1.00 49.53 469 LYS A CA 1
ATOM 3856 C C . LYS A 1 469 ? -38.262 -4.248 46.086 1.00 49.53 469 LYS A C 1
ATOM 3858 O O . LYS A 1 469 ? -39.360 -3.894 46.508 1.00 49.53 469 LYS A O 1
ATOM 3863 N N . ASN A 1 470 ? -37.308 -4.737 46.873 1.00 49.94 470 ASN A N 1
ATOM 3864 C CA . ASN A 1 470 ? -37.478 -4.932 48.313 1.00 49.94 470 ASN A CA 1
ATOM 3865 C C . ASN A 1 470 ? -37.622 -3.601 49.065 1.00 49.94 470 ASN A C 1
ATOM 3867 O O . ASN A 1 470 ? -38.457 -3.492 49.958 1.00 49.94 470 ASN A O 1
ATOM 3871 N N . PHE A 1 471 ? -36.896 -2.554 48.659 1.00 47.66 471 PHE A N 1
ATOM 3872 C CA . PHE A 1 471 ? -37.086 -1.212 49.218 1.00 47.66 471 PHE A CA 1
ATOM 3873 C C . PHE A 1 471 ? -38.469 -0.629 48.914 1.00 47.66 471 PHE A C 1
ATOM 3875 O O . PHE A 1 471 ? -39.055 0.003 49.787 1.00 47.66 471 PHE A O 1
ATOM 3882 N N . LYS A 1 472 ? -39.014 -0.856 47.710 1.00 47.75 472 LYS A N 1
ATOM 3883 C CA . LYS A 1 472 ? -40.376 -0.418 47.365 1.00 47.75 472 LYS A CA 1
ATOM 3884 C C . LYS A 1 472 ? -41.450 -1.161 48.159 1.00 47.75 472 LYS A C 1
ATOM 3886 O O . LYS A 1 472 ? -42.380 -0.514 48.627 1.00 47.75 472 LYS A O 1
ATOM 3891 N N . ASN A 1 473 ? -41.293 -2.470 48.352 1.00 48.81 473 ASN A N 1
ATOM 3892 C CA . ASN A 1 473 ? -42.253 -3.297 49.092 1.00 48.81 473 ASN A CA 1
ATOM 3893 C C . ASN A 1 473 ? -42.217 -3.075 50.613 1.00 48.81 473 ASN A C 1
ATOM 3895 O O . ASN A 1 473 ? -43.218 -3.312 51.273 1.00 48.81 473 ASN A O 1
ATOM 3899 N N . ASN A 1 474 ? -41.099 -2.597 51.168 1.00 48.94 474 ASN A N 1
ATOM 3900 C CA . ASN A 1 474 ? -40.992 -2.249 52.591 1.00 48.94 474 ASN A CA 1
ATOM 3901 C C . ASN A 1 474 ? -41.367 -0.782 52.891 1.00 48.94 474 ASN A C 1
ATOM 3903 O O . ASN A 1 474 ? -41.306 -0.360 54.044 1.00 48.94 474 ASN A O 1
ATOM 3907 N N . SER A 1 475 ? -41.705 0.008 51.864 1.00 45.75 475 SER A N 1
ATOM 3908 C CA . SER A 1 475 ? -42.113 1.421 51.983 1.00 45.75 475 SER A CA 1
ATOM 3909 C C . SER A 1 475 ? -43.609 1.671 51.740 1.00 45.75 475 SER A C 1
ATOM 3911 O O . SER A 1 475 ? -44.037 2.825 51.726 1.00 45.75 475 SER A O 1
ATOM 3913 N N . SER A 1 476 ? -44.382 0.604 51.531 1.00 40.75 476 SER A N 1
ATOM 3914 C CA . SER A 1 476 ? -45.851 0.575 51.483 1.00 40.75 476 SER A CA 1
ATOM 3915 C C . SER A 1 476 ? -46.380 -0.122 52.722 1.00 40.75 476 SER A C 1
ATOM 3917 O O . SER A 1 476 ? -47.386 0.364 53.277 1.00 40.75 476 SER A O 1
#

Secondary structure (DSSP, 8-state):
------------HHHHHHHHHHHHHHHHHHTHHHHHHHHHHHH-HHHHHHHHTHHHHHHHH-GGG---HHHHHHHHHHHHHHHHHHHHHHHHHHHHHS-TTS-HHHHHHHHHHHHHHHHHHHHHHHHHHHHHHHHHHHHHHHHH-TTHHHH-GGGHHHHHHHHHHHHTTGGGTT----HHHHHHHHHHHHHHHHHHHHHHHHHHH-TTTHHHHHHHHHHHHHTT--TT--HHHHHHHHHHS-SHHHHHHHHHHHHHHHHHHHHHHHHHHT-TT-HHHHHHHHHHTHHHHHTT-GGGHHHHHHHHTT---HIIIIIHHHHHHHHHHHHHHHHHHHHHHT----HHHHHHHHHHHHHHHHHHHHHHHHHHHHHHHHHHHIIIIIHHHHHH-HHHHHHHHHHHHHH--TTTEETTEEPSSPPPSS--HHHHHHHHHHHHHHHHHHHHHHHHHHHHHHHHHHHHHHHHHHHHHHHHHT--

Sequence (476 aa):
MKDTFISTRNLSKKNLFKKSFFACCVFMLISVPSFTFIGIFYSNKNLLEYFENYQTIIKYFGDDVTPSENLMKTFLWTGFALLLFSILLLFLMPFIVLNKRMNLHVKASYFGILMLFIILSVFAFSVAEYYYSCFYDLFIFIAKSKNLDSIHSDLKDLFNTFTASFGDGNGKKYQWTTTISTWWFNLFKVMVIIIFLSLFSNNVMNSNESKKTENLVQYLSTRKTGVGQSKLVNLLNKLTINNNRNISLWLIIASFLVFIPQLIYIISLSVTDGEILSLLNWTYILPSLVKSFKSFDSFNNLVSNTGSSFFMVAVLPIITTSFLMATMCIFIIFYIKGWKINKLFFISQFSILFIEIILVVVVNAYSVYKLNLLVDFWNTDLISQINDNSQQKETLEAFRNIFGDSFLYDSKQIKSHINYLWLPGNQFISQVVISTTFIFFTYIILITKIIKTNRKEFIIDQSNTDDQKNFKNNSS

pLDDT: mean 75.72, std 15.53, range [25.16, 96.5]

Foldseek 3Di:
DDDPPPPPVPCDLVNLQVLLVVVLVVLVVLCVLLVVLVVLCVPDPLNVVCQVCVVVVCVQLNDLLRQHPCLLVVLSVLLVVLSVVLSVLSNCLSVQLPDPPDDPVVNVVSLVVSLVSNLSSLVSSLSSVLSVQSVLLLLLLLLQAPCPCVLDVVCVVSSVVSVVCCVVVVNCVSNSDHNLVSLVSSLVSSLCSLVVSVVSSCVSPPVGPFVVVVVVVVVVVVVPPDPPDDPVVSVVVVLPPLDPLNLLVLLLVLLCVLLVVLVVLLVQLRDQQHLNQLLLCCLAVVLSSCVSPPLCPVVNVLSVPLPDHSCLQRPVLSNLSSVLVSLSVVSVVCSVVVDPDDPVVSVVSLVVNLVSSLSNLVSNLVNLVSLQVSQVSCLPPPLVSCVPDPVVVSSVVSSCVSRNCVQQDDPNDGDNHGDRSGQDDPRSVVSSVVSVVSSVVSSVVSVVSSVVVVVVVVVVVVVVVVVVVVVVVVVD